Protein AF-A0A925E1D0-F1 (afdb_monomer_lite)

Radius of gyration: 25.59 Å; chains: 1; bounding box: 75×61×64 Å

Secondary structure (DSSP, 8-state):
-TT---HHHHHHHHHHTSTTGGGTGGGHHHHHHTSS-HHHHHHHH-SSGGG--HHHHHHHHHHHHHHHHHHHSTTT----TTSSSTT-HHHHHHHHHIIIIIHHHHHTTT---HHHHTGGGTT--HHHHHHHHHHTTTT--HHHHHHHHHHHHHHT-SS--HHHHHHHTTTTTHHHHHHHHHHTT-HHHHHTTS-HHHHHHHHHHHTTTTTSSSSSHHHHHHHHHHTT---HHHHHHHHHHHHHHHHHHHHTT-HHHHHHHHHHHHHHHHHSGGG---HHHHHTPPPSSEE-GGGG--TTS-EEEEEEE-SSHHHHHHHHHHHTTS-TTTEEEEE-SSEEEEEESSSSEEEEEE----GGGTHHHHHHHHHHHHHHHTT--EEEEEEES-GGGHHHHHHHS-TT-SEEEE-STTGGGGHHHHHHH-TT-EEEEESS---HHHHHHHHHHHHHHHHHT--EEHHHHHHHHHHHHTT-S-HHHHHHHTTEE-GGG-HHHHHHHHHHHHHHHHHT-

Foldseek 3Di:
DVPDPDLLVVQLVVLVPAAVSLLCLQCSLCCSVVVDHPVRLCCQCPNDPVNHNLLVSLVVLLVSLLVQVVCCDPPNVDHGHQCDDPSGSLVVNLVSLVVQAQVQLVVCVVPPPCCNSRVSCVSDALSSLLSSLLSCVVPHALVRNVVSVVVSQVNCPPLRALLVSCVSSPVVCVLSSLLLCLLSLNNQVSLVSHDPVSSLVSLLVLLPPCLVDPDNVSLLSNQSSLLSDPDPVSLVSNLVSLVVQLVVCVVVVPPSSVLSSVLSNLLSCVVPVVNVDPSCVVLVHPDLFWAALQLQADPVRAREEEEQAAQDPQSVVLVVVLVVLQDPVQWDWDDDPFWIWIAGPDGRYIYIYGHNHHVVVPSSVVSLVVVLVVCVVVVHQHLHYEYRDEPVCVVVSLVRHALQHAEYEYLYASQLSCLVSNCVSHVNHWYKYFSGGRDSVLVSLLVSVVVVCSRVSGMGGQVVSLVVSLVVQCPDPDPVSVVRNVRIDGSSSSRSSSSVRSSVVVVVVVVVD

Sequence (513 aa):
IHRNTNSMVKVVAQLSQTPNALLYFPFLDDLLSGKNTVENIKKYVGDTESKYDSIGYFKLLVKTEIDYFKRMAPPLRDTPIAMFGPNSLREVLKGKSLEHFIKPINELHDVNNLSVRMKAIQPLGVQELYYMLIMGEADIFTSSYKHSFNRMMQLLGNKPRGDSLLQTVHFDFFKKFLKMAANFNKLDTFLKTMPAANSEILMKAFVANLDKTGNLEDAVDVADSYSSINDKNLLNTILNYVRENEQKSINENNSRGTLVYGLLKTIFLSADSTNKIDLTATVGIPSIYEIANKELQDEKGRIVQQVFFYGDEDGKTFFPPFLNSFPAKDWTIISKKEWVEIKANKGNVWVFANKPLDYNQNLDDSAQVHLANYLELNEMHPSVVVHRGHSYWLPGTIKRMPSDAKVVVLGSCGGYQNLNQILEVSPDAHIISTKEIGKGDINKPILNYLNQSILSGNTLSWRDMWKSLGNIFERDPNPEVRESWEDYIPPYRNLGAIFIKAYHKQTETTEGI

Structure (mmCIF, N/CA/C/O backbone):
data_AF-A0A925E1D0-F1
#
_entry.id   AF-A0A925E1D0-F1
#
loop_
_atom_site.group_PDB
_atom_site.id
_atom_site.type_symbol
_atom_site.label_atom_id
_atom_site.label_alt_id
_atom_site.label_comp_id
_atom_site.label_asym_id
_atom_site.label_entity_id
_atom_site.label_seq_id
_atom_site.pdbx_PDB_ins_code
_atom_site.Cartn_x
_atom_site.Cartn_y
_atom_site.Cartn_z
_atom_site.occupancy
_atom_site.B_iso_or_equiv
_atom_site.auth_seq_id
_atom_site.auth_comp_id
_atom_site.auth_asym_id
_atom_site.auth_atom_id
_atom_site.pdbx_PDB_model_num
ATOM 1 N N . ILE A 1 1 ? -47.308 -9.601 14.406 1.00 60.44 1 ILE A N 1
ATOM 2 C CA . ILE A 1 1 ? -46.025 -9.122 14.981 1.00 60.44 1 ILE A CA 1
ATOM 3 C C . ILE A 1 1 ? -46.253 -8.307 16.260 1.00 60.44 1 ILE A C 1
ATOM 5 O O . ILE A 1 1 ? -45.698 -8.678 17.280 1.00 60.44 1 ILE A O 1
ATOM 9 N N . HIS A 1 2 ? -47.150 -7.312 16.279 1.00 61.34 2 HIS A N 1
ATOM 10 C CA . HIS A 1 2 ? -47.412 -6.447 17.454 1.00 61.34 2 HIS A CA 1
ATOM 11 C C . HIS A 1 2 ? -47.962 -7.133 18.720 1.00 61.34 2 HIS A C 1
ATOM 13 O O . HIS A 1 2 ? -47.932 -6.541 19.790 1.00 61.34 2 HIS A O 1
ATOM 19 N N . ARG A 1 3 ? -48.448 -8.379 18.622 1.00 77.38 3 ARG A N 1
ATOM 20 C CA . ARG A 1 3 ? -48.873 -9.204 19.775 1.00 77.38 3 ARG A CA 1
ATOM 21 C C . ARG A 1 3 ? -47.773 -10.142 20.297 1.00 77.38 3 ARG A C 1
ATOM 23 O O . ARG A 1 3 ? -48.022 -10.910 21.217 1.00 77.38 3 ARG A O 1
ATOM 30 N N . ASN A 1 4 ? -46.585 -10.125 19.689 1.00 77.88 4 ASN A N 1
ATOM 31 C CA . ASN A 1 4 ? -45.474 -10.983 20.092 1.00 77.88 4 ASN A CA 1
ATOM 32 C C . ASN A 1 4 ? -44.816 -10.427 21.368 1.00 77.88 4 ASN A C 1
ATOM 34 O O . ASN A 1 4 ? -44.597 -9.222 21.485 1.00 77.88 4 ASN A O 1
ATOM 38 N N . THR A 1 5 ? -44.524 -11.295 22.335 1.00 83.00 5 THR A N 1
ATOM 39 C CA . THR A 1 5 ? -43.914 -10.925 23.620 1.00 83.00 5 THR A CA 1
ATOM 40 C C . THR A 1 5 ? -42.386 -10.910 23.588 1.00 83.00 5 THR A C 1
ATOM 42 O O . THR A 1 5 ? -41.791 -10.304 24.477 1.00 83.00 5 THR A O 1
ATOM 45 N N . ASN A 1 6 ? -41.758 -11.505 22.566 1.00 86.62 6 ASN A N 1
ATOM 46 C CA . ASN A 1 6 ? -40.308 -11.541 22.388 1.00 86.62 6 ASN A CA 1
ATOM 47 C C . ASN A 1 6 ? -39.735 -10.117 22.233 1.00 86.62 6 ASN A C 1
ATOM 49 O O . ASN A 1 6 ? -40.187 -9.342 21.386 1.00 86.62 6 ASN A O 1
ATOM 53 N N . SER A 1 7 ? -38.738 -9.782 23.054 1.00 82.38 7 SER A N 1
ATOM 54 C CA . SER A 1 7 ? -38.116 -8.452 23.109 1.00 82.38 7 SER A CA 1
ATOM 55 C C . SER A 1 7 ? -37.477 -8.044 21.782 1.00 82.38 7 SER A C 1
ATOM 57 O O . SER A 1 7 ? -37.684 -6.918 21.332 1.00 82.38 7 SER A O 1
ATOM 59 N N . MET A 1 8 ? -36.793 -8.969 21.107 1.00 84.88 8 MET A N 1
ATOM 60 C CA . MET A 1 8 ? -36.179 -8.728 19.802 1.00 84.88 8 MET A CA 1
ATOM 61 C C . MET A 1 8 ? -37.213 -8.379 18.740 1.00 84.88 8 MET A C 1
ATOM 63 O O . MET A 1 8 ? -37.060 -7.393 18.023 1.00 84.88 8 MET A O 1
ATOM 67 N N . VAL A 1 9 ? -38.316 -9.127 18.694 1.00 85.50 9 VAL A N 1
ATOM 68 C CA . VAL A 1 9 ? -39.407 -8.863 17.747 1.00 85.50 9 VAL A CA 1
ATOM 69 C C . VAL A 1 9 ? -40.036 -7.490 17.996 1.00 85.50 9 VAL A C 1
ATOM 71 O O . VAL A 1 9 ? -40.351 -6.787 17.038 1.00 85.50 9 VAL A O 1
ATOM 74 N N . LYS A 1 10 ? -40.193 -7.079 19.261 1.00 85.94 10 LYS A N 1
ATOM 75 C CA . LYS A 1 10 ? -40.737 -5.757 19.608 1.00 85.94 10 LYS A CA 1
ATOM 76 C C . LYS A 1 10 ? -39.816 -4.618 19.180 1.00 85.94 10 LYS A C 1
ATOM 78 O O . LYS A 1 10 ? -40.293 -3.682 18.544 1.00 85.94 10 LYS A O 1
ATOM 83 N N . VAL A 1 11 ? -38.520 -4.710 19.487 1.00 86.38 11 VAL A N 1
ATOM 84 C CA . VAL A 1 11 ? -37.541 -3.670 19.129 1.00 86.38 11 VAL A CA 1
ATOM 85 C C . VAL A 1 11 ? -37.410 -3.548 17.613 1.00 86.38 11 VAL A C 1
ATOM 87 O O . VAL A 1 11 ? -37.506 -2.446 17.083 1.00 86.38 11 VAL A O 1
ATOM 90 N N . VAL A 1 12 ? -37.291 -4.663 16.886 1.00 86.00 12 VAL A N 1
ATOM 91 C CA . VAL A 1 12 ? -37.215 -4.637 15.415 1.00 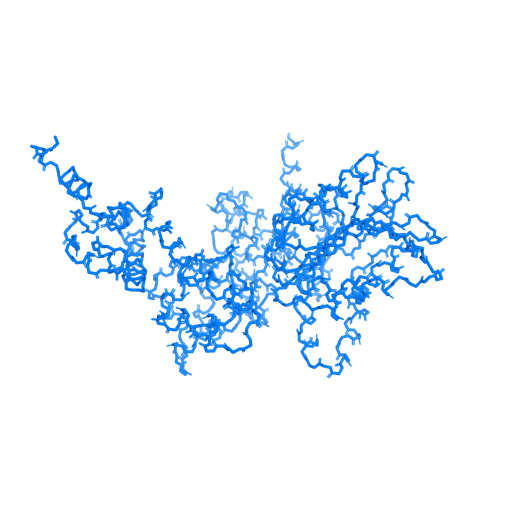86.00 12 VAL A CA 1
ATOM 92 C C . VAL A 1 12 ? -38.498 -4.068 14.800 1.00 86.00 12 VAL A C 1
ATOM 94 O O . VAL A 1 12 ? -38.428 -3.253 13.881 1.00 86.00 12 VAL A O 1
ATOM 97 N N . ALA A 1 13 ? -39.674 -4.427 15.328 1.00 86.25 13 ALA A N 1
ATOM 98 C CA . ALA A 1 13 ? -40.939 -3.857 14.867 1.00 86.25 13 ALA A CA 1
ATOM 99 C C . ALA A 1 13 ? -41.012 -2.340 15.110 1.00 86.25 13 ALA A C 1
ATOM 101 O O . ALA A 1 13 ? -41.449 -1.610 14.223 1.00 86.25 13 ALA A O 1
ATOM 102 N N . GLN A 1 14 ? -40.546 -1.854 16.264 1.00 85.31 14 GLN A N 1
ATOM 103 C CA . GLN A 1 14 ? -40.472 -0.421 16.562 1.00 85.31 14 GLN A CA 1
ATOM 104 C C . GLN A 1 14 ? -39.507 0.307 15.613 1.00 85.31 14 GLN A C 1
ATOM 106 O O . GLN A 1 14 ? -39.868 1.332 15.033 1.00 85.31 14 GLN A O 1
ATOM 111 N N . LEU A 1 15 ? -38.308 -0.243 15.396 1.00 87.44 15 LEU A N 1
ATOM 112 C CA . LEU A 1 15 ? -37.326 0.330 14.474 1.00 87.44 15 LEU A CA 1
ATOM 113 C C . LEU A 1 15 ? -37.854 0.386 13.039 1.00 87.44 15 LEU A C 1
ATOM 115 O O . LEU A 1 15 ? -37.668 1.400 12.380 1.00 87.44 15 LEU A O 1
ATOM 119 N N . SER A 1 16 ? -38.583 -0.637 12.577 1.00 85.75 16 SER A N 1
ATOM 120 C CA . SER A 1 16 ? -39.153 -0.663 11.219 1.00 85.75 16 SER A CA 1
ATOM 121 C C . SER A 1 16 ? -40.139 0.476 10.924 1.00 85.75 16 SER A C 1
ATOM 123 O O . SER A 1 16 ? -40.384 0.792 9.764 1.00 85.75 16 SER A O 1
ATOM 125 N N . GLN A 1 17 ? -40.699 1.097 11.966 1.00 85.88 17 GLN A N 1
ATOM 126 C CA . GLN A 1 17 ? -41.611 2.239 11.861 1.00 85.88 17 GLN A CA 1
ATOM 127 C C . GLN A 1 17 ? -40.905 3.584 12.091 1.00 85.88 17 GLN A C 1
ATOM 129 O O . GLN A 1 17 ? -41.533 4.636 11.988 1.00 85.88 17 GLN A O 1
ATOM 134 N N . THR A 1 18 ? -39.612 3.564 12.424 1.00 85.75 18 THR A N 1
ATOM 135 C CA . THR A 1 18 ? -38.824 4.763 12.716 1.00 85.75 18 THR A CA 1
ATOM 136 C C . THR A 1 18 ? -38.175 5.278 11.425 1.00 85.75 18 THR A C 1
ATOM 138 O O . THR A 1 18 ? -37.553 4.490 10.707 1.00 85.75 18 THR A O 1
ATOM 141 N N . PRO A 1 19 ? -38.278 6.583 11.103 1.00 84.75 19 PRO A N 1
ATOM 142 C CA . PRO A 1 19 ? -37.508 7.177 10.012 1.00 84.75 19 PRO A CA 1
ATOM 143 C C . PRO A 1 19 ? -36.017 6.859 10.158 1.00 84.75 19 PRO A C 1
ATOM 145 O O . PRO A 1 19 ? -35.501 6.820 11.273 1.00 84.75 19 PRO A O 1
ATOM 148 N N . ASN A 1 20 ? -35.317 6.624 9.046 1.00 86.44 20 ASN A N 1
ATOM 149 C CA . ASN A 1 20 ? -33.893 6.269 9.053 1.00 86.44 20 ASN A CA 1
ATOM 150 C C . ASN A 1 20 ? -33.559 5.011 9.883 1.00 86.44 20 ASN A C 1
ATOM 152 O O . ASN A 1 20 ? -32.473 4.921 10.452 1.00 86.44 20 ASN A O 1
ATOM 156 N N . ALA A 1 21 ? -34.469 4.029 9.942 1.00 86.75 21 ALA A N 1
ATOM 157 C CA . ALA A 1 21 ? -34.344 2.802 10.739 1.00 86.75 21 ALA A CA 1
ATOM 158 C C . ALA A 1 21 ? -32.957 2.129 10.678 1.00 86.75 21 ALA A C 1
ATOM 160 O O . ALA A 1 21 ? -32.451 1.659 11.698 1.00 86.75 21 ALA A O 1
ATOM 161 N N . LEU A 1 22 ? -32.313 2.117 9.504 1.00 90.25 22 LEU A N 1
ATOM 162 C CA . LEU A 1 22 ? -30.985 1.522 9.314 1.00 90.25 22 LEU A CA 1
ATOM 163 C C . LEU A 1 22 ? -29.892 2.199 10.155 1.00 90.25 22 LEU A C 1
ATOM 165 O O . LEU A 1 22 ? -28.970 1.523 10.595 1.00 90.25 22 LEU A O 1
ATOM 169 N N . LEU A 1 23 ? -30.020 3.492 10.468 1.00 93.00 23 LEU A N 1
ATOM 170 C CA . LEU A 1 23 ? -29.077 4.206 11.336 1.00 93.00 23 LEU A CA 1
ATOM 171 C C . LEU A 1 23 ? -29.218 3.824 12.821 1.00 93.00 23 LEU A C 1
ATOM 173 O O . LEU A 1 23 ? -28.367 4.181 13.633 1.00 93.00 23 LEU A O 1
ATOM 177 N N . TYR A 1 24 ? -30.246 3.069 13.202 1.00 94.81 24 TYR A N 1
ATOM 178 C CA . TYR A 1 24 ? -30.388 2.537 14.560 1.00 94.81 24 TYR A CA 1
ATOM 179 C C . TYR A 1 24 ? -29.864 1.105 14.689 1.00 94.81 24 TYR A C 1
ATOM 181 O O . TYR A 1 24 ? -29.529 0.675 15.791 1.00 94.81 24 TYR A O 1
ATOM 189 N N . PHE A 1 25 ? -29.776 0.372 13.575 1.00 94.38 25 PHE A N 1
ATOM 190 C CA . PHE A 1 25 ? -29.372 -1.033 13.551 1.00 94.38 25 PHE A CA 1
ATOM 191 C C . PHE A 1 25 ? -27.978 -1.308 14.155 1.00 94.38 25 PHE A C 1
ATOM 193 O O . PHE A 1 25 ? -27.875 -2.274 14.911 1.00 94.38 25 PHE A O 1
ATOM 200 N N . PRO A 1 26 ? -26.948 -0.453 13.964 1.00 96.94 26 PRO A N 1
ATOM 201 C CA . PRO A 1 26 ? -25.655 -0.575 14.652 1.00 96.94 26 PRO A CA 1
ATOM 202 C C . PRO A 1 26 ? -25.718 -0.696 16.178 1.00 96.94 26 PRO A C 1
ATOM 204 O O . PRO A 1 26 ? -24.794 -1.217 16.794 1.00 96.94 26 PRO A O 1
ATOM 207 N N . PHE A 1 27 ? -26.795 -0.202 16.793 1.00 96.88 27 PHE A N 1
ATOM 208 C CA . PHE A 1 27 ? -26.974 -0.147 18.244 1.00 96.88 27 PHE A CA 1
ATOM 209 C C . PHE A 1 27 ? -27.997 -1.173 18.741 1.00 96.88 27 PHE A C 1
ATOM 211 O O . PHE A 1 27 ? -28.507 -1.040 19.854 1.00 96.88 27 PHE A O 1
ATOM 218 N N . LEU A 1 28 ? -28.353 -2.168 17.919 1.00 95.06 28 LEU A N 1
ATOM 219 C CA . LEU A 1 28 ? -29.429 -3.107 18.228 1.00 95.06 28 LEU A CA 1
ATOM 220 C C . LEU A 1 28 ? -29.198 -3.842 19.555 1.00 95.06 28 LEU A C 1
ATOM 222 O O . LEU A 1 28 ? -30.138 -3.979 20.328 1.00 95.06 28 LEU A O 1
ATOM 226 N N . ASP A 1 29 ? -27.972 -4.262 19.865 1.00 95.12 29 ASP A N 1
ATOM 227 C CA . ASP A 1 29 ? -27.668 -4.927 21.139 1.00 95.12 29 ASP A CA 1
ATOM 228 C C . ASP A 1 29 ? -27.874 -3.993 22.354 1.00 95.12 29 ASP A C 1
ATOM 230 O O . ASP A 1 29 ? -28.481 -4.381 23.357 1.00 95.12 29 ASP A O 1
ATOM 234 N N . ASP A 1 30 ? -27.498 -2.716 22.227 1.00 95.94 30 ASP A N 1
ATOM 235 C CA . ASP A 1 30 ? -27.730 -1.695 23.262 1.00 95.94 30 ASP A CA 1
ATOM 236 C C . ASP A 1 30 ? -29.224 -1.377 23.431 1.00 95.94 30 ASP A C 1
ATOM 238 O O . ASP A 1 30 ? -29.685 -1.134 24.548 1.00 95.94 30 ASP A O 1
ATOM 242 N N . LEU A 1 31 ? -29.996 -1.415 22.342 1.00 94.81 31 LEU A N 1
ATOM 243 C CA . LEU A 1 31 ? -31.451 -1.246 22.367 1.00 94.81 31 LEU A CA 1
ATOM 244 C C . LEU A 1 31 ? -32.159 -2.453 22.998 1.00 94.81 31 LEU A C 1
ATOM 246 O O . LEU A 1 31 ? -33.108 -2.281 23.760 1.00 94.81 31 LEU A O 1
ATOM 250 N N . LEU A 1 32 ? -31.700 -3.674 22.708 1.00 93.44 32 LEU A N 1
ATOM 251 C CA . LEU A 1 32 ? -32.275 -4.911 23.247 1.00 93.44 32 LEU A CA 1
ATOM 252 C C . LEU A 1 32 ? -31.983 -5.093 24.736 1.00 93.44 32 LEU A C 1
ATOM 254 O O . LEU A 1 32 ? -32.843 -5.576 25.473 1.00 93.44 32 LEU A O 1
ATOM 258 N N . SER A 1 33 ? -30.790 -4.696 25.176 1.00 92.19 33 SER A N 1
ATOM 259 C CA . SER A 1 33 ? -30.385 -4.729 26.586 1.00 92.19 33 SER A CA 1
ATOM 260 C C . SER A 1 33 ? -30.936 -3.555 27.404 1.00 92.19 33 SER A C 1
ATOM 262 O O . SER A 1 33 ? -30.860 -3.577 28.631 1.00 92.19 33 SER A O 1
ATOM 264 N N . GLY A 1 34 ? -31.485 -2.527 26.746 1.00 92.00 34 GLY A N 1
ATOM 265 C CA . GLY A 1 34 ? -31.944 -1.294 27.388 1.00 92.00 34 GLY A CA 1
ATOM 266 C C . GLY A 1 34 ? -30.811 -0.360 27.832 1.00 92.00 34 GLY A C 1
ATOM 267 O O . GLY A 1 34 ? -31.072 0.624 28.523 1.00 92.00 34 GLY A O 1
ATOM 268 N N . LYS A 1 35 ? -29.559 -0.636 27.438 1.00 94.31 35 LYS A N 1
ATOM 269 C CA . LYS A 1 35 ? -28.397 0.233 27.688 1.00 94.31 35 LYS A CA 1
ATOM 270 C C . LYS A 1 35 ? -28.521 1.578 26.964 1.00 94.31 35 LYS A C 1
ATOM 272 O O . LYS A 1 35 ? -28.010 2.588 27.448 1.00 94.31 35 LYS A O 1
ATOM 277 N N . ASN A 1 36 ? -29.207 1.602 25.822 1.00 94.38 36 ASN A N 1
ATOM 278 C CA . ASN A 1 36 ? -29.532 2.817 25.082 1.00 94.38 36 ASN A CA 1
ATOM 279 C C . ASN A 1 36 ? -30.989 2.782 24.591 1.00 94.38 36 ASN A C 1
ATOM 281 O O . ASN A 1 36 ? -31.643 1.743 24.638 1.00 94.38 36 ASN A O 1
ATOM 285 N N . THR A 1 37 ? -31.513 3.917 24.121 1.00 93.12 37 THR A N 1
ATOM 286 C CA . THR A 1 37 ? -32.901 4.027 23.640 1.00 93.12 37 THR A CA 1
ATOM 287 C C . THR A 1 37 ? -32.981 4.691 22.270 1.00 93.12 37 THR A C 1
ATOM 289 O O . THR A 1 37 ? -32.086 5.442 21.868 1.00 93.12 37 THR A O 1
ATOM 292 N N . VAL A 1 38 ? -34.086 4.450 21.557 1.00 91.38 38 VAL A N 1
ATOM 293 C CA . VAL A 1 38 ? -34.359 5.069 20.250 1.00 91.38 38 VAL A CA 1
ATOM 294 C C . VAL A 1 38 ? -34.351 6.594 20.373 1.00 91.38 38 VAL A C 1
ATOM 296 O O . VAL A 1 38 ? -33.752 7.274 19.547 1.00 91.38 38 VAL A O 1
ATOM 299 N N . GLU A 1 39 ? -34.929 7.149 21.438 1.00 91.06 39 GLU A N 1
ATOM 300 C CA . GLU A 1 39 ? -34.993 8.593 21.688 1.00 91.06 39 GLU A CA 1
ATOM 301 C C . GLU A 1 39 ? -33.605 9.212 21.884 1.00 91.06 39 GLU A C 1
ATOM 303 O O . GLU A 1 39 ? -33.365 10.344 21.462 1.00 91.06 39 GLU A O 1
ATOM 308 N N . ASN A 1 40 ? -32.674 8.482 22.503 1.00 93.50 40 ASN A N 1
ATOM 309 C CA . ASN A 1 40 ? -31.305 8.953 22.684 1.00 93.50 40 ASN A CA 1
ATOM 310 C C . ASN A 1 40 ? -30.523 8.960 21.371 1.00 93.50 40 ASN A C 1
ATOM 312 O O . ASN A 1 40 ? -29.844 9.943 21.085 1.00 93.50 40 ASN A O 1
ATOM 316 N N . ILE A 1 41 ? -30.655 7.915 20.551 1.00 94.69 41 ILE A N 1
ATOM 317 C CA . ILE A 1 41 ? -29.984 7.832 19.244 1.00 94.69 41 ILE A CA 1
ATOM 318 C C . ILE A 1 41 ? -30.591 8.842 18.256 1.00 94.69 41 ILE A C 1
ATOM 320 O O . ILE A 1 41 ? -29.877 9.475 17.476 1.00 94.69 41 ILE A O 1
ATOM 324 N N . LYS A 1 42 ? -31.907 9.069 18.342 1.00 92.56 42 LYS A N 1
ATOM 325 C CA . LYS A 1 42 ? -32.657 10.016 17.505 1.00 92.56 42 LYS A CA 1
ATOM 326 C C . LYS A 1 42 ? -32.116 11.447 17.561 1.00 92.56 42 LYS A C 1
ATOM 328 O O . LYS A 1 42 ? -32.250 12.171 16.579 1.00 92.56 42 LYS A O 1
ATOM 333 N N . LYS A 1 43 ? -31.463 11.840 18.660 1.00 92.75 43 LYS A N 1
ATOM 334 C CA . LYS A 1 43 ? -30.795 13.147 18.801 1.00 92.75 43 LYS A CA 1
ATOM 335 C C . LYS A 1 43 ? -29.715 13.383 17.742 1.00 92.75 43 LYS A C 1
ATOM 337 O O . LYS A 1 43 ? -29.468 14.533 17.404 1.00 92.75 43 LYS A O 1
ATOM 342 N N . TYR A 1 44 ? -29.105 12.313 17.235 1.00 94.25 44 TYR A N 1
ATOM 343 C CA . TYR A 1 44 ? -28.065 12.373 16.209 1.00 94.25 44 TYR A CA 1
ATOM 344 C C . TYR A 1 44 ? -28.608 12.043 14.821 1.00 94.25 44 TYR A C 1
ATOM 346 O O . TYR A 1 44 ? -28.212 12.659 13.842 1.00 94.25 44 TYR A O 1
ATOM 354 N N . VAL A 1 45 ? -29.522 11.074 14.732 1.00 90.44 45 VAL A N 1
ATOM 355 C CA . VAL A 1 45 ? -30.072 10.610 13.449 1.00 90.44 45 VAL A CA 1
ATOM 356 C C . VAL A 1 45 ? -31.031 11.632 12.829 1.00 90.44 45 VAL A C 1
ATOM 358 O O . VAL A 1 45 ? -31.036 11.811 11.613 1.00 90.44 45 VAL A O 1
ATOM 361 N N . GLY A 1 46 ? -31.818 12.322 13.659 1.00 84.62 46 GLY A N 1
ATOM 362 C CA . GLY A 1 46 ? -32.842 13.255 13.203 1.00 84.62 46 GLY A CA 1
ATOM 363 C C . GLY A 1 46 ? -34.038 12.578 12.517 1.00 84.62 46 GLY A C 1
ATOM 364 O O . GLY A 1 46 ? -34.007 11.410 12.140 1.00 84.62 46 GLY A O 1
ATOM 365 N N . ASP A 1 47 ? -35.122 13.342 12.359 1.00 77.00 47 ASP A N 1
ATOM 366 C CA . ASP A 1 47 ? -36.321 12.923 11.605 1.00 77.00 47 ASP A CA 1
ATOM 367 C C . ASP A 1 47 ? -36.257 13.310 10.115 1.00 77.00 47 ASP A C 1
ATOM 369 O O . ASP A 1 47 ? -37.101 12.900 9.323 1.00 77.00 47 ASP A O 1
ATOM 373 N N . THR A 1 48 ? -35.278 14.138 9.741 1.00 70.31 48 THR A N 1
ATOM 374 C CA . THR A 1 48 ? -35.039 14.675 8.393 1.00 70.31 48 THR A CA 1
ATOM 375 C C . THR A 1 48 ? -33.533 14.793 8.162 1.00 70.31 48 THR A C 1
ATOM 377 O O . THR A 1 48 ? -32.791 14.963 9.129 1.00 70.31 48 THR A O 1
ATOM 380 N N . GLU A 1 49 ? -33.069 14.786 6.907 1.00 66.50 49 GLU A N 1
ATOM 381 C CA . GLU A 1 49 ? -31.633 14.933 6.587 1.00 66.50 49 GLU A CA 1
ATOM 382 C C . GLU A 1 49 ? -31.013 16.206 7.189 1.00 66.50 49 GLU A C 1
ATOM 384 O O . GLU A 1 49 ? -29.902 16.182 7.704 1.00 66.50 49 GLU A O 1
ATOM 389 N N . SER A 1 50 ? -31.763 17.310 7.231 1.00 69.88 50 SER A N 1
ATOM 390 C CA . SER A 1 50 ? -31.323 18.582 7.827 1.00 69.88 50 SER A CA 1
ATOM 391 C C . SER A 1 50 ? -31.104 18.549 9.345 1.00 69.88 50 SER A C 1
ATOM 393 O O . SER A 1 50 ? -30.559 19.500 9.902 1.00 69.88 50 SER A O 1
ATOM 395 N N . LYS A 1 51 ? -31.548 17.488 10.026 1.00 82.06 51 LYS A N 1
ATOM 396 C CA . LYS A 1 51 ? -31.394 17.293 11.475 1.00 82.06 51 LYS A CA 1
ATOM 397 C C . LYS A 1 51 ? -30.373 16.206 11.820 1.00 82.06 51 LYS A C 1
ATOM 399 O O . LYS A 1 51 ? -30.225 15.892 12.998 1.00 82.06 51 LYS A O 1
ATOM 404 N N . TYR A 1 52 ? -29.706 15.629 10.823 1.00 90.81 52 TYR A N 1
ATOM 405 C CA . TYR A 1 52 ? -28.691 14.606 11.024 1.00 90.81 52 TYR A CA 1
ATOM 406 C C . TYR A 1 52 ? -27.366 15.237 11.482 1.00 90.81 52 TYR A C 1
ATOM 408 O O . TYR A 1 52 ? -26.731 15.995 10.748 1.00 90.81 52 TYR A O 1
ATOM 416 N N . ASP A 1 53 ? -26.942 14.914 12.703 1.00 94.69 53 ASP A N 1
ATOM 417 C CA . ASP A 1 53 ? -25.628 15.262 13.245 1.00 94.69 53 ASP A CA 1
ATOM 418 C C . ASP A 1 53 ? -24.629 14.150 12.910 1.00 94.69 53 ASP A C 1
ATOM 420 O O . ASP A 1 53 ? -24.439 13.196 13.671 1.00 94.69 53 ASP A O 1
ATOM 424 N N . SER A 1 54 ? -23.977 14.278 11.754 1.00 94.12 54 SER A N 1
ATOM 425 C CA . SER A 1 54 ? -23.001 13.298 11.269 1.00 94.12 54 SER A CA 1
ATOM 426 C C . SER A 1 54 ? -21.810 13.106 12.211 1.00 94.12 54 SER A C 1
ATOM 428 O O . SER A 1 54 ? -21.313 11.987 12.356 1.00 94.12 54 SER A O 1
ATOM 430 N N . ILE A 1 55 ? -21.368 14.167 12.893 1.00 96.94 55 ILE A N 1
ATOM 431 C CA . ILE A 1 55 ? -20.228 14.120 13.814 1.00 96.94 55 ILE A CA 1
ATOM 432 C C . ILE A 1 55 ? -20.637 13.412 15.105 1.00 96.94 55 ILE A C 1
ATOM 434 O O . ILE A 1 55 ? -19.933 12.510 15.562 1.00 96.94 55 ILE A O 1
ATOM 438 N N . GLY A 1 56 ? -21.764 13.806 15.701 1.00 97.81 56 GLY A N 1
ATOM 439 C CA . GLY A 1 56 ? -22.281 13.179 16.914 1.00 97.81 56 GLY A CA 1
ATOM 440 C C . GLY A 1 56 ? -22.632 11.707 16.701 1.00 97.81 56 GLY A C 1
ATOM 441 O O . GLY A 1 56 ? -22.289 10.868 17.535 1.00 97.81 56 GLY A O 1
ATOM 442 N N . TYR A 1 57 ? -23.223 11.374 15.552 1.00 98.00 57 TYR A N 1
ATOM 443 C CA . TYR A 1 57 ? -23.519 9.995 15.176 1.00 98.00 57 TYR A CA 1
ATOM 444 C C . TYR A 1 57 ? -22.245 9.154 15.018 1.00 98.00 57 TYR A C 1
ATOM 446 O O . TYR A 1 57 ? -22.159 8.057 15.570 1.00 98.00 57 TYR A O 1
ATOM 454 N N . PHE A 1 58 ? -21.214 9.682 14.348 1.00 98.56 58 PHE A N 1
ATOM 455 C CA . PHE A 1 58 ? -19.928 8.993 14.223 1.00 98.56 58 PHE A CA 1
ATOM 456 C C . PHE A 1 58 ? -19.264 8.730 15.580 1.00 98.56 58 PHE A C 1
ATOM 458 O O . PHE A 1 58 ? -18.815 7.616 15.846 1.00 98.56 58 PHE A O 1
ATOM 465 N N . LYS A 1 59 ? -19.271 9.721 16.478 1.00 98.56 59 LYS A N 1
ATOM 466 C CA . LYS A 1 59 ? -18.776 9.562 17.856 1.00 98.56 59 LYS A CA 1
ATOM 467 C C . LYS A 1 59 ? -19.531 8.472 18.616 1.00 98.56 59 LYS A C 1
ATOM 469 O O . LYS A 1 59 ? -18.926 7.699 19.359 1.00 98.56 59 LYS A O 1
ATOM 474 N N . LEU A 1 60 ? -20.847 8.378 18.419 1.00 98.56 60 LEU A N 1
ATOM 475 C CA . LEU A 1 60 ? -21.660 7.329 19.028 1.00 98.56 60 LEU A CA 1
ATOM 476 C C . LEU A 1 60 ? -21.300 5.934 18.491 1.00 98.56 60 LEU A C 1
ATOM 478 O O . LEU A 1 60 ? -21.195 4.999 19.287 1.00 98.56 60 LEU A O 1
ATOM 482 N N . LEU A 1 61 ? -21.064 5.790 17.182 1.00 98.69 61 LEU A N 1
ATOM 483 C CA . LEU A 1 61 ? -20.591 4.532 16.587 1.00 98.69 61 LEU A CA 1
ATOM 484 C C . LEU A 1 61 ? -19.243 4.112 17.181 1.00 98.69 61 LEU A C 1
ATOM 486 O O . LEU A 1 61 ? -19.114 2.987 17.648 1.00 98.69 61 LEU A O 1
ATOM 490 N N . VAL A 1 62 ? -18.269 5.026 17.243 1.00 98.69 62 VAL A N 1
ATOM 491 C CA . VAL A 1 62 ? -16.934 4.755 17.811 1.00 98.69 62 VAL A CA 1
ATOM 492 C C . VAL A 1 62 ? -17.028 4.307 19.267 1.00 98.69 62 VAL A C 1
ATOM 494 O O . VAL A 1 62 ? -16.433 3.302 19.650 1.00 98.69 62 VAL A O 1
ATOM 497 N N . LYS A 1 63 ? -17.817 5.013 20.083 1.00 98.44 63 LYS A N 1
ATOM 498 C CA . LYS A 1 63 ? -18.042 4.625 21.479 1.00 98.44 63 LYS A CA 1
ATOM 499 C C . LYS A 1 63 ? -18.651 3.224 21.589 1.00 98.44 63 LYS A C 1
ATOM 501 O O . LYS A 1 63 ? -18.243 2.445 22.447 1.00 98.44 63 LYS A O 1
ATOM 506 N N . THR A 1 64 ? -19.618 2.916 20.728 1.00 98.31 64 THR A N 1
ATOM 507 C CA . THR A 1 64 ? -20.289 1.610 20.713 1.00 98.31 64 THR A CA 1
ATOM 508 C C . THR A 1 64 ? -19.322 0.504 20.300 1.00 98.31 64 THR A C 1
ATOM 510 O O . THR A 1 64 ? -19.312 -0.541 20.938 1.00 98.31 64 THR A O 1
ATOM 513 N N . GLU A 1 65 ? -18.455 0.747 19.313 1.00 97.94 65 GLU A N 1
ATOM 514 C CA . GLU A 1 65 ? -17.437 -0.216 18.868 1.00 97.94 65 GLU A CA 1
ATOM 515 C C . GLU A 1 65 ? -16.468 -0.566 19.998 1.00 97.94 65 GLU A C 1
ATOM 517 O O . GLU A 1 65 ? -16.247 -1.741 20.275 1.00 97.94 65 GLU A O 1
ATOM 522 N N . ILE A 1 66 ? -15.967 0.440 20.723 1.00 98.19 66 ILE A N 1
ATOM 523 C CA . ILE A 1 66 ? -15.076 0.232 21.874 1.00 98.19 66 ILE A CA 1
ATOM 524 C C . ILE A 1 66 ? -15.765 -0.616 22.953 1.00 98.19 66 ILE A C 1
ATOM 526 O O . ILE A 1 66 ? -15.177 -1.570 23.471 1.00 98.19 66 ILE A O 1
ATOM 530 N N . ASP A 1 67 ? -17.018 -0.289 23.284 1.00 96.56 67 ASP A N 1
ATOM 531 C CA . ASP A 1 67 ? -17.805 -1.032 24.271 1.00 96.56 67 ASP A CA 1
ATOM 532 C C . ASP A 1 67 ? -18.074 -2.480 23.821 1.00 96.56 67 ASP A C 1
ATOM 534 O O . ASP A 1 67 ? -18.055 -3.404 24.641 1.00 96.56 67 ASP A O 1
ATOM 538 N N . TYR A 1 68 ? -18.339 -2.687 22.529 1.00 96.38 68 TYR A N 1
ATOM 539 C CA . TYR A 1 68 ? -18.663 -3.990 21.945 1.00 96.38 68 TYR A CA 1
ATOM 540 C C . TYR A 1 68 ? -17.433 -4.878 21.871 1.00 96.38 68 TYR A C 1
ATOM 542 O O . TYR A 1 68 ? -17.460 -6.009 22.360 1.00 96.38 68 TYR A O 1
ATOM 550 N N . PHE A 1 69 ? -16.322 -4.341 21.376 1.00 95.75 69 PHE A N 1
ATOM 551 C CA . PHE A 1 69 ? -15.062 -5.061 21.321 1.00 95.75 69 PHE A CA 1
ATOM 552 C C . PHE A 1 69 ? -14.589 -5.498 22.714 1.00 95.75 69 PHE A C 1
ATOM 554 O O . PHE A 1 69 ? -14.151 -6.635 22.901 1.00 95.75 69 PHE A O 1
ATOM 561 N N . LYS A 1 70 ? -14.768 -4.650 23.737 1.00 95.12 70 LYS A N 1
ATOM 562 C CA . LYS A 1 70 ? -14.453 -5.001 25.131 1.00 95.12 70 LYS A CA 1
ATOM 563 C C . LYS A 1 70 ? -15.157 -6.281 25.601 1.00 95.12 70 LYS A C 1
ATOM 565 O O . LYS A 1 70 ? -14.575 -7.038 26.376 1.00 95.12 70 LYS A O 1
ATOM 570 N N . ARG A 1 71 ? -16.397 -6.531 25.161 1.00 94.00 71 ARG A N 1
ATOM 571 C CA . ARG A 1 71 ? -17.180 -7.730 25.530 1.00 94.00 71 ARG A CA 1
ATOM 572 C C . ARG A 1 71 ? -16.710 -8.997 24.825 1.00 94.00 71 ARG A C 1
ATOM 574 O O . ARG A 1 71 ? -16.837 -10.084 25.387 1.00 94.00 71 ARG A O 1
ATOM 581 N N . MET A 1 72 ? -16.131 -8.864 23.637 1.00 92.44 72 MET A N 1
ATOM 582 C CA . MET A 1 72 ? -15.593 -10.002 22.891 1.00 92.44 72 MET A CA 1
ATOM 583 C C . MET A 1 72 ? -14.315 -10.563 23.521 1.00 92.44 72 MET A C 1
ATOM 585 O O . MET A 1 72 ? -13.986 -11.738 23.341 1.00 92.44 72 MET A O 1
ATOM 589 N N . ALA A 1 73 ? -13.595 -9.746 24.288 1.00 86.44 73 ALA A N 1
ATOM 590 C CA . ALA A 1 73 ? -12.422 -10.183 25.026 1.00 86.44 73 ALA A CA 1
ATOM 591 C C . ALA A 1 73 ? -12.799 -11.005 26.283 1.00 86.44 73 ALA A C 1
ATOM 593 O O . ALA A 1 73 ? -13.908 -10.892 26.821 1.00 86.44 73 ALA A O 1
ATOM 594 N N . PRO A 1 74 ? -11.878 -11.842 26.804 1.00 84.31 74 PRO A N 1
ATOM 595 C CA . PRO A 1 74 ? -12.035 -12.432 28.129 1.00 84.31 74 PRO A CA 1
ATOM 596 C C . PRO A 1 74 ? -12.304 -11.357 29.202 1.00 84.31 74 PRO A C 1
ATOM 598 O O . PRO A 1 74 ? -11.709 -10.281 29.143 1.00 84.31 74 PRO A O 1
ATOM 601 N N . PRO A 1 75 ? -13.152 -11.637 30.209 1.00 89.12 75 PRO A N 1
ATOM 602 C CA . PRO A 1 75 ? -13.759 -12.935 30.513 1.00 89.12 75 PRO A CA 1
ATOM 603 C C . PRO A 1 75 ? -15.083 -13.213 29.785 1.00 89.12 75 PRO A C 1
ATOM 605 O O . PRO A 1 75 ? -15.525 -14.357 29.799 1.00 89.12 75 PRO A O 1
ATOM 608 N N . LEU A 1 76 ? -15.712 -12.204 29.173 1.00 89.38 76 LEU A N 1
ATOM 609 C CA . LEU A 1 76 ? -17.083 -12.309 28.667 1.00 89.38 76 LEU A CA 1
ATOM 610 C C . LEU A 1 76 ? -17.178 -13.186 27.415 1.00 89.38 76 LEU A C 1
ATOM 612 O O . LEU A 1 76 ? -18.043 -14.056 27.367 1.00 89.38 76 LEU A O 1
ATOM 616 N N . ARG A 1 77 ? -16.270 -12.996 26.443 1.00 90.69 77 ARG A N 1
ATOM 617 C CA . ARG A 1 77 ? -16.277 -13.725 25.156 1.00 90.69 77 ARG A CA 1
ATOM 618 C C . ARG A 1 77 ? -17.650 -13.700 24.473 1.00 90.69 77 ARG A C 1
ATOM 620 O O . ARG A 1 77 ? -18.077 -14.680 23.868 1.00 90.69 77 ARG A O 1
ATOM 627 N N . ASP A 1 78 ? -18.329 -12.570 24.601 1.00 92.25 78 ASP A N 1
ATOM 628 C CA . ASP A 1 78 ? -19.685 -12.356 24.121 1.00 92.25 78 ASP A CA 1
ATOM 629 C C . ASP A 1 78 ? -19.647 -11.490 22.861 1.00 92.25 78 ASP A C 1
ATOM 631 O O . ASP A 1 78 ? -18.963 -10.466 22.833 1.00 92.25 78 ASP A O 1
ATOM 635 N N . THR A 1 79 ? -20.355 -11.919 21.817 1.00 93.25 79 THR A N 1
ATOM 636 C CA . THR A 1 79 ? -20.397 -11.219 20.527 1.00 93.25 79 THR A CA 1
ATOM 637 C C . THR A 1 79 ? -21.689 -10.413 20.433 1.00 93.25 79 THR A C 1
ATOM 639 O O . THR A 1 79 ? -22.758 -11.017 20.323 1.00 93.25 79 THR A O 1
ATOM 642 N N . PRO A 1 80 ? -21.620 -9.070 20.441 1.00 94.94 80 PRO A N 1
ATOM 643 C CA . PRO A 1 80 ? -22.811 -8.231 20.388 1.00 94.94 80 PRO A CA 1
ATOM 644 C C . PRO A 1 80 ? -23.601 -8.394 19.087 1.00 94.94 80 PRO A C 1
ATOM 646 O O . PRO A 1 80 ? -23.042 -8.563 17.997 1.00 94.94 80 PRO A O 1
ATOM 649 N N . ILE A 1 81 ? -24.925 -8.289 19.194 1.00 93.31 81 ILE A N 1
ATOM 650 C CA . ILE A 1 81 ? -25.829 -8.326 18.041 1.00 93.31 81 ILE A CA 1
ATOM 651 C C . ILE A 1 81 ? -25.553 -7.130 17.119 1.00 93.31 81 ILE A C 1
ATOM 653 O O . ILE A 1 81 ? -25.353 -6.007 17.576 1.00 93.31 81 ILE A O 1
ATOM 657 N N . ALA A 1 82 ? -25.598 -7.373 15.804 1.00 92.56 82 ALA A N 1
ATOM 658 C CA . ALA A 1 82 ? -25.397 -6.361 14.763 1.00 92.56 82 ALA A CA 1
ATOM 659 C C . ALA A 1 82 ? -24.020 -5.669 14.794 1.00 92.56 82 ALA A C 1
ATOM 661 O O . ALA A 1 82 ? -23.861 -4.592 14.222 1.00 92.56 82 ALA A O 1
ATOM 662 N N . MET A 1 83 ? -23.003 -6.297 15.397 1.00 94.38 83 MET A N 1
ATOM 663 C CA . MET A 1 83 ? -21.617 -5.825 15.295 1.00 94.38 83 MET A CA 1
ATOM 664 C C . MET A 1 83 ? -21.013 -6.071 13.901 1.00 94.38 83 MET A C 1
ATOM 666 O O . MET A 1 83 ? -20.268 -5.234 13.391 1.00 94.38 83 MET A O 1
ATOM 670 N N . PHE A 1 84 ? -21.377 -7.196 13.273 1.00 94.06 84 PHE A N 1
ATOM 671 C CA . PHE A 1 84 ? -20.891 -7.639 11.961 1.00 94.06 84 PHE A CA 1
ATOM 672 C C . PHE A 1 84 ? -22.037 -7.868 10.963 1.00 94.06 84 PHE A C 1
ATOM 674 O O . PHE A 1 84 ? -23.176 -8.114 11.362 1.00 94.06 84 PHE A O 1
ATOM 681 N N . GLY A 1 85 ? -21.714 -7.846 9.665 1.00 91.38 85 GLY A N 1
ATOM 682 C CA . GLY A 1 85 ? -22.649 -8.096 8.559 1.00 91.38 85 GLY A CA 1
ATOM 683 C C . GLY A 1 85 ? -23.274 -6.829 7.951 1.00 91.38 85 GLY A C 1
ATOM 684 O O . GLY A 1 85 ? -22.870 -5.724 8.308 1.00 91.38 85 GLY A O 1
ATOM 685 N N . PRO A 1 86 ? -24.254 -6.979 7.041 1.00 90.31 86 PRO A N 1
ATOM 686 C CA . PRO A 1 86 ? -24.908 -5.864 6.359 1.00 90.31 86 PRO A CA 1
ATOM 687 C C . PRO A 1 86 ? -25.541 -4.835 7.310 1.00 90.31 86 PRO A C 1
ATOM 689 O O . PRO A 1 86 ? -26.314 -5.204 8.195 1.00 90.31 86 PRO A O 1
ATOM 692 N N . ASN A 1 87 ? -25.262 -3.548 7.096 1.00 90.75 87 ASN A N 1
ATOM 693 C CA . ASN A 1 87 ? -25.684 -2.400 7.913 1.00 90.75 87 ASN A CA 1
ATOM 694 C C . ASN A 1 87 ? -25.221 -2.442 9.381 1.00 90.75 87 ASN A C 1
ATOM 696 O O . ASN A 1 87 ? -25.700 -1.658 10.200 1.00 90.75 87 ASN A O 1
ATOM 700 N N . SER A 1 88 ? -24.309 -3.350 9.725 1.00 95.75 88 SER A N 1
ATOM 701 C CA . SER A 1 88 ? -23.806 -3.525 11.089 1.00 95.75 88 SER A CA 1
ATOM 702 C C . SER A 1 88 ? -22.979 -2.342 11.584 1.00 95.75 88 SER A C 1
ATOM 704 O O . SER A 1 88 ? -22.601 -1.455 10.817 1.00 95.75 88 SER A O 1
ATOM 706 N N . LEU A 1 89 ? -22.640 -2.362 12.873 1.00 97.81 89 LEU A N 1
ATOM 707 C CA . LEU A 1 89 ? -21.792 -1.360 13.506 1.00 97.81 89 LEU A CA 1
ATOM 708 C C . LEU A 1 89 ? -20.505 -1.089 12.727 1.00 97.81 89 LEU A C 1
ATOM 710 O O . LEU A 1 89 ? -20.248 0.065 12.386 1.00 97.81 89 LEU A O 1
ATOM 714 N N . ARG A 1 90 ? -19.728 -2.126 12.392 1.00 97.00 90 ARG A N 1
ATOM 715 C CA . ARG A 1 90 ? -18.454 -1.940 11.683 1.00 97.00 90 ARG A CA 1
ATOM 716 C C . ARG A 1 90 ? -18.639 -1.453 10.248 1.00 97.00 90 ARG A C 1
ATOM 718 O O . ARG A 1 90 ? -17.854 -0.627 9.786 1.00 97.00 90 ARG A O 1
ATOM 725 N N . GLU A 1 91 ? -19.673 -1.911 9.545 1.00 97.19 91 GLU A N 1
ATOM 726 C CA . GLU A 1 91 ? -19.942 -1.452 8.177 1.00 97.19 91 GLU A CA 1
ATOM 727 C C . GLU A 1 91 ? -20.388 0.011 8.150 1.00 97.19 91 GLU A C 1
ATOM 729 O O . GLU A 1 91 ? -19.865 0.801 7.365 1.00 97.19 91 GLU A O 1
ATOM 734 N N . VAL A 1 92 ? -21.301 0.400 9.044 1.00 97.88 92 VAL A N 1
ATOM 735 C CA . VAL A 1 92 ? -21.762 1.787 9.146 1.00 97.88 92 VAL A CA 1
ATOM 736 C C . VAL A 1 92 ? -20.628 2.687 9.635 1.00 97.88 92 VAL A C 1
ATOM 738 O O . VAL A 1 92 ? -20.427 3.760 9.071 1.00 97.88 92 VAL A O 1
ATOM 741 N N . LEU A 1 93 ? -19.823 2.250 10.610 1.00 98.44 93 LEU A N 1
ATOM 742 C CA . LEU A 1 93 ? -18.638 2.984 11.062 1.00 98.44 93 LEU A CA 1
ATOM 743 C C . LEU A 1 93 ? -17.647 3.215 9.915 1.00 98.44 93 LEU A C 1
ATOM 745 O O . LEU A 1 93 ? -17.142 4.331 9.759 1.00 98.44 93 LEU A O 1
ATOM 749 N N . LYS A 1 94 ? -17.417 2.203 9.070 1.00 98.00 94 LYS A N 1
ATOM 750 C CA . LYS A 1 94 ? -16.616 2.350 7.853 1.00 98.00 94 LYS A CA 1
ATOM 751 C C . LYS A 1 94 ? -17.237 3.342 6.879 1.00 98.00 94 LYS A C 1
ATOM 753 O O . LYS A 1 94 ? -16.582 4.318 6.520 1.00 98.00 94 LYS A O 1
ATOM 758 N N . GLY A 1 95 ? -18.498 3.142 6.501 1.00 97.50 95 GLY A N 1
ATOM 759 C CA . GLY A 1 95 ? -19.201 4.025 5.572 1.00 97.50 95 GLY A CA 1
ATOM 760 C C . GLY A 1 95 ? -19.164 5.487 6.023 1.00 97.50 95 GLY A C 1
ATOM 761 O O . GLY A 1 95 ? -18.834 6.366 5.234 1.00 97.50 95 GLY A O 1
ATOM 762 N N . LYS A 1 96 ? -19.389 5.749 7.316 1.00 97.81 96 LYS A N 1
ATOM 763 C CA . LYS A 1 96 ? -19.380 7.104 7.884 1.00 97.81 96 LYS A CA 1
ATOM 764 C C . LYS A 1 96 ? -17.981 7.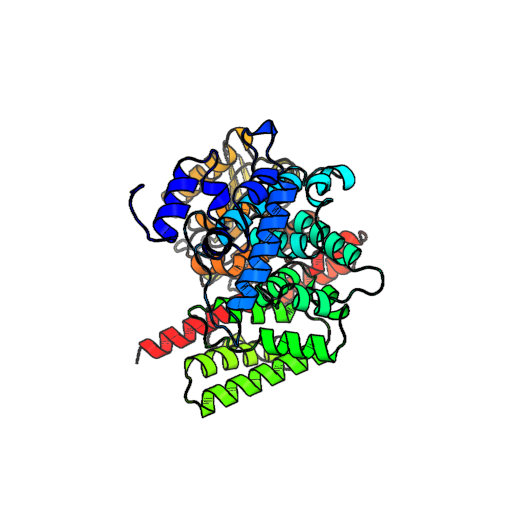698 8.030 1.00 97.81 96 LYS A C 1
ATOM 766 O O . LYS A 1 96 ? -17.835 8.906 7.851 1.00 97.81 96 LYS A O 1
ATOM 771 N N . SER A 1 97 ? -16.958 6.870 8.261 1.00 98.25 97 SER A N 1
ATOM 772 C CA . SER A 1 97 ? -15.549 7.293 8.191 1.00 98.25 97 SER A CA 1
ATOM 773 C C . SER A 1 97 ? -15.201 7.815 6.793 1.00 98.25 97 SER A C 1
ATOM 775 O O . SER A 1 97 ? -14.605 8.884 6.647 1.00 98.25 97 SER A O 1
ATOM 777 N N . LEU A 1 98 ? -15.611 7.066 5.766 1.00 97.56 98 LEU A N 1
ATOM 778 C CA . LEU A 1 98 ? -15.364 7.388 4.363 1.00 97.56 98 LEU A CA 1
ATOM 779 C C . LEU A 1 98 ? -16.137 8.629 3.919 1.00 97.56 98 LEU A C 1
ATOM 781 O O . LEU A 1 98 ? -15.540 9.589 3.440 1.00 97.56 98 LEU A O 1
ATOM 785 N N . GLU A 1 99 ? -17.453 8.620 4.119 1.00 96.81 99 GLU A N 1
ATOM 786 C CA . GLU A 1 99 ? -18.379 9.643 3.634 1.00 96.81 99 GLU A CA 1
ATOM 787 C C . GLU A 1 99 ? -18.115 11.022 4.250 1.00 96.81 99 GLU A C 1
ATOM 789 O O . GLU A 1 99 ? -18.063 12.020 3.534 1.00 96.81 99 GLU A O 1
ATOM 794 N N . HIS A 1 100 ? -17.958 11.096 5.574 1.00 96.81 100 HIS A N 1
ATOM 795 C CA . HIS A 1 100 ? -17.966 12.377 6.285 1.00 96.81 100 HIS A CA 1
ATOM 796 C C . HIS A 1 100 ? -16.578 12.940 6.579 1.00 96.81 100 HIS A C 1
ATOM 798 O O . HIS A 1 100 ? -16.465 14.128 6.883 1.00 96.81 100 HIS A O 1
ATOM 804 N N . PHE A 1 101 ? -15.528 12.119 6.495 1.00 98.25 101 PHE A N 1
ATOM 805 C CA . PHE A 1 101 ? -14.189 12.531 6.909 1.00 98.25 101 PHE A CA 1
ATOM 806 C C . PHE A 1 101 ? -13.145 12.294 5.828 1.00 98.25 101 PHE A C 1
ATOM 808 O O . PHE A 1 101 ? -12.520 13.255 5.388 1.00 98.25 101 PHE A O 1
ATOM 815 N N . ILE A 1 102 ? -12.975 11.056 5.359 1.00 97.31 102 ILE A N 1
ATOM 816 C CA . ILE A 1 102 ? -11.876 10.707 4.447 1.00 97.31 102 ILE A CA 1
ATOM 817 C C . ILE A 1 102 ? -12.091 11.274 3.048 1.00 97.31 102 ILE A C 1
ATOM 819 O O . ILE A 1 102 ? -11.194 11.929 2.521 1.00 97.31 102 ILE A O 1
ATOM 823 N N . LYS A 1 103 ? -13.271 11.071 2.452 1.00 95.44 103 LYS A N 1
ATOM 824 C CA . LYS A 1 103 ? -13.573 11.607 1.122 1.00 95.44 103 LYS A CA 1
ATOM 825 C C . LYS A 1 103 ? -13.413 13.138 1.087 1.00 95.44 103 LYS A C 1
ATOM 827 O O . LYS A 1 103 ? -12.643 13.597 0.250 1.00 95.44 103 LYS A O 1
ATOM 832 N N . PRO A 1 104 ? -13.964 13.920 2.040 1.00 97.19 104 PRO A N 1
ATOM 833 C CA . PRO A 1 104 ? -13.744 15.367 2.077 1.00 97.19 104 PRO A CA 1
ATOM 834 C C . PRO A 1 104 ? -12.273 15.808 2.151 1.00 97.19 104 PRO A C 1
ATOM 836 O O . PRO A 1 104 ? -11.880 16.739 1.454 1.00 97.19 104 PRO A O 1
ATOM 839 N N . ILE A 1 105 ? -11.435 15.168 2.979 1.00 96.75 105 ILE A N 1
ATOM 840 C CA . ILE A 1 105 ? -10.012 15.560 3.081 1.00 96.75 105 ILE A CA 1
ATOM 841 C C . ILE A 1 105 ? -9.178 15.079 1.883 1.00 96.75 105 ILE A C 1
ATOM 843 O O . ILE A 1 105 ? -8.155 15.692 1.565 1.00 96.75 105 ILE A O 1
ATOM 847 N N . ASN A 1 106 ? -9.599 13.990 1.231 1.00 91.81 106 ASN A N 1
ATOM 848 C CA . ASN A 1 106 ? -8.995 13.482 0.003 1.00 91.81 106 ASN A CA 1
ATOM 849 C C . ASN A 1 106 ? -9.354 14.353 -1.202 1.00 91.81 106 ASN A C 1
ATOM 851 O O . ASN A 1 106 ? -8.479 14.660 -1.997 1.00 91.81 106 ASN A O 1
ATOM 855 N N . GLU A 1 107 ? -10.605 14.785 -1.343 1.00 90.75 107 GLU A N 1
ATOM 856 C CA . GLU A 1 107 ? -11.032 15.663 -2.443 1.00 90.75 107 GLU A CA 1
ATOM 857 C C . GLU A 1 107 ? -10.285 16.999 -2.431 1.00 90.75 107 GLU A C 1
ATOM 859 O O . GLU A 1 107 ? -10.023 17.563 -3.482 1.00 90.75 107 GLU A O 1
ATOM 864 N N . LEU A 1 108 ? -9.864 17.459 -1.251 1.00 91.88 108 LEU A N 1
ATOM 865 C CA . LEU A 1 108 ? -9.088 18.685 -1.067 1.00 91.88 108 LEU A CA 1
ATOM 866 C C . LEU A 1 108 ? -7.565 18.435 -1.057 1.00 91.88 108 LEU A C 1
ATOM 868 O O . LEU A 1 108 ? -6.821 19.199 -0.437 1.00 91.88 108 LEU A O 1
ATOM 872 N N . HIS A 1 109 ? -7.075 17.342 -1.657 1.00 85.62 109 HIS A N 1
ATOM 873 C CA . HIS A 1 109 ? -5.667 16.940 -1.544 1.00 85.62 109 HIS A CA 1
ATOM 874 C C . HIS A 1 109 ? -4.657 17.902 -2.185 1.00 85.62 109 HIS A C 1
ATOM 876 O O . HIS A 1 109 ? -3.500 17.932 -1.759 1.00 85.62 109 HIS A O 1
ATOM 882 N N . ASP A 1 110 ? -5.110 18.687 -3.153 1.00 80.00 110 ASP A N 1
ATOM 883 C CA . ASP A 1 110 ? -4.406 19.748 -3.874 1.00 80.00 110 ASP A CA 1
ATOM 884 C C . ASP A 1 110 ? -4.484 21.117 -3.165 1.00 80.00 110 ASP A C 1
ATOM 886 O O . ASP A 1 110 ? -3.748 22.051 -3.492 1.00 80.00 110 ASP A O 1
ATOM 890 N N . VAL A 1 111 ? -5.338 21.252 -2.145 1.00 87.25 111 VAL A N 1
ATOM 891 C CA . VAL A 1 111 ? -5.499 22.495 -1.385 1.00 87.25 111 VAL A CA 1
ATOM 892 C C . VAL A 1 111 ? -4.372 22.659 -0.363 1.00 87.25 111 VAL A C 1
ATOM 894 O O . VAL A 1 111 ? -4.320 21.982 0.667 1.00 87.25 111 VAL A O 1
ATOM 897 N N . ASN A 1 112 ? -3.508 23.651 -0.594 1.00 87.06 112 ASN A N 1
ATOM 898 C CA . ASN A 1 112 ? -2.373 23.972 0.285 1.00 87.06 112 ASN A CA 1
ATOM 899 C C . ASN A 1 112 ? -2.783 24.444 1.696 1.00 87.06 112 ASN A C 1
ATOM 901 O O . ASN A 1 112 ? -2.040 24.260 2.661 1.00 87.06 112 ASN A O 1
ATOM 905 N N . ASN A 1 113 ? -3.957 25.067 1.852 1.00 92.31 113 ASN A N 1
ATOM 906 C CA . ASN A 1 113 ? -4.420 25.545 3.157 1.00 92.31 113 ASN A CA 1
ATOM 907 C C . ASN A 1 113 ? -4.968 24.388 4.011 1.00 92.31 113 ASN A C 1
ATOM 909 O O . ASN A 1 113 ? -6.135 24.008 3.891 1.00 92.31 113 ASN A O 1
ATOM 913 N N . LEU A 1 114 ? -4.147 23.889 4.941 1.00 92.00 114 LEU A N 1
ATOM 914 C CA . LEU A 1 114 ? -4.500 22.772 5.826 1.00 92.00 114 LEU A CA 1
ATOM 915 C C . LEU A 1 114 ? -5.730 23.026 6.710 1.00 92.00 114 LEU A C 1
ATOM 917 O O . LEU A 1 114 ? -6.429 22.073 7.045 1.00 92.00 114 LEU A O 1
ATOM 921 N N . SER A 1 115 ? -6.031 24.278 7.068 1.00 93.94 115 SER A N 1
ATOM 922 C CA . SER A 1 115 ? -7.222 24.590 7.879 1.00 93.94 115 SER A CA 1
ATOM 923 C C . SER A 1 115 ? -8.517 24.379 7.098 1.00 93.94 115 SER A C 1
ATOM 925 O O . SER A 1 115 ? -9.540 24.030 7.683 1.00 93.94 115 SER A O 1
ATOM 927 N N . VAL A 1 116 ? -8.470 24.575 5.778 1.00 95.75 116 VAL A N 1
ATOM 928 C CA . VAL A 1 116 ? -9.584 24.282 4.870 1.00 95.75 116 VAL A CA 1
ATOM 929 C C . VAL A 1 116 ? -9.607 22.791 4.564 1.00 95.75 116 VAL A C 1
ATOM 931 O O . VAL A 1 116 ? -10.611 22.129 4.819 1.00 95.75 116 VAL A O 1
ATOM 934 N N . ARG A 1 117 ? -8.475 22.254 4.100 1.00 94.69 117 ARG A N 1
ATOM 935 C CA . ARG A 1 117 ? -8.333 20.858 3.683 1.00 94.69 117 ARG A CA 1
ATOM 936 C C . ARG A 1 117 ? -8.709 19.866 4.781 1.00 94.69 117 ARG A C 1
ATOM 938 O O . ARG A 1 117 ? -9.454 18.930 4.533 1.00 94.69 117 ARG A O 1
ATOM 945 N N . MET A 1 118 ? -8.225 20.078 6.004 1.00 97.38 118 MET A N 1
ATOM 946 C CA . MET A 1 118 ? -8.423 19.147 7.120 1.00 97.38 118 MET A CA 1
ATOM 947 C C . MET A 1 118 ? -9.622 19.521 8.000 1.00 97.38 118 MET A C 1
ATOM 949 O O . MET A 1 118 ? -9.758 18.993 9.104 1.00 97.38 118 MET A O 1
ATOM 953 N N . LYS A 1 119 ? -10.495 20.436 7.555 1.00 97.75 119 LYS A N 1
ATOM 954 C CA . LYS A 1 119 ? -11.622 20.938 8.356 1.00 97.75 119 LYS A CA 1
ATOM 955 C C . LYS A 1 119 ? -12.547 19.818 8.835 1.00 97.75 119 LYS A C 1
ATOM 957 O O . LYS A 1 119 ? -12.976 19.850 9.986 1.00 97.75 119 LYS A O 1
ATOM 962 N N . ALA A 1 120 ? -12.813 18.827 7.981 1.00 97.69 120 ALA A N 1
ATOM 963 C CA . ALA A 1 120 ? -13.732 17.727 8.275 1.00 97.69 120 ALA A CA 1
ATOM 964 C C . ALA A 1 120 ? -13.319 16.914 9.515 1.00 97.69 120 ALA A C 1
ATOM 966 O O . ALA A 1 120 ? -14.177 16.500 10.288 1.00 97.69 120 ALA A O 1
ATOM 967 N N . ILE A 1 121 ? -12.014 16.748 9.758 1.00 98.06 121 ILE A N 1
ATOM 968 C CA . ILE A 1 121 ? -11.501 15.948 10.881 1.00 98.06 121 ILE A CA 1
ATOM 969 C C . ILE A 1 121 ? -11.266 16.757 12.164 1.00 98.06 121 ILE A C 1
ATOM 971 O O . ILE A 1 121 ? -11.010 16.175 13.214 1.00 98.06 121 ILE A O 1
ATOM 975 N N . GLN A 1 122 ? -11.328 18.093 12.113 1.00 97.31 122 GLN A N 1
ATOM 976 C CA . GLN A 1 122 ? -11.070 18.944 13.286 1.00 97.31 122 GLN A CA 1
ATOM 977 C C . GLN A 1 122 ? -11.949 18.629 14.511 1.00 97.31 122 GLN A C 1
ATOM 979 O O . GLN A 1 122 ? -11.421 18.698 15.625 1.00 97.31 122 GLN A O 1
ATOM 984 N N . PRO A 1 123 ? -13.241 18.268 14.353 1.00 97.81 123 PRO A N 1
ATOM 985 C CA . PRO A 1 123 ? -14.120 17.936 15.477 1.00 97.81 123 PRO A CA 1
ATOM 986 C C . PRO A 1 123 ? -13.851 16.572 16.133 1.00 97.81 123 PRO A C 1
ATOM 988 O O . PRO A 1 123 ? -14.483 16.262 17.152 1.00 97.81 123 PRO A O 1
ATOM 991 N N . LEU A 1 124 ? -12.991 15.736 15.540 1.00 98.56 124 LEU A N 1
ATOM 992 C CA . LEU A 1 124 ? -12.717 14.376 16.003 1.00 98.56 124 LEU A CA 1
ATOM 993 C C . LEU A 1 124 ? -11.712 14.364 17.161 1.00 98.56 124 LEU A C 1
ATOM 995 O O . LEU A 1 124 ? -10.754 15.140 17.182 1.00 98.56 124 LEU A O 1
ATOM 999 N N . GLY A 1 125 ? -11.944 13.478 18.131 1.00 98.25 125 GLY A N 1
ATOM 1000 C CA . GLY A 1 125 ? -10.999 13.172 19.196 1.00 98.25 125 GLY A CA 1
ATOM 1001 C C . GLY A 1 125 ? -10.020 12.072 18.785 1.00 98.25 125 GLY A C 1
ATOM 1002 O O . GLY A 1 125 ? -9.976 11.632 17.637 1.00 98.25 125 GLY A O 1
ATOM 1003 N N . VAL A 1 126 ? -9.203 11.625 19.741 1.00 98.00 126 VAL A N 1
ATOM 1004 C CA . VAL A 1 126 ? -8.132 10.649 19.475 1.00 98.00 126 VAL A CA 1
ATOM 1005 C C . VAL A 1 126 ? -8.701 9.281 19.078 1.00 98.00 126 VAL A C 1
ATOM 1007 O O . VAL A 1 126 ? -8.214 8.674 18.130 1.00 98.00 126 VAL A O 1
ATOM 1010 N N . GLN A 1 127 ? -9.748 8.811 19.764 1.00 98.56 127 GLN A N 1
ATOM 1011 C CA . GLN A 1 127 ? -10.394 7.528 19.465 1.00 98.56 127 GLN A CA 1
ATOM 1012 C C . GLN A 1 127 ? -11.108 7.570 18.111 1.00 98.56 127 GLN A C 1
ATOM 1014 O O . GLN A 1 127 ? -11.000 6.635 17.324 1.00 98.56 127 GLN A O 1
ATOM 1019 N N . GLU A 1 128 ? -11.788 8.673 17.798 1.00 98.75 128 GLU A N 1
ATOM 1020 C CA . GLU A 1 128 ? -12.446 8.829 16.504 1.00 98.75 128 GLU A CA 1
ATOM 1021 C C . GLU A 1 128 ? -11.447 8.864 15.348 1.00 98.75 128 GLU A C 1
ATOM 1023 O O . GLU A 1 128 ? -11.683 8.228 14.324 1.00 98.75 128 GLU A O 1
ATOM 1028 N N . LEU A 1 129 ? -10.315 9.558 15.510 1.00 98.75 129 LEU A N 1
ATOM 1029 C CA . LEU A 1 129 ? -9.246 9.552 14.510 1.00 98.75 129 LEU A CA 1
ATOM 1030 C C . LEU A 1 129 ? -8.635 8.158 14.350 1.00 98.75 129 LEU A C 1
ATOM 1032 O O . LEU A 1 129 ? -8.390 7.746 13.220 1.00 98.75 129 LEU A O 1
ATOM 1036 N N . TYR A 1 130 ? -8.438 7.419 15.446 1.00 98.69 130 TYR A N 1
ATOM 1037 C CA . TYR A 1 130 ? -7.946 6.040 15.415 1.00 98.69 130 TYR A CA 1
ATOM 1038 C C . TYR A 1 130 ? -8.823 5.146 14.525 1.00 98.69 130 TYR A C 1
ATOM 1040 O O . TYR A 1 130 ? -8.330 4.567 13.555 1.00 98.69 130 TYR A O 1
ATOM 1048 N N . TYR A 1 131 ? -10.133 5.095 14.791 1.00 98.69 131 TYR A N 1
ATOM 1049 C CA . TYR A 1 131 ? -11.055 4.285 13.990 1.00 98.69 131 TYR A CA 1
ATOM 1050 C C . TYR A 1 131 ? -11.236 4.827 12.573 1.00 98.69 131 TYR A C 1
ATOM 1052 O O . TYR A 1 131 ? -11.268 4.034 11.638 1.00 98.69 131 TYR A O 1
ATOM 1060 N N . MET A 1 132 ? -11.291 6.148 12.380 1.00 98.56 132 MET A N 1
ATOM 1061 C CA . MET A 1 132 ? -11.371 6.740 11.042 1.00 98.56 132 MET A CA 1
ATOM 1062 C C . MET A 1 132 ? -10.187 6.297 10.173 1.00 98.56 132 MET A C 1
ATOM 1064 O O . MET A 1 132 ? -10.396 5.866 9.043 1.00 98.56 132 MET A O 1
ATOM 1068 N N . LEU A 1 133 ? -8.956 6.351 10.697 1.00 98.19 133 LEU A N 1
ATOM 1069 C CA . LEU A 1 133 ? -7.766 5.892 9.975 1.00 98.19 133 LEU A CA 1
ATOM 1070 C C . LEU A 1 133 ? -7.887 4.411 9.592 1.00 98.19 133 LEU A C 1
ATOM 1072 O O . LEU A 1 133 ? -7.706 4.065 8.431 1.00 98.19 133 LEU A O 1
ATOM 1076 N N . ILE A 1 134 ? -8.251 3.553 10.545 1.00 96.88 134 ILE A N 1
ATOM 1077 C CA . ILE A 1 134 ? -8.337 2.096 10.357 1.00 96.88 134 ILE A CA 1
ATOM 1078 C C . ILE A 1 134 ? -9.416 1.703 9.353 1.00 96.88 134 ILE A C 1
ATOM 1080 O O . ILE A 1 134 ? -9.199 0.845 8.495 1.00 96.88 134 ILE A O 1
ATOM 1084 N N . MET A 1 135 ? -10.585 2.328 9.454 1.00 96.69 135 MET A N 1
ATOM 1085 C CA . MET A 1 135 ? -11.697 2.081 8.543 1.00 96.69 135 MET A CA 1
ATOM 1086 C C . MET A 1 135 ? -11.416 2.604 7.133 1.00 96.69 135 MET A C 1
ATOM 1088 O O . MET A 1 135 ? -11.964 2.087 6.161 1.00 96.69 135 MET A O 1
ATOM 1092 N N . GLY A 1 136 ? -10.544 3.607 7.038 1.00 93.50 136 GLY A N 1
ATOM 1093 C CA . GLY A 1 136 ? -10.124 4.253 5.808 1.00 93.50 136 GLY A CA 1
ATOM 1094 C C . GLY A 1 136 ? -8.957 3.623 5.075 1.00 93.50 136 GLY A C 1
ATOM 1095 O O . GLY A 1 136 ? -8.560 4.191 4.068 1.00 93.50 136 GLY A O 1
ATOM 1096 N N . GLU A 1 137 ? -8.382 2.518 5.558 1.00 89.62 137 GLU A N 1
ATOM 1097 C CA . GLU A 1 137 ? -7.134 1.947 5.022 1.00 89.62 137 GLU A CA 1
ATOM 1098 C C . GLU A 1 137 ? -7.092 1.869 3.491 1.00 89.62 137 GLU A C 1
ATOM 1100 O O . GLU A 1 137 ? -6.091 2.254 2.898 1.00 89.62 137 GLU A O 1
ATOM 1105 N N . ALA A 1 138 ? -8.177 1.412 2.865 1.00 84.06 138 ALA A N 1
ATOM 1106 C CA . ALA A 1 138 ? -8.240 1.214 1.419 1.00 84.06 138 ALA A CA 1
ATOM 1107 C C . ALA A 1 138 ? -8.396 2.519 0.613 1.00 84.06 138 ALA A C 1
ATOM 1109 O O . ALA A 1 138 ? -8.110 2.535 -0.579 1.00 84.06 138 ALA A O 1
ATOM 1110 N N . ASP A 1 139 ? -8.855 3.601 1.246 1.00 86.31 139 ASP A N 1
ATOM 1111 C CA . ASP A 1 139 ? -9.329 4.808 0.560 1.00 86.31 139 ASP A CA 1
ATOM 1112 C C . ASP A 1 139 ? -8.548 6.072 0.956 1.00 86.31 139 ASP A C 1
ATOM 1114 O O . ASP A 1 139 ? -8.625 7.099 0.283 1.00 86.31 139 ASP A O 1
ATOM 1118 N N . ILE A 1 140 ? -7.809 6.053 2.068 1.00 89.81 140 ILE A N 1
ATOM 1119 C CA . ILE A 1 140 ? -7.133 7.240 2.590 1.00 89.81 140 ILE A CA 1
ATOM 1120 C C . ILE A 1 140 ? -5.857 7.554 1.804 1.00 89.81 140 ILE A C 1
ATOM 1122 O O . ILE A 1 140 ? -4.954 6.732 1.677 1.00 89.81 140 ILE A O 1
ATOM 1126 N N . PHE A 1 141 ? -5.739 8.787 1.303 1.00 87.19 141 PHE A N 1
ATOM 1127 C CA . PHE A 1 141 ? -4.531 9.197 0.584 1.00 87.19 141 PHE A CA 1
ATOM 1128 C C . PHE A 1 141 ? -3.369 9.403 1.557 1.00 87.19 141 PHE A C 1
ATOM 1130 O O . PHE A 1 141 ? -3.577 9.834 2.694 1.00 87.19 141 PHE A O 1
ATOM 1137 N N . THR A 1 142 ? -2.128 9.211 1.098 1.00 84.06 142 THR A N 1
ATOM 1138 C CA . THR A 1 142 ? -0.919 9.368 1.929 1.00 84.06 142 THR A CA 1
ATOM 1139 C C . THR A 1 142 ? -0.894 10.669 2.721 1.00 84.06 142 THR A C 1
ATOM 1141 O O . THR A 1 142 ? -0.692 10.668 3.936 1.00 84.06 142 THR A O 1
ATOM 1144 N N . SER A 1 143 ? -1.109 11.803 2.056 1.00 86.25 143 SER A N 1
ATOM 1145 C CA . SER A 1 143 ? -1.124 13.111 2.714 1.00 86.25 143 SER A CA 1
ATOM 1146 C C . SER A 1 143 ? -2.254 13.231 3.741 1.00 86.25 143 SER A C 1
ATOM 1148 O O . SER A 1 143 ? -2.042 13.760 4.831 1.00 86.25 143 SER A O 1
ATOM 1150 N N . SER A 1 144 ? -3.432 12.686 3.434 1.00 93.00 144 SER A N 1
ATOM 1151 C CA . SER A 1 144 ? -4.587 12.689 4.334 1.00 93.00 144 SER A CA 1
ATOM 1152 C C . SER A 1 144 ? -4.309 11.854 5.583 1.00 93.00 144 SER A C 1
ATOM 1154 O O . SER A 1 144 ? -4.556 12.323 6.694 1.00 93.00 144 SER A O 1
ATOM 1156 N N . TYR A 1 145 ? -3.713 10.665 5.425 1.00 94.12 145 TYR A N 1
ATOM 1157 C CA . TYR A 1 145 ? -3.271 9.829 6.541 1.00 94.12 145 TYR A CA 1
ATOM 1158 C C . TYR A 1 145 ? -2.274 10.577 7.423 1.00 94.12 145 TYR A C 1
ATOM 1160 O O . TYR A 1 145 ? -2.488 10.692 8.626 1.00 94.12 145 TYR A O 1
ATOM 1168 N N . LYS A 1 146 ? -1.212 11.140 6.834 1.00 92.44 146 LYS A N 1
ATOM 1169 C CA . LYS A 1 146 ? -0.164 11.852 7.580 1.00 92.44 146 LYS A CA 1
ATOM 1170 C C . LYS A 1 146 ? -0.730 13.004 8.409 1.00 92.44 146 LYS A C 1
ATOM 1172 O O . LYS A 1 146 ? -0.392 13.129 9.585 1.00 92.44 146 LYS A O 1
ATOM 1177 N N . HIS A 1 147 ? -1.597 13.835 7.830 1.00 95.50 147 HIS A N 1
ATOM 1178 C CA . HIS A 1 147 ? -2.193 14.956 8.558 1.00 95.50 147 HIS A CA 1
ATOM 1179 C C . HIS A 1 147 ? -3.149 14.492 9.663 1.00 95.50 147 HIS A C 1
ATOM 1181 O O . HIS A 1 147 ? -3.093 15.026 10.771 1.00 95.50 147 HIS A O 1
ATOM 1187 N N . SER A 1 148 ? -3.967 13.471 9.404 1.00 97.69 148 SER A N 1
ATOM 1188 C CA . SER A 1 148 ? -4.853 12.863 10.403 1.00 97.69 148 SER A CA 1
ATOM 1189 C C . SER A 1 148 ? -4.078 12.210 11.553 1.00 97.69 148 SER A C 1
ATOM 1191 O O . SER A 1 148 ? -4.390 12.445 12.720 1.00 97.69 148 SER A O 1
ATOM 1193 N N . PHE A 1 149 ? -3.019 11.457 11.243 1.00 97.62 149 PHE A N 1
ATOM 1194 C CA . PHE A 1 149 ? -2.117 10.857 12.224 1.00 97.62 149 PHE A CA 1
ATOM 1195 C C . PHE A 1 149 ? -1.441 11.939 13.072 1.00 97.62 149 PHE A C 1
ATOM 1197 O O . PHE A 1 149 ? -1.497 11.889 14.297 1.00 97.62 149 PHE A O 1
ATOM 1204 N N . ASN A 1 150 ? -0.876 12.975 12.445 1.00 96.12 150 ASN A N 1
ATOM 1205 C CA . ASN A 1 150 ? -0.248 14.083 13.166 1.00 96.12 150 ASN A CA 1
ATOM 1206 C C . ASN A 1 150 ? -1.243 14.802 14.084 1.00 96.12 150 ASN A C 1
ATOM 1208 O O . ASN A 1 150 ? -0.902 15.123 15.220 1.00 96.12 150 ASN A O 1
ATOM 1212 N N . ARG A 1 151 ? -2.485 15.012 13.633 1.00 97.12 151 ARG A N 1
ATOM 1213 C CA . ARG A 1 151 ? -3.554 15.586 14.459 1.00 97.12 151 ARG A CA 1
ATOM 1214 C C . ARG A 1 151 ? -3.868 14.705 15.668 1.00 97.12 151 ARG A C 1
ATOM 1216 O O . ARG A 1 151 ? -3.982 15.221 16.777 1.00 97.12 151 ARG A O 1
ATOM 1223 N N . MET A 1 152 ? -3.970 13.393 15.473 1.00 97.81 152 MET A N 1
ATOM 1224 C CA . MET A 1 152 ? -4.176 12.433 16.557 1.00 97.81 152 MET A CA 1
ATOM 1225 C C . MET A 1 152 ? -3.025 12.489 17.572 1.00 97.81 152 MET A C 1
ATOM 1227 O O . MET A 1 152 ? -3.274 12.576 18.772 1.00 97.81 152 MET A O 1
ATOM 1231 N N . MET A 1 153 ? -1.774 12.543 17.101 1.00 97.06 153 MET A N 1
ATOM 1232 C CA . MET A 1 153 ? -0.599 12.683 17.968 1.00 97.06 153 MET A CA 1
ATOM 1233 C C . MET A 1 153 ? -0.577 14.017 18.723 1.00 97.06 153 MET A C 1
ATOM 1235 O O . MET A 1 153 ? -0.238 14.043 19.901 1.00 97.06 153 MET A O 1
ATOM 1239 N N . GLN A 1 154 ? -0.987 15.120 18.090 1.00 95.62 154 GLN A N 1
ATOM 1240 C CA . GLN A 1 154 ? -1.119 16.422 18.754 1.00 95.62 154 GLN A CA 1
ATOM 1241 C C . GLN A 1 154 ? -2.176 16.398 19.865 1.00 95.62 154 GLN A C 1
ATOM 1243 O O . GLN A 1 154 ? -1.974 16.990 20.923 1.00 95.62 154 GLN A O 1
ATOM 1248 N N . LEU A 1 155 ? -3.296 15.704 19.644 1.00 96.88 155 LEU A N 1
ATOM 1249 C CA . LEU A 1 155 ? -4.363 15.563 20.637 1.00 96.88 155 LEU A CA 1
ATOM 1250 C C . LEU A 1 155 ? -3.958 14.699 21.844 1.00 96.88 155 LEU A C 1
ATOM 1252 O O . LEU A 1 155 ? -4.547 14.852 22.910 1.00 96.88 155 LEU A O 1
ATOM 1256 N N . LEU A 1 156 ? -2.928 13.853 21.717 1.00 95.19 156 LEU A N 1
ATOM 1257 C CA . LEU A 1 156 ? -2.309 13.156 22.854 1.00 95.19 156 LEU A CA 1
ATOM 1258 C C . LEU A 1 156 ? -1.474 14.089 23.755 1.00 95.19 156 LEU A C 1
ATOM 1260 O O . LEU A 1 156 ? -1.059 13.685 24.842 1.00 95.19 156 LEU A O 1
ATOM 1264 N N . GLY A 1 157 ? -1.252 15.337 23.334 1.00 91.94 157 GLY A N 1
ATOM 1265 C CA . GLY A 1 157 ? -0.575 16.372 24.108 1.00 91.94 157 GLY A CA 1
ATOM 1266 C C . GLY A 1 157 ? 0.952 16.260 24.115 1.00 91.94 157 GLY A C 1
ATOM 1267 O O . GLY A 1 157 ? 1.558 15.465 23.405 1.00 91.94 157 GLY A O 1
ATOM 1268 N N . ASN A 1 158 ? 1.591 17.085 24.950 1.00 88.31 158 ASN A N 1
ATOM 1269 C CA . ASN A 1 158 ? 3.051 17.284 24.951 1.00 88.31 158 ASN A CA 1
ATOM 1270 C C . ASN A 1 158 ? 3.859 16.080 25.465 1.00 88.31 158 ASN A C 1
ATOM 1272 O O . ASN A 1 158 ? 5.072 16.020 25.276 1.00 88.31 158 ASN A O 1
ATOM 1276 N N . LYS A 1 159 ? 3.206 15.145 26.159 1.00 90.12 159 LYS A N 1
ATOM 1277 C CA . LYS A 1 159 ? 3.787 13.879 26.619 1.00 90.12 159 LYS A CA 1
ATOM 1278 C C . LYS A 1 159 ? 2.892 12.755 26.107 1.00 90.12 159 LYS A C 1
ATOM 1280 O O . LYS A 1 159 ? 2.136 12.193 26.903 1.00 90.12 159 LYS A O 1
ATOM 1285 N N . PRO A 1 160 ? 2.902 12.502 24.787 1.00 90.25 160 PRO A N 1
ATOM 1286 C CA . PRO A 1 160 ? 1.975 11.559 24.190 1.00 90.25 160 PRO A CA 1
ATOM 1287 C C . PRO A 1 160 ? 2.168 10.182 24.828 1.00 90.25 160 PRO A C 1
ATOM 1289 O O . PRO A 1 160 ? 3.284 9.817 25.193 1.00 90.25 160 PRO A O 1
ATOM 1292 N N . ARG A 1 161 ? 1.061 9.457 25.001 1.00 93.06 161 ARG A N 1
ATOM 1293 C CA . ARG A 1 161 ? 1.014 8.100 25.558 1.00 93.06 161 ARG A CA 1
ATOM 1294 C C . ARG A 1 161 ? 0.289 7.184 24.583 1.00 93.06 161 ARG A C 1
ATOM 1296 O O . ARG A 1 161 ? -0.901 6.911 24.741 1.00 93.06 161 ARG A O 1
ATOM 1303 N N . GLY A 1 162 ? 1.000 6.748 23.542 1.00 95.19 162 GLY A N 1
ATOM 1304 C CA . GLY A 1 162 ? 0.436 5.863 22.516 1.00 95.19 162 GLY A CA 1
ATOM 1305 C C . GLY A 1 162 ? -0.057 4.529 23.089 1.00 95.19 162 GLY A C 1
ATOM 1306 O O . GLY A 1 162 ? -1.072 3.998 22.652 1.00 95.19 162 GLY A O 1
ATOM 1307 N N . ASP A 1 163 ? 0.594 4.033 24.141 1.00 95.69 163 ASP A N 1
ATOM 1308 C CA . ASP A 1 163 ? 0.151 2.857 24.894 1.00 95.69 163 ASP A CA 1
ATOM 1309 C C . ASP A 1 163 ? -1.202 3.073 25.583 1.00 95.69 163 ASP A C 1
ATOM 1311 O O . ASP A 1 163 ? -2.064 2.197 25.553 1.00 95.69 163 ASP A O 1
ATOM 1315 N N . SER A 1 164 ? -1.416 4.255 26.164 1.00 96.44 164 SER A N 1
ATOM 1316 C CA . SER A 1 164 ? -2.691 4.611 26.792 1.00 96.44 164 SER A CA 1
ATOM 1317 C C . SER A 1 164 ? -3.807 4.739 25.758 1.00 96.44 164 SER A C 1
ATOM 1319 O O . SER A 1 164 ? -4.914 4.275 26.016 1.00 96.44 164 SER A O 1
ATOM 1321 N N . LEU A 1 165 ? -3.523 5.283 24.567 1.00 97.31 165 LEU A N 1
ATOM 1322 C CA . LEU A 1 165 ? -4.484 5.280 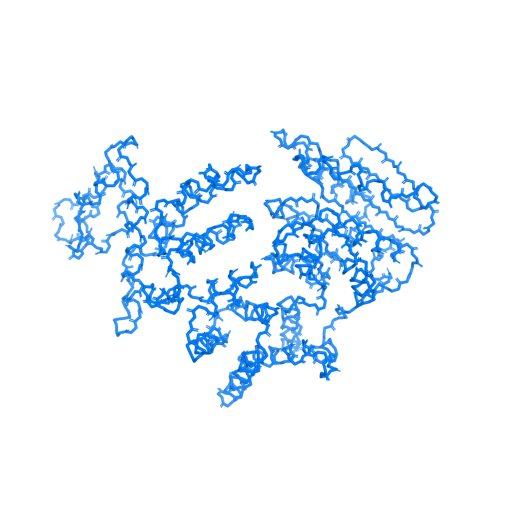23.459 1.00 97.31 165 LEU A CA 1
ATOM 1323 C C . LEU A 1 165 ? -4.951 3.856 23.145 1.00 97.31 165 LEU A C 1
ATOM 1325 O O . LEU A 1 165 ? -6.156 3.604 23.172 1.00 97.31 165 LEU A O 1
ATOM 1329 N N . LEU A 1 166 ? -4.019 2.923 22.926 1.00 97.94 166 LEU A N 1
ATOM 1330 C CA . LEU A 1 166 ? -4.362 1.530 22.624 1.00 97.94 166 LEU A CA 1
ATOM 1331 C C . LEU A 1 166 ? -5.168 0.875 23.752 1.00 97.94 166 LEU A C 1
ATOM 1333 O O . LEU A 1 166 ? -6.126 0.158 23.476 1.00 97.94 166 LEU A O 1
ATOM 1337 N N . GLN A 1 167 ? -4.865 1.177 25.017 1.00 96.75 167 GLN A N 1
ATOM 1338 C CA . GLN A 1 167 ? -5.677 0.714 26.146 1.00 96.75 167 GLN A CA 1
ATOM 1339 C C . GLN A 1 167 ? -7.114 1.251 26.101 1.00 96.75 167 GLN A C 1
ATOM 1341 O O . GLN A 1 167 ? -8.045 0.502 26.395 1.00 96.75 167 GLN A O 1
ATOM 1346 N N . THR A 1 168 ? -7.314 2.519 25.718 1.00 97.25 168 THR A N 1
ATOM 1347 C CA . THR A 1 168 ? -8.658 3.128 25.664 1.00 97.25 168 THR A CA 1
ATOM 1348 C C . THR A 1 168 ? -9.555 2.537 24.580 1.00 97.25 168 THR A C 1
ATOM 1350 O O . THR A 1 168 ? -10.772 2.600 24.707 1.00 97.25 168 THR A O 1
ATOM 1353 N N . VAL A 1 169 ? -8.965 1.965 23.529 1.00 97.50 169 VAL A N 1
ATOM 1354 C CA . VAL A 1 169 ? -9.676 1.230 22.470 1.00 97.50 169 VAL A CA 1
ATOM 1355 C C . VAL A 1 169 ? -9.571 -0.284 22.665 1.00 97.50 169 VAL A C 1
ATOM 1357 O O . VAL A 1 169 ? -9.865 -1.050 21.757 1.00 97.50 169 VAL A O 1
ATOM 1360 N N . HIS A 1 170 ? -9.132 -0.729 23.847 1.00 96.81 170 HIS A N 1
ATOM 1361 C CA . HIS A 1 170 ? -8.981 -2.138 24.213 1.00 96.81 170 HIS A CA 1
ATOM 1362 C C . HIS A 1 170 ? -8.097 -2.959 23.262 1.00 96.81 170 HIS A C 1
ATOM 1364 O O . HIS A 1 170 ? -8.237 -4.175 23.193 1.00 96.81 170 HIS A O 1
ATOM 1370 N N . PHE A 1 171 ? -7.144 -2.309 22.587 1.00 96.31 171 PHE A N 1
ATOM 1371 C CA . PHE A 1 171 ? -6.311 -2.884 21.529 1.00 96.31 171 PHE A CA 1
ATOM 1372 C C . PHE A 1 171 ? -7.114 -3.424 20.333 1.00 96.31 171 PHE A C 1
ATOM 1374 O O . PHE A 1 171 ? -6.575 -4.219 19.561 1.00 96.31 171 PHE A O 1
ATOM 1381 N N . ASP A 1 172 ? -8.365 -2.995 20.132 1.00 96.31 172 ASP A N 1
ATOM 1382 C CA . ASP A 1 172 ? -9.081 -3.312 18.895 1.00 96.31 172 ASP A CA 1
ATOM 1383 C C . ASP A 1 172 ? -8.270 -2.824 17.696 1.00 96.31 172 ASP A C 1
ATOM 1385 O O . ASP A 1 172 ? -7.701 -1.739 17.739 1.00 96.31 172 ASP A O 1
ATOM 1389 N N . PHE A 1 173 ? -8.174 -3.644 16.651 1.00 95.31 173 PHE A N 1
ATOM 1390 C CA . PHE A 1 173 ? -7.415 -3.352 15.432 1.00 95.31 173 PHE A CA 1
ATOM 1391 C C . PHE A 1 173 ? -5.941 -2.931 15.619 1.00 95.31 173 PHE A C 1
ATOM 1393 O O . PHE A 1 173 ? -5.342 -2.394 14.684 1.00 95.31 173 PHE A O 1
ATOM 1400 N N . PHE A 1 174 ? -5.296 -3.201 16.764 1.00 95.62 174 PHE A N 1
ATOM 1401 C CA . PHE A 1 174 ? -3.934 -2.701 17.006 1.00 95.62 174 PHE A CA 1
ATOM 1402 C C . PHE A 1 174 ? -2.925 -3.155 15.937 1.00 95.62 174 PHE A C 1
ATOM 1404 O O . PHE A 1 174 ? -2.117 -2.341 15.501 1.00 95.62 174 PHE A O 1
ATOM 1411 N N . LYS A 1 175 ? -2.995 -4.411 15.462 1.00 93.50 175 LYS A N 1
ATOM 1412 C CA . LYS A 1 175 ? -2.108 -4.912 14.396 1.00 93.50 175 LYS A CA 1
ATOM 1413 C C . LYS A 1 175 ? -2.263 -4.097 13.113 1.00 93.50 175 LYS A C 1
ATOM 1415 O O . LYS A 1 175 ? -1.276 -3.608 12.571 1.00 93.50 175 LYS A O 1
ATOM 1420 N N . LYS A 1 176 ? -3.511 -3.869 12.697 1.00 93.06 176 LYS A N 1
ATOM 1421 C CA . LYS A 1 176 ? -3.855 -3.059 11.527 1.00 93.06 176 LYS A CA 1
ATOM 1422 C C . LYS A 1 176 ? -3.376 -1.616 11.676 1.00 93.06 176 LYS A C 1
ATOM 1424 O O . LYS A 1 176 ? -2.804 -1.058 10.749 1.00 93.06 176 LYS A O 1
ATOM 1429 N N . PHE A 1 177 ? -3.531 -1.024 12.857 1.00 96.81 177 PHE A N 1
ATOM 1430 C CA . PHE A 1 177 ? -3.003 0.309 13.129 1.00 96.81 177 PHE A CA 1
ATOM 1431 C C . PHE A 1 177 ? -1.471 0.376 13.007 1.00 96.81 177 PHE A C 1
ATOM 1433 O O . PHE A 1 177 ? -0.951 1.308 12.395 1.00 96.81 177 PHE A O 1
ATOM 1440 N N . LEU A 1 178 ? -0.740 -0.609 13.547 1.00 95.19 178 LEU A N 1
ATOM 1441 C CA . LEU A 1 178 ? 0.723 -0.662 13.438 1.00 95.19 178 LEU A CA 1
ATOM 1442 C C . LEU A 1 178 ? 1.184 -0.870 11.995 1.00 95.19 178 LEU A C 1
ATOM 1444 O O . LEU A 1 178 ? 2.086 -0.157 11.560 1.00 95.19 178 LEU A O 1
ATOM 1448 N N . LYS A 1 179 ? 0.525 -1.764 11.248 1.00 91.44 179 LYS A N 1
ATOM 1449 C CA . LYS A 1 179 ? 0.718 -1.937 9.801 1.00 91.44 179 LYS A CA 1
ATOM 1450 C C . LYS A 1 179 ? 0.551 -0.608 9.070 1.00 91.44 179 LYS A C 1
ATOM 1452 O O . LYS A 1 179 ? 1.453 -0.176 8.360 1.00 91.44 179 LYS A O 1
ATOM 1457 N N . MET A 1 180 ? -0.571 0.084 9.273 1.00 92.25 180 MET A N 1
ATOM 1458 C CA . MET A 1 180 ? -0.811 1.381 8.636 1.00 92.25 180 MET A CA 1
ATOM 1459 C C . MET A 1 180 ? 0.267 2.399 9.019 1.00 92.25 180 MET A C 1
ATOM 1461 O O . MET A 1 180 ? 0.843 3.054 8.153 1.00 92.25 180 MET A O 1
ATOM 1465 N N . ALA A 1 181 ? 0.620 2.493 10.302 1.00 93.25 181 ALA A N 1
ATOM 1466 C CA . ALA A 1 181 ? 1.703 3.361 10.739 1.00 93.25 181 ALA A CA 1
ATOM 1467 C C . ALA A 1 181 ? 3.037 2.994 10.070 1.00 93.25 181 ALA A C 1
ATOM 1469 O O . ALA A 1 181 ? 3.790 3.895 9.714 1.00 93.25 181 ALA A O 1
ATOM 1470 N N . ALA A 1 182 ? 3.336 1.716 9.846 1.00 88.88 182 ALA A N 1
ATOM 1471 C CA . ALA A 1 182 ? 4.552 1.289 9.163 1.00 88.88 182 ALA A CA 1
ATOM 1472 C C . ALA A 1 182 ? 4.545 1.641 7.672 1.00 88.88 182 ALA A C 1
ATOM 1474 O O . ALA A 1 182 ? 5.545 2.161 7.173 1.00 88.88 182 ALA A O 1
ATOM 1475 N N . ASN A 1 183 ? 3.412 1.424 7.001 1.00 83.81 183 ASN A N 1
ATOM 1476 C CA . ASN A 1 183 ? 3.202 1.717 5.582 1.00 83.81 183 ASN A CA 1
ATOM 1477 C C . ASN A 1 183 ? 3.344 3.206 5.255 1.00 83.81 183 ASN A C 1
ATOM 1479 O O . ASN A 1 183 ? 3.721 3.559 4.143 1.00 83.81 183 ASN A O 1
ATOM 1483 N N . PHE A 1 184 ? 3.067 4.077 6.226 1.00 85.62 184 PHE A N 1
ATOM 1484 C CA . PHE A 1 184 ? 3.216 5.526 6.108 1.00 85.62 184 PHE A CA 1
ATOM 1485 C C . PHE A 1 184 ? 4.405 6.075 6.919 1.00 85.62 184 PHE A C 1
ATOM 1487 O O . PHE A 1 184 ? 4.358 7.228 7.339 1.00 85.62 184 PHE A O 1
ATOM 1494 N N . ASN A 1 185 ? 5.431 5.263 7.217 1.00 85.38 185 ASN A N 1
ATOM 1495 C CA . ASN A 1 185 ? 6.648 5.666 7.950 1.00 85.38 185 ASN A CA 1
ATOM 1496 C C . ASN A 1 185 ? 6.386 6.455 9.260 1.00 85.38 185 ASN A C 1
ATOM 1498 O O . ASN A 1 185 ? 7.111 7.383 9.622 1.00 85.38 185 ASN A O 1
ATOM 1502 N N . LYS A 1 186 ? 5.328 6.096 9.997 1.00 91.12 186 LYS A N 1
ATOM 1503 C CA . LYS A 1 186 ? 4.959 6.632 11.322 1.00 91.12 186 LYS A CA 1
ATOM 1504 C C . LYS A 1 186 ? 5.053 5.621 12.463 1.00 91.12 186 LYS A C 1
ATOM 1506 O O . LYS A 1 186 ? 4.862 6.018 13.611 1.00 91.12 186 LYS A O 1
ATOM 1511 N N . LEU A 1 187 ? 5.374 4.353 12.195 1.00 92.81 187 LEU A N 1
ATOM 1512 C CA . LEU A 1 187 ? 5.460 3.321 13.236 1.00 92.81 187 LEU A CA 1
ATOM 1513 C C . LEU A 1 187 ? 6.468 3.699 14.330 1.00 92.81 187 LEU A C 1
ATOM 1515 O O . LEU A 1 187 ? 6.094 3.789 15.494 1.00 92.81 187 LEU A O 1
ATOM 1519 N N . ASP A 1 188 ? 7.712 4.009 13.963 1.00 89.81 188 ASP A N 1
ATOM 1520 C CA . ASP A 1 188 ? 8.749 4.422 14.920 1.00 89.81 188 ASP A CA 1
ATOM 1521 C C . ASP A 1 188 ? 8.351 5.690 15.702 1.00 89.81 188 ASP A C 1
ATOM 1523 O O . ASP A 1 188 ? 8.540 5.773 16.916 1.00 89.81 188 ASP A O 1
ATOM 1527 N N . THR A 1 189 ? 7.696 6.648 15.032 1.00 92.00 189 THR A N 1
ATOM 1528 C CA . THR A 1 189 ? 7.152 7.854 15.684 1.00 92.00 189 THR A CA 1
ATOM 1529 C C . THR A 1 189 ? 6.121 7.493 16.751 1.00 92.00 189 THR A C 1
ATOM 1531 O O . THR A 1 189 ? 6.160 8.036 17.852 1.00 92.00 189 THR A O 1
ATOM 1534 N N . PHE A 1 190 ? 5.213 6.564 16.449 1.00 95.44 190 PHE A N 1
ATOM 1535 C CA . PHE A 1 190 ? 4.204 6.103 17.394 1.00 95.44 190 PHE A CA 1
ATOM 1536 C C . PHE A 1 190 ? 4.824 5.332 18.567 1.00 95.44 190 PHE A C 1
ATOM 1538 O O . PHE A 1 190 ? 4.513 5.622 19.723 1.00 95.44 190 PHE A O 1
ATOM 1545 N N . LEU A 1 191 ? 5.732 4.391 18.291 1.00 93.69 191 LEU A N 1
ATOM 1546 C CA . LEU A 1 191 ? 6.385 3.563 19.311 1.00 93.69 191 LEU A CA 1
ATOM 1547 C C . LEU A 1 191 ? 7.205 4.399 20.303 1.00 93.69 191 LEU A C 1
ATOM 1549 O O . LEU A 1 191 ? 7.202 4.111 21.497 1.00 93.69 191 LEU A O 1
ATOM 1553 N N . LYS A 1 192 ? 7.821 5.496 19.853 1.00 92.75 192 LYS A N 1
ATOM 1554 C CA . LYS A 1 192 ? 8.544 6.440 20.725 1.00 92.75 192 LYS A CA 1
ATOM 1555 C C . LYS A 1 192 ? 7.650 7.215 21.695 1.00 92.75 192 LYS A C 1
ATOM 1557 O O . LYS A 1 192 ? 8.157 7.852 22.616 1.00 92.75 192 LYS A O 1
ATOM 1562 N N . THR A 1 193 ? 6.329 7.163 21.528 1.00 94.94 193 THR A N 1
ATOM 1563 C CA . THR A 1 193 ? 5.374 7.820 22.437 1.00 94.94 193 THR A CA 1
ATOM 1564 C C . THR A 1 193 ? 4.968 6.958 23.629 1.00 94.94 193 THR A C 1
ATOM 1566 O O . THR A 1 193 ? 4.049 7.303 24.365 1.00 94.94 193 THR A O 1
ATOM 1569 N N . MET A 1 194 ? 5.611 5.813 23.842 1.00 94.25 194 MET A N 1
ATOM 1570 C CA . MET A 1 194 ? 5.343 4.950 24.989 1.00 94.25 194 MET A CA 1
ATOM 1571 C C . MET A 1 194 ? 6.647 4.448 25.620 1.00 94.25 194 MET A C 1
ATOM 1573 O O . MET A 1 194 ? 7.704 4.528 24.995 1.00 94.25 194 MET A O 1
ATOM 1577 N N . PRO A 1 195 ? 6.617 3.950 26.872 1.00 92.81 195 PRO A N 1
ATOM 1578 C CA . PRO A 1 195 ? 7.794 3.349 27.494 1.00 92.81 195 PRO A CA 1
ATOM 1579 C C . PRO A 1 195 ? 8.356 2.191 26.659 1.00 92.81 195 PRO A C 1
ATOM 1581 O O . PRO A 1 195 ? 7.583 1.404 26.112 1.00 92.81 195 PRO A O 1
ATOM 1584 N N . ALA A 1 196 ? 9.685 2.032 26.638 1.00 89.81 196 ALA A N 1
ATOM 1585 C CA . ALA A 1 196 ? 10.365 0.994 25.854 1.00 89.81 196 ALA A CA 1
ATOM 1586 C C . ALA A 1 196 ? 9.792 -0.412 26.116 1.00 89.81 196 ALA A C 1
ATOM 1588 O O . ALA A 1 196 ? 9.392 -1.097 25.178 1.00 89.81 196 ALA A O 1
ATOM 1589 N N . ALA A 1 197 ? 9.606 -0.786 27.387 1.00 90.94 197 ALA A N 1
ATOM 1590 C CA . ALA A 1 197 ? 9.007 -2.069 27.762 1.00 90.94 197 ALA A CA 1
ATOM 1591 C C . ALA A 1 197 ? 7.600 -2.285 27.165 1.00 90.94 197 ALA A C 1
ATOM 1593 O O . ALA A 1 197 ? 7.264 -3.393 26.752 1.00 90.94 197 ALA A O 1
ATOM 1594 N N . ASN A 1 198 ? 6.785 -1.228 27.064 1.00 93.50 198 ASN A N 1
ATOM 1595 C CA . ASN A 1 198 ? 5.445 -1.314 26.479 1.00 93.50 198 ASN A CA 1
ATOM 1596 C C . ASN A 1 198 ? 5.519 -1.460 24.956 1.00 93.50 198 ASN A C 1
ATOM 1598 O O . ASN A 1 198 ? 4.786 -2.272 24.396 1.00 93.50 198 ASN A O 1
ATOM 1602 N N . SER A 1 199 ? 6.429 -0.732 24.298 1.00 91.94 199 SER A N 1
ATOM 1603 C CA . SER A 1 199 ? 6.661 -0.881 22.856 1.00 91.94 199 SER A CA 1
ATOM 1604 C C . SER A 1 199 ? 7.158 -2.287 22.499 1.00 91.94 199 SER A C 1
ATOM 1606 O O . SER A 1 199 ? 6.679 -2.881 21.537 1.00 91.94 199 SER A O 1
ATOM 1608 N N . GLU A 1 200 ? 8.026 -2.884 23.323 1.00 90.44 200 GLU A N 1
ATOM 1609 C CA . GLU A 1 200 ? 8.486 -4.260 23.134 1.00 90.44 200 GLU A CA 1
ATOM 1610 C C . GLU A 1 200 ? 7.351 -5.275 23.300 1.00 90.44 200 GLU A C 1
ATOM 1612 O O . GLU A 1 200 ? 7.232 -6.195 22.494 1.00 90.44 200 GLU A O 1
ATOM 1617 N N . ILE A 1 201 ? 6.500 -5.129 24.323 1.00 92.50 201 ILE A N 1
ATOM 1618 C CA . ILE A 1 201 ? 5.325 -6.000 24.516 1.00 92.50 201 ILE A CA 1
ATOM 1619 C C . ILE A 1 201 ? 4.350 -5.863 23.342 1.00 92.50 201 ILE A C 1
ATOM 1621 O O . ILE A 1 201 ? 3.814 -6.861 22.861 1.00 92.50 201 ILE A O 1
ATOM 1625 N N . LEU A 1 202 ? 4.136 -4.642 22.856 1.00 94.12 202 LEU A N 1
ATOM 1626 C CA . LEU A 1 202 ? 3.269 -4.384 21.716 1.00 94.12 202 LEU A CA 1
ATOM 1627 C C . LEU A 1 202 ? 3.799 -5.063 20.445 1.00 94.12 202 LEU A C 1
ATOM 1629 O O . LEU A 1 202 ? 3.042 -5.741 19.752 1.00 94.12 202 LEU A O 1
ATOM 1633 N N . MET A 1 203 ? 5.102 -4.955 20.176 1.00 92.44 203 MET A N 1
ATOM 1634 C CA . MET A 1 203 ? 5.720 -5.612 19.022 1.00 92.44 203 MET A CA 1
ATOM 1635 C C . MET A 1 203 ? 5.765 -7.139 19.165 1.00 92.44 203 MET A C 1
ATOM 1637 O O . MET A 1 203 ? 5.575 -7.838 18.173 1.00 92.44 203 MET A O 1
ATOM 1641 N N . LYS A 1 204 ? 5.907 -7.680 20.386 1.00 92.00 204 LYS A N 1
ATOM 1642 C CA . LYS A 1 204 ? 5.700 -9.117 20.664 1.00 92.00 204 LYS A CA 1
ATOM 1643 C C . LYS A 1 204 ? 4.301 -9.568 20.264 1.00 92.00 204 LYS A C 1
ATOM 1645 O O . LYS A 1 204 ? 4.151 -10.586 19.597 1.00 92.00 204 LYS A O 1
ATOM 1650 N N . ALA A 1 205 ? 3.279 -8.815 20.668 1.00 92.94 205 ALA A N 1
ATOM 1651 C CA . ALA A 1 205 ? 1.892 -9.124 20.336 1.00 92.94 205 ALA A CA 1
ATOM 1652 C C . ALA A 1 205 ? 1.623 -9.006 18.827 1.00 92.94 205 ALA A C 1
ATOM 1654 O O . ALA A 1 205 ? 0.843 -9.786 18.281 1.00 92.94 205 ALA A O 1
ATOM 1655 N N . PHE A 1 206 ? 2.289 -8.068 18.150 1.00 92.88 206 PHE A N 1
ATOM 1656 C CA . PHE A 1 206 ? 2.199 -7.895 16.703 1.00 92.88 206 PHE A CA 1
ATOM 1657 C C . PHE A 1 206 ? 2.705 -9.132 15.944 1.00 92.88 206 PHE A C 1
ATOM 1659 O O . PHE A 1 206 ? 2.013 -9.608 15.047 1.00 92.88 206 PHE A O 1
ATOM 1666 N N . VAL A 1 207 ? 3.828 -9.725 16.374 1.00 92.88 207 VAL A N 1
ATOM 1667 C CA . VAL A 1 207 ? 4.408 -10.939 15.757 1.00 92.88 207 VAL A CA 1
ATOM 1668 C C . VAL A 1 207 ? 3.860 -12.263 16.303 1.00 92.88 207 VAL A C 1
ATOM 1670 O O . VAL A 1 207 ? 4.302 -13.342 15.904 1.00 92.88 207 VAL A O 1
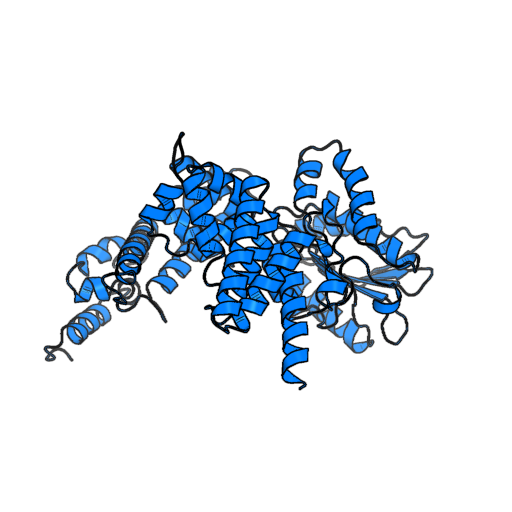ATOM 1673 N N . ALA A 1 208 ? 2.906 -12.223 17.230 1.00 91.88 208 ALA A N 1
ATOM 1674 C CA . ALA A 1 208 ? 2.327 -13.423 17.818 1.00 91.88 208 ALA A CA 1
ATOM 1675 C C . ALA A 1 208 ? 1.166 -13.979 16.979 1.00 91.88 208 ALA A C 1
ATOM 1677 O O . ALA A 1 208 ? 0.365 -13.229 16.411 1.00 91.88 208 ALA A O 1
ATOM 1678 N N . ASN A 1 209 ? 1.020 -15.308 17.017 1.00 91.56 209 ASN A N 1
ATOM 1679 C CA . ASN A 1 209 ? -0.089 -16.059 16.421 1.00 91.56 209 ASN A CA 1
ATOM 1680 C C . ASN A 1 209 ? -0.250 -15.853 14.900 1.00 91.56 209 ASN A C 1
ATOM 1682 O O . ASN A 1 209 ? -1.372 -15.910 14.398 1.00 91.56 209 ASN A O 1
ATOM 1686 N N . LEU A 1 210 ? 0.845 -15.609 14.173 1.00 92.62 210 LEU A N 1
ATOM 1687 C CA . LEU A 1 210 ? 0.828 -15.423 12.710 1.00 92.62 210 LEU A CA 1
ATOM 1688 C C . LEU A 1 210 ? 0.454 -16.716 11.970 1.00 92.62 210 LEU A C 1
ATOM 1690 O O . LEU A 1 210 ? 0.024 -16.706 10.825 1.00 92.62 210 LEU A O 1
ATOM 1694 N N . ASP A 1 211 ? 0.611 -17.847 12.645 1.00 91.31 211 ASP A N 1
ATOM 1695 C CA . ASP A 1 211 ? 0.240 -19.184 12.201 1.00 91.31 211 ASP A CA 1
ATOM 1696 C C . ASP A 1 211 ? -1.254 -19.494 12.389 1.00 91.31 211 ASP A C 1
ATOM 1698 O O . ASP A 1 211 ? -1.764 -20.433 11.782 1.00 91.31 211 ASP A O 1
ATOM 1702 N N . LYS A 1 212 ? -1.961 -18.713 13.215 1.00 88.06 212 LYS A N 1
ATOM 1703 C CA . LYS A 1 212 ? -3.363 -18.967 13.585 1.00 88.06 212 LYS A CA 1
ATOM 1704 C C . LYS A 1 212 ? -4.370 -18.220 12.720 1.00 88.06 212 LYS A C 1
ATOM 1706 O O . LYS A 1 212 ? -5.570 -18.458 12.846 1.00 88.06 212 LYS A O 1
ATOM 1711 N N . THR A 1 213 ? -3.909 -17.303 11.875 1.00 77.62 213 THR A N 1
ATOM 1712 C CA . THR A 1 213 ? -4.754 -16.616 10.897 1.00 77.62 213 THR A CA 1
ATOM 1713 C C . THR A 1 213 ? -5.019 -17.526 9.703 1.00 77.62 213 THR A C 1
ATOM 1715 O O . THR A 1 213 ? -4.180 -18.344 9.332 1.00 77.62 213 THR A O 1
ATOM 1718 N N . GLY A 1 214 ? -6.194 -17.399 9.077 1.00 72.81 214 GLY A N 1
ATOM 1719 C CA . GLY A 1 214 ? -6.526 -18.182 7.880 1.00 72.81 214 GLY A CA 1
ATOM 1720 C C . GLY A 1 214 ? -5.659 -17.813 6.670 1.00 72.81 214 GLY A C 1
ATOM 1721 O O . GLY A 1 214 ? -5.272 -18.684 5.893 1.00 72.81 214 GLY A O 1
ATOM 1722 N N . ASN A 1 215 ? -5.273 -16.540 6.556 1.00 81.25 215 ASN A N 1
ATOM 1723 C CA . ASN A 1 215 ? -4.453 -15.993 5.474 1.00 81.25 215 ASN A CA 1
ATOM 1724 C C . ASN A 1 215 ? -3.026 -15.637 5.953 1.00 81.25 215 ASN A C 1
ATOM 1726 O O . ASN A 1 215 ? -2.689 -15.820 7.127 1.00 81.25 215 ASN A O 1
ATOM 1730 N N . LEU A 1 216 ? -2.190 -15.159 5.027 1.00 85.19 216 LEU A N 1
ATOM 1731 C CA . LEU A 1 216 ? -0.806 -14.732 5.281 1.00 85.19 216 LEU A CA 1
ATOM 1732 C C . LEU A 1 216 ? -0.678 -13.243 5.616 1.00 85.19 216 LEU A C 1
ATOM 1734 O O . LEU A 1 216 ? 0.434 -12.776 5.842 1.00 85.19 216 LEU A O 1
ATOM 1738 N N . GLU A 1 217 ? -1.788 -12.504 5.639 1.00 83.31 217 GLU A N 1
ATOM 1739 C CA . GLU A 1 217 ? -1.800 -11.041 5.729 1.00 83.31 217 GLU A CA 1
ATOM 1740 C C . GLU A 1 217 ? -1.025 -10.543 6.953 1.00 83.31 217 GLU A C 1
ATOM 1742 O O . GLU A 1 217 ? -0.091 -9.766 6.804 1.00 83.31 217 GLU A O 1
ATOM 1747 N N . ASP A 1 218 ? -1.302 -11.098 8.136 1.00 88.25 218 ASP A N 1
ATOM 1748 C CA . ASP A 1 218 ? -0.596 -10.754 9.376 1.00 88.25 218 ASP A CA 1
ATOM 1749 C C . ASP A 1 218 ? 0.927 -10.989 9.282 1.00 88.25 218 ASP A C 1
ATOM 1751 O O . ASP A 1 218 ? 1.718 -10.205 9.808 1.00 88.25 218 ASP A O 1
ATOM 1755 N N . ALA A 1 219 ? 1.363 -12.075 8.633 1.00 90.31 219 ALA A N 1
ATOM 1756 C CA . ALA A 1 219 ? 2.785 -12.390 8.490 1.00 90.31 219 ALA A CA 1
ATOM 1757 C C . ALA A 1 219 ? 3.478 -11.448 7.497 1.00 90.31 219 ALA A C 1
ATOM 1759 O O . ALA A 1 219 ? 4.600 -11.002 7.742 1.00 90.31 219 ALA A O 1
ATOM 1760 N N . VAL A 1 220 ? 2.789 -11.113 6.408 1.00 87.69 220 VAL A N 1
ATOM 1761 C CA . VAL A 1 220 ? 3.243 -10.141 5.411 1.00 87.69 220 VAL A CA 1
ATOM 1762 C C . VAL A 1 220 ? 3.349 -8.750 6.031 1.00 87.69 220 VAL A C 1
ATOM 1764 O O . VAL A 1 220 ? 4.394 -8.114 5.917 1.00 87.69 220 VAL A O 1
ATOM 1767 N N . ASP A 1 221 ? 2.334 -8.328 6.785 1.00 87.44 221 ASP A N 1
ATOM 1768 C CA . ASP A 1 221 ? 2.311 -7.051 7.498 1.00 87.44 221 ASP A CA 1
ATOM 1769 C C . ASP A 1 221 ? 3.480 -6.936 8.485 1.00 87.44 221 ASP A C 1
ATOM 1771 O O . ASP A 1 221 ? 4.100 -5.876 8.610 1.00 87.44 221 ASP A O 1
ATOM 1775 N N . VAL A 1 222 ? 3.819 -8.032 9.174 1.00 91.31 222 VAL A N 1
ATOM 1776 C CA . VAL A 1 222 ? 4.993 -8.112 10.053 1.00 91.31 222 VAL A CA 1
ATOM 1777 C C . VAL A 1 222 ? 6.295 -7.998 9.263 1.00 91.31 222 VAL A C 1
ATOM 1779 O O . VAL A 1 222 ? 7.178 -7.236 9.670 1.00 91.31 222 VAL A O 1
ATOM 1782 N N . ALA A 1 223 ? 6.421 -8.720 8.145 1.00 89.94 223 ALA A N 1
ATOM 1783 C CA . ALA A 1 223 ? 7.602 -8.667 7.289 1.00 89.94 223 ALA A CA 1
ATOM 1784 C C . ALA A 1 223 ? 7.854 -7.242 6.774 1.00 89.94 223 ALA A C 1
ATOM 1786 O O . ALA A 1 223 ? 8.962 -6.717 6.886 1.00 89.94 223 ALA A O 1
ATOM 1787 N N . ASP A 1 224 ? 6.804 -6.596 6.281 1.00 85.31 224 ASP A N 1
ATOM 1788 C CA . ASP A 1 224 ? 6.838 -5.241 5.750 1.00 85.31 224 ASP A CA 1
ATOM 1789 C C . ASP A 1 224 ? 7.147 -4.201 6.825 1.00 85.31 224 ASP A C 1
ATOM 1791 O O . ASP A 1 224 ? 8.031 -3.351 6.649 1.00 85.31 224 ASP A O 1
ATOM 1795 N N . SER A 1 225 ? 6.482 -4.307 7.977 1.00 87.44 225 SER A N 1
ATOM 1796 C CA . SER A 1 225 ? 6.659 -3.368 9.084 1.00 87.44 225 SER A CA 1
ATOM 1797 C C . SER A 1 225 ? 8.066 -3.404 9.673 1.00 87.44 225 SER A C 1
ATOM 1799 O O . SER A 1 225 ? 8.547 -2.375 10.150 1.00 87.44 225 SER A O 1
ATOM 1801 N N . TYR A 1 226 ? 8.749 -4.554 9.611 1.00 87.88 226 TYR A N 1
ATOM 1802 C CA . TYR A 1 226 ? 10.130 -4.700 10.078 1.00 87.88 226 TYR A CA 1
ATOM 1803 C C . TYR A 1 226 ? 11.072 -3.695 9.403 1.00 87.88 226 TYR A C 1
ATOM 1805 O O . TYR A 1 226 ? 11.921 -3.098 10.060 1.00 87.88 226 TYR A O 1
ATOM 1813 N N . SER A 1 227 ? 10.868 -3.429 8.108 1.00 80.25 227 SER A N 1
ATOM 1814 C CA . SER A 1 227 ? 11.681 -2.478 7.338 1.00 80.25 227 SER A CA 1
ATOM 1815 C C . SER A 1 227 ? 11.483 -1.007 7.737 1.00 80.25 227 SER A C 1
ATOM 1817 O O . SER A 1 227 ? 12.269 -0.155 7.331 1.00 80.25 227 SER A O 1
ATOM 1819 N N . SER A 1 228 ? 10.426 -0.686 8.492 1.00 80.62 228 SER A N 1
ATOM 1820 C CA . SER A 1 228 ? 10.104 0.679 8.942 1.00 80.62 228 SER A CA 1
ATOM 1821 C C . SER A 1 228 ? 10.614 0.983 10.361 1.00 80.62 228 SER A C 1
ATOM 1823 O O . SER A 1 228 ? 10.343 2.063 10.890 1.00 80.62 228 SER A O 1
ATOM 1825 N N . ILE A 1 229 ? 11.326 0.048 11.001 1.00 84.62 229 ILE A N 1
ATOM 1826 C CA . ILE A 1 229 ? 11.855 0.198 12.363 1.00 84.62 229 ILE A CA 1
ATOM 1827 C C . ILE A 1 229 ? 13.351 0.511 12.295 1.00 84.62 229 ILE A C 1
ATOM 1829 O O . ILE A 1 229 ? 14.131 -0.256 11.742 1.00 84.62 229 ILE A O 1
ATOM 1833 N N . ASN A 1 230 ? 13.759 1.621 12.913 1.00 83.00 230 ASN A N 1
ATOM 1834 C CA . ASN A 1 230 ? 15.163 2.050 12.949 1.00 83.00 230 ASN A CA 1
ATOM 1835 C C . ASN A 1 230 ? 15.889 1.643 14.243 1.00 83.00 230 ASN A C 1
ATOM 1837 O O . ASN A 1 230 ? 17.121 1.629 14.293 1.00 83.00 230 ASN A O 1
ATOM 1841 N N . ASP A 1 231 ? 15.144 1.335 15.307 1.00 84.62 231 ASP A N 1
ATOM 1842 C CA . ASP A 1 231 ? 15.715 0.917 16.586 1.00 84.62 231 ASP A CA 1
ATOM 1843 C C . ASP A 1 231 ? 16.264 -0.516 16.491 1.00 84.62 231 ASP A C 1
ATOM 1845 O O . ASP A 1 231 ? 15.519 -1.496 16.442 1.00 84.62 231 ASP A O 1
ATOM 1849 N N . LYS A 1 232 ? 17.596 -0.636 16.500 1.00 87.44 232 LYS A N 1
ATOM 1850 C CA . LYS A 1 232 ? 18.307 -1.920 16.426 1.00 87.44 232 LYS A CA 1
ATOM 1851 C C . LYS A 1 232 ? 17.985 -2.862 17.585 1.00 87.44 232 LYS A C 1
ATOM 1853 O O . LYS A 1 232 ? 17.961 -4.073 17.380 1.00 87.44 232 LYS A O 1
ATOM 1858 N N . ASN A 1 233 ? 17.744 -2.339 18.788 1.00 87.50 233 ASN A N 1
ATOM 1859 C CA . ASN A 1 233 ? 17.373 -3.178 19.925 1.00 87.50 233 ASN A CA 1
ATOM 1860 C C . ASN A 1 233 ? 15.987 -3.768 19.690 1.00 87.50 233 ASN A C 1
ATOM 1862 O O . ASN A 1 233 ? 15.806 -4.972 19.846 1.00 87.50 233 ASN A O 1
ATOM 1866 N N . LEU A 1 234 ? 15.038 -2.952 19.227 1.00 86.56 234 LEU A N 1
ATOM 1867 C CA . LEU A 1 234 ? 13.698 -3.427 18.902 1.00 86.56 234 LEU A CA 1
ATOM 1868 C C . LEU A 1 234 ? 13.704 -4.449 17.752 1.00 86.56 234 LEU A C 1
ATOM 1870 O O . LEU A 1 234 ? 13.042 -5.480 17.859 1.00 86.56 234 LEU A O 1
ATOM 1874 N N . LEU A 1 235 ? 14.485 -4.212 16.691 1.00 89.25 235 LEU A N 1
ATOM 1875 C CA . LEU A 1 235 ? 14.666 -5.161 15.582 1.00 89.25 235 LEU A CA 1
ATOM 1876 C C . LEU A 1 235 ? 15.202 -6.520 16.065 1.00 89.25 235 LEU A C 1
ATOM 1878 O O . LEU A 1 235 ? 14.684 -7.566 15.666 1.00 89.25 235 LEU A O 1
ATOM 1882 N N . ASN A 1 236 ? 16.207 -6.513 16.948 1.00 90.06 236 ASN A N 1
ATOM 1883 C CA . ASN A 1 236 ? 16.770 -7.729 17.546 1.00 90.06 236 ASN A CA 1
ATOM 1884 C C . ASN A 1 236 ? 15.759 -8.447 18.441 1.00 90.06 236 ASN A C 1
ATOM 1886 O O . ASN A 1 236 ? 15.631 -9.670 18.391 1.00 90.06 236 ASN A O 1
ATOM 1890 N N . THR A 1 237 ? 15.018 -7.682 19.238 1.00 89.12 237 THR A N 1
ATOM 1891 C CA . THR A 1 237 ? 13.941 -8.183 20.088 1.00 89.12 237 THR A CA 1
ATOM 1892 C C . THR A 1 237 ? 12.886 -8.899 19.243 1.00 89.12 237 THR A C 1
ATOM 1894 O O . THR A 1 237 ? 12.565 -10.051 19.522 1.00 89.12 237 THR A O 1
ATOM 1897 N N . ILE A 1 238 ? 12.416 -8.285 18.152 1.00 91.50 238 ILE A N 1
ATOM 1898 C CA . ILE A 1 238 ? 11.455 -8.893 17.217 1.00 91.50 238 ILE A CA 1
ATOM 1899 C C . ILE A 1 238 ? 12.011 -10.180 16.591 1.00 91.50 238 ILE A C 1
ATOM 1901 O O . ILE A 1 238 ? 11.319 -11.198 16.577 1.00 91.50 238 ILE A O 1
ATOM 1905 N N . LEU A 1 239 ? 13.262 -10.169 16.119 1.00 94.06 239 LEU A N 1
ATOM 1906 C CA . LEU A 1 239 ? 13.908 -11.356 15.551 1.00 94.06 239 LEU A CA 1
ATOM 1907 C C . LEU A 1 239 ? 13.982 -12.513 16.561 1.00 94.06 239 LEU A C 1
ATOM 1909 O O . LEU A 1 239 ? 13.730 -13.664 16.202 1.00 94.06 239 LEU A O 1
ATOM 1913 N N . ASN A 1 240 ? 14.294 -12.226 17.825 1.00 94.50 240 ASN A N 1
ATOM 1914 C CA . ASN A 1 240 ? 14.303 -13.242 18.876 1.00 94.50 240 ASN A CA 1
ATOM 1915 C C . ASN A 1 240 ? 12.904 -13.824 19.112 1.00 94.50 240 ASN A C 1
ATOM 1917 O O . ASN A 1 240 ? 12.774 -15.041 19.211 1.00 94.50 240 ASN A O 1
ATOM 1921 N N . TYR A 1 241 ? 11.850 -13.005 19.081 1.00 93.81 241 TYR A N 1
ATOM 1922 C CA . TYR A 1 241 ? 10.480 -13.517 19.176 1.00 93.81 241 TYR A CA 1
ATOM 1923 C C . TYR A 1 241 ? 10.070 -14.389 18.002 1.00 93.81 241 TYR A C 1
ATOM 1925 O O . TYR A 1 241 ? 9.379 -15.388 18.196 1.00 93.81 241 TYR A O 1
ATOM 1933 N N . VAL A 1 242 ? 10.506 -14.055 16.790 1.00 96.62 242 VAL A N 1
ATOM 1934 C CA . VAL A 1 242 ? 10.284 -14.922 15.631 1.00 96.62 242 VAL A CA 1
ATOM 1935 C C . VAL A 1 242 ? 10.960 -16.283 15.838 1.00 96.62 242 VAL A C 1
ATOM 1937 O O . VAL A 1 242 ? 10.319 -17.307 15.621 1.00 96.62 242 VAL A O 1
ATOM 1940 N N . ARG A 1 243 ? 12.202 -16.317 16.346 1.00 96.88 243 ARG A N 1
ATOM 1941 C CA . ARG A 1 243 ? 12.908 -17.572 16.681 1.00 96.88 243 ARG A CA 1
ATOM 1942 C C . ARG A 1 243 ? 12.190 -18.381 17.763 1.00 96.88 243 ARG A C 1
ATOM 1944 O O . ARG A 1 243 ? 12.068 -19.595 17.641 1.00 96.88 243 ARG A O 1
ATOM 1951 N N . GLU A 1 244 ? 11.705 -17.722 18.812 1.00 96.19 244 GLU A N 1
ATOM 1952 C CA . GLU A 1 244 ? 10.953 -18.380 19.887 1.00 96.19 244 GLU A CA 1
ATOM 1953 C C . GLU A 1 244 ? 9.654 -19.014 19.367 1.00 96.19 244 GLU A C 1
ATOM 1955 O O . GLU A 1 244 ? 9.350 -20.159 19.703 1.00 96.19 244 GLU A O 1
ATOM 1960 N N . ASN A 1 245 ? 8.901 -18.303 18.519 1.00 96.00 245 ASN A N 1
ATOM 1961 C CA . ASN A 1 245 ? 7.660 -18.824 17.941 1.00 96.00 245 ASN A CA 1
ATOM 1962 C C . ASN A 1 245 ? 7.908 -19.940 16.916 1.00 96.00 245 ASN A C 1
ATOM 1964 O O . ASN A 1 245 ? 7.135 -20.898 16.867 1.00 96.00 245 ASN A O 1
ATOM 1968 N N . GLU A 1 246 ? 8.992 -19.868 16.142 1.00 97.19 246 GLU A N 1
ATOM 1969 C CA . GLU A 1 246 ? 9.426 -20.968 15.276 1.00 97.19 246 GLU A CA 1
ATOM 1970 C C . GLU A 1 246 ? 9.727 -22.223 16.103 1.00 97.19 246 GLU A C 1
ATOM 1972 O O . GLU A 1 246 ? 9.164 -23.284 15.836 1.00 97.19 246 GLU A O 1
ATOM 1977 N N . GLN A 1 247 ? 10.553 -22.102 17.149 1.00 97.50 247 GLN A N 1
ATOM 1978 C CA . GLN A 1 247 ? 10.911 -23.233 18.006 1.00 97.50 247 GLN A CA 1
ATOM 1979 C C . GLN A 1 247 ? 9.687 -23.819 18.711 1.00 97.50 247 GLN A C 1
ATOM 1981 O O . GLN A 1 247 ? 9.546 -25.037 18.810 1.00 97.50 247 GLN A O 1
ATOM 1986 N N . LYS A 1 248 ? 8.780 -22.959 19.179 1.00 96.50 248 LYS A N 1
ATOM 1987 C CA . LYS A 1 248 ? 7.502 -23.388 19.739 1.00 96.50 248 LYS A CA 1
ATOM 1988 C C . LYS A 1 248 ? 6.682 -24.172 18.713 1.00 96.50 248 LYS A C 1
ATOM 1990 O O . LYS A 1 248 ? 6.203 -25.251 19.040 1.00 96.50 248 LYS A O 1
ATOM 1995 N N . SER A 1 249 ? 6.574 -23.672 17.483 1.00 96.81 249 SER A N 1
ATOM 1996 C CA . SER A 1 249 ? 5.836 -24.341 16.406 1.00 96.81 249 SER A CA 1
ATOM 1997 C C . SER A 1 249 ? 6.434 -25.709 16.072 1.00 96.81 249 SER A C 1
ATOM 1999 O O . SER A 1 249 ? 5.689 -26.670 15.912 1.00 96.81 249 SER A O 1
ATOM 2001 N N . ILE A 1 250 ? 7.767 -25.825 16.062 1.00 96.56 250 ILE A N 1
ATOM 2002 C CA . ILE A 1 250 ? 8.472 -27.106 15.901 1.00 96.56 250 ILE A CA 1
ATOM 2003 C C . ILE A 1 250 ? 8.102 -28.070 17.035 1.00 96.56 250 ILE A C 1
ATOM 2005 O O . ILE A 1 250 ? 7.708 -29.204 16.776 1.00 96.56 250 ILE A O 1
ATOM 2009 N N . ASN A 1 251 ? 8.176 -27.617 18.289 1.00 97.25 251 ASN A N 1
ATOM 2010 C CA . ASN A 1 251 ? 7.862 -28.448 19.456 1.00 97.25 251 ASN A CA 1
ATOM 2011 C C . ASN A 1 251 ? 6.387 -28.896 19.482 1.00 97.25 251 ASN A C 1
ATOM 2013 O O . ASN A 1 251 ? 6.075 -29.972 19.987 1.00 97.25 251 ASN A O 1
ATOM 2017 N N . GLU A 1 252 ? 5.485 -28.072 18.948 1.00 96.56 252 GLU A N 1
ATOM 2018 C CA . GLU A 1 252 ? 4.046 -28.340 18.852 1.00 96.56 252 GLU A CA 1
ATOM 2019 C C . GLU A 1 252 ? 3.658 -29.113 17.574 1.00 96.56 252 GLU A C 1
ATOM 2021 O O . GLU A 1 252 ? 2.480 -29.406 17.381 1.00 96.56 252 GLU A O 1
ATOM 2026 N N . ASN A 1 253 ? 4.620 -29.471 16.711 1.00 95.75 253 ASN A N 1
ATOM 2027 C CA . ASN A 1 253 ? 4.389 -30.059 15.381 1.00 95.75 253 ASN A CA 1
ATOM 2028 C C . ASN A 1 253 ? 3.443 -29.221 14.491 1.00 95.75 253 ASN A C 1
ATOM 2030 O O . ASN A 1 253 ? 2.685 -29.749 13.678 1.00 95.75 253 ASN A O 1
ATOM 2034 N N . ASN A 1 254 ? 3.486 -27.897 14.637 1.00 95.12 254 ASN A N 1
ATOM 2035 C CA . ASN A 1 254 ? 2.724 -26.946 13.838 1.00 95.12 254 ASN A CA 1
ATOM 2036 C C . ASN A 1 254 ? 3.505 -26.573 12.570 1.00 95.12 254 ASN A C 1
ATOM 2038 O O . ASN A 1 254 ? 4.269 -25.606 12.557 1.00 95.12 254 ASN A O 1
ATOM 2042 N N . SER A 1 255 ? 3.293 -27.330 11.492 1.00 93.31 255 SER A N 1
ATOM 2043 C CA . SER A 1 255 ? 3.987 -27.140 10.210 1.00 93.31 255 SER A CA 1
ATOM 2044 C C . SER A 1 255 ? 3.808 -25.734 9.630 1.00 93.31 255 SER A C 1
ATOM 2046 O O . SER A 1 255 ? 4.781 -25.126 9.181 1.00 93.31 255 SER A O 1
ATOM 2048 N N . ARG A 1 256 ? 2.589 -25.178 9.698 1.00 93.00 256 ARG A N 1
ATOM 2049 C CA . ARG A 1 256 ? 2.299 -23.810 9.240 1.00 93.00 256 ARG A CA 1
ATOM 2050 C C . ARG A 1 256 ? 3.113 -22.788 10.026 1.00 93.00 256 ARG A C 1
ATOM 2052 O O . ARG A 1 256 ? 3.725 -21.913 9.420 1.00 93.00 256 ARG A O 1
ATOM 2059 N N . GLY A 1 257 ? 3.144 -22.906 11.352 1.00 94.81 257 GLY A N 1
ATOM 2060 C CA . GLY A 1 257 ? 3.929 -22.016 12.205 1.00 94.81 257 GLY A CA 1
ATOM 2061 C C . GLY A 1 257 ? 5.428 -22.122 11.950 1.00 94.81 257 GLY A C 1
ATOM 2062 O O . GLY A 1 257 ? 6.091 -21.097 11.802 1.00 94.81 257 GLY A O 1
ATOM 2063 N N . THR A 1 258 ? 5.961 -23.338 11.803 1.00 95.81 258 THR A N 1
ATOM 2064 C CA . THR A 1 258 ? 7.374 -23.549 11.457 1.00 95.81 258 THR A CA 1
ATOM 2065 C C . THR A 1 258 ? 7.733 -22.864 10.140 1.00 95.81 258 THR A C 1
ATOM 2067 O O . THR A 1 258 ? 8.739 -22.160 10.081 1.00 95.81 258 THR A O 1
ATOM 2070 N N . LEU A 1 259 ? 6.889 -22.999 9.114 1.00 94.31 259 LEU A N 1
ATOM 2071 C CA . LEU A 1 259 ? 7.091 -22.352 7.820 1.00 94.31 259 LEU A CA 1
ATOM 2072 C C . LEU A 1 259 ? 7.040 -20.819 7.925 1.00 94.31 259 LEU A C 1
ATOM 2074 O O . LEU A 1 259 ? 7.981 -20.138 7.520 1.00 94.31 259 LEU A O 1
ATOM 2078 N N . VAL A 1 260 ? 5.971 -20.266 8.509 1.00 94.88 260 VAL A N 1
ATOM 2079 C CA . VAL A 1 260 ? 5.769 -18.810 8.626 1.00 94.88 260 VAL A CA 1
ATOM 2080 C C . VAL A 1 260 ? 6.906 -18.156 9.415 1.00 94.88 260 VAL A C 1
ATOM 2082 O O . VAL A 1 260 ? 7.537 -17.211 8.938 1.00 94.88 260 VAL A O 1
ATOM 2085 N N . TYR A 1 261 ? 7.207 -18.663 10.610 1.00 96.56 261 TYR A N 1
ATOM 2086 C CA . TYR A 1 261 ? 8.242 -18.074 11.456 1.00 96.56 261 TYR A CA 1
ATOM 2087 C C . TYR A 1 261 ? 9.660 -18.347 10.924 1.00 96.56 261 TYR A C 1
ATOM 2089 O O . TYR A 1 261 ? 10.521 -17.471 11.017 1.00 96.56 261 TYR A O 1
ATOM 2097 N N . GLY A 1 262 ? 9.904 -19.501 10.292 1.00 95.38 262 GLY A N 1
ATOM 2098 C CA . GLY A 1 262 ? 11.183 -19.816 9.648 1.00 95.38 262 GLY A CA 1
ATOM 2099 C C . GLY A 1 262 ? 11.504 -18.898 8.462 1.00 95.38 262 GLY A C 1
ATOM 2100 O O . GLY A 1 262 ? 12.639 -18.419 8.331 1.00 95.38 262 GLY A O 1
ATOM 2101 N N . LEU A 1 263 ? 10.497 -18.572 7.644 1.00 94.56 263 LEU A N 1
ATOM 2102 C CA . LEU A 1 263 ? 10.625 -17.598 6.558 1.00 94.56 263 LEU A CA 1
ATOM 2103 C C . LEU A 1 263 ? 10.889 -16.190 7.094 1.00 94.56 263 LEU A C 1
ATOM 2105 O O . LEU A 1 263 ? 11.859 -15.559 6.673 1.00 94.56 263 LEU A O 1
ATOM 2109 N N . LEU A 1 264 ? 10.104 -15.720 8.071 1.00 94.94 264 LEU A N 1
ATOM 2110 C CA . LEU A 1 264 ? 10.322 -14.410 8.701 1.00 94.94 264 LEU A CA 1
ATOM 2111 C C . LEU A 1 264 ? 11.730 -14.289 9.291 1.00 94.94 264 LEU A C 1
ATOM 2113 O O . LEU A 1 264 ? 12.408 -13.289 9.066 1.00 94.94 264 LEU A O 1
ATOM 2117 N N . LYS A 1 265 ? 12.209 -15.327 9.987 1.00 95.19 265 LYS A N 1
ATOM 2118 C CA . LYS A 1 265 ? 13.570 -15.371 10.537 1.00 95.19 265 LYS A CA 1
ATOM 2119 C C . LYS A 1 265 ? 14.609 -15.182 9.436 1.00 95.19 265 LYS A C 1
ATOM 2121 O O . LYS A 1 265 ? 15.517 -14.366 9.585 1.00 95.19 265 LYS A O 1
ATOM 2126 N N . THR A 1 266 ? 14.486 -15.938 8.348 1.00 93.06 266 THR A N 1
ATOM 2127 C CA . THR A 1 266 ? 15.431 -15.891 7.223 1.00 93.06 266 THR A CA 1
ATOM 2128 C C . THR A 1 266 ? 15.440 -14.511 6.569 1.00 93.06 266 THR A C 1
ATOM 2130 O O . THR A 1 266 ? 16.506 -13.937 6.347 1.00 93.06 266 THR A O 1
ATOM 2133 N N . ILE A 1 267 ? 14.256 -13.940 6.339 1.00 91.62 267 ILE A N 1
ATOM 2134 C CA . ILE A 1 267 ? 14.091 -12.602 5.768 1.00 91.62 267 ILE A CA 1
ATOM 2135 C C . ILE A 1 267 ? 14.731 -11.546 6.673 1.00 91.62 267 ILE A C 1
ATOM 2137 O O . ILE A 1 267 ? 15.549 -10.759 6.199 1.00 91.62 267 ILE A O 1
ATOM 2141 N N . PHE A 1 268 ? 14.443 -11.556 7.974 1.00 92.00 268 PHE A N 1
ATOM 2142 C CA . PHE A 1 268 ? 14.988 -10.579 8.924 1.00 92.00 268 PHE A CA 1
ATOM 2143 C C . PHE A 1 268 ? 16.507 -10.665 9.044 1.00 92.00 268 PHE A C 1
ATOM 2145 O O . PHE A 1 268 ? 17.183 -9.638 9.039 1.00 92.00 268 PHE A O 1
ATOM 2152 N N . LEU A 1 269 ? 17.061 -11.878 9.072 1.00 91.50 269 LEU A N 1
ATOM 2153 C CA . LEU A 1 269 ? 18.509 -12.063 9.055 1.00 91.50 269 LEU A CA 1
ATOM 2154 C C . LEU A 1 269 ? 19.135 -11.545 7.756 1.00 91.50 269 LEU A C 1
ATOM 2156 O O . LEU A 1 269 ? 20.211 -10.957 7.801 1.00 91.50 269 LEU A O 1
ATOM 2160 N N . SER A 1 270 ? 18.476 -11.730 6.611 1.00 87.75 270 SER A N 1
ATOM 2161 C CA . SER A 1 270 ? 18.978 -11.240 5.322 1.00 87.75 270 SER A CA 1
ATOM 2162 C C . SER A 1 270 ? 18.857 -9.723 5.139 1.00 87.75 270 SER A C 1
ATOM 2164 O O . SER A 1 270 ? 19.637 -9.134 4.389 1.00 87.75 270 SER A O 1
ATOM 2166 N N . ALA A 1 271 ? 17.907 -9.082 5.829 1.00 83.75 271 ALA A N 1
ATOM 2167 C CA . ALA A 1 271 ? 17.730 -7.633 5.804 1.00 83.75 271 ALA A CA 1
ATOM 2168 C C . ALA A 1 271 ? 18.913 -6.902 6.467 1.00 83.75 271 ALA A C 1
ATOM 2170 O O . ALA A 1 271 ? 19.257 -5.788 6.065 1.00 83.75 271 ALA A O 1
ATOM 2171 N N . ASP A 1 272 ? 19.577 -7.543 7.434 1.00 82.75 272 ASP A N 1
ATOM 2172 C CA . ASP A 1 272 ? 20.867 -7.093 7.947 1.00 82.75 272 ASP A CA 1
ATOM 2173 C C . ASP A 1 272 ? 21.996 -7.525 6.996 1.00 82.75 272 ASP A C 1
ATOM 2175 O O . ASP A 1 272 ? 22.430 -8.680 6.954 1.00 82.75 272 ASP A O 1
ATOM 2179 N N . SER A 1 273 ? 22.505 -6.555 6.235 1.00 75.94 273 SER A N 1
ATOM 2180 C CA . SER A 1 273 ? 23.548 -6.768 5.229 1.00 75.94 273 SER A CA 1
ATOM 2181 C C . SER A 1 273 ? 24.862 -7.310 5.800 1.00 75.94 273 SER A C 1
ATOM 2183 O O . SER A 1 273 ? 25.660 -7.878 5.048 1.00 75.94 273 SER A O 1
ATOM 2185 N N . THR A 1 274 ? 25.095 -7.194 7.112 1.00 81.81 274 THR A N 1
ATOM 2186 C CA . THR A 1 274 ? 26.288 -7.751 7.764 1.00 81.81 274 THR A CA 1
ATOM 2187 C C . THR A 1 274 ? 26.280 -9.280 7.798 1.00 81.81 274 THR A C 1
ATOM 2189 O O . THR A 1 274 ? 27.352 -9.887 7.782 1.00 81.81 274 THR A O 1
ATOM 2192 N N . ASN A 1 275 ? 25.097 -9.903 7.734 1.00 84.69 275 ASN A N 1
ATOM 2193 C CA . ASN A 1 275 ? 24.943 -11.359 7.735 1.00 84.69 275 ASN A CA 1
ATOM 2194 C C . ASN A 1 275 ? 25.283 -12.009 6.387 1.00 84.69 275 ASN A C 1
ATOM 2196 O O . ASN A 1 275 ? 25.518 -13.213 6.342 1.00 84.69 275 ASN A O 1
ATOM 2200 N N . LYS A 1 276 ? 25.330 -11.234 5.291 1.00 84.00 276 LYS A N 1
ATOM 2201 C CA . LYS A 1 276 ? 25.685 -11.710 3.937 1.00 84.00 276 LYS A CA 1
ATOM 2202 C C . LYS A 1 276 ? 24.872 -12.932 3.471 1.00 84.00 276 LYS A C 1
ATOM 2204 O O . LYS A 1 276 ? 25.396 -13.793 2.768 1.00 84.00 276 LYS A O 1
ATOM 2209 N N . ILE A 1 277 ? 23.600 -13.004 3.859 1.00 83.94 277 ILE A N 1
ATOM 2210 C CA . ILE A 1 277 ? 22.698 -14.091 3.467 1.00 83.94 277 ILE A CA 1
ATOM 2211 C C . ILE A 1 277 ? 22.169 -13.824 2.060 1.00 83.94 277 ILE A C 1
ATOM 2213 O O . ILE A 1 277 ? 21.583 -12.772 1.799 1.00 83.94 277 ILE A O 1
ATOM 2217 N N . ASP A 1 278 ? 22.344 -14.797 1.167 1.00 83.06 278 ASP A N 1
ATOM 2218 C CA . ASP A 1 278 ? 21.595 -14.846 -0.084 1.00 83.06 278 ASP A CA 1
ATOM 2219 C C . ASP A 1 278 ? 20.198 -15.389 0.208 1.00 83.06 278 ASP A C 1
ATOM 2221 O O . ASP A 1 278 ? 19.986 -16.595 0.375 1.00 83.06 278 ASP A O 1
ATOM 2225 N N . LEU A 1 279 ? 19.244 -14.467 0.314 1.00 84.69 279 LEU A N 1
ATOM 2226 C CA . LEU A 1 279 ? 17.867 -14.801 0.638 1.00 84.69 279 LEU A CA 1
ATOM 2227 C C . LEU A 1 279 ? 17.267 -15.735 -0.413 1.00 84.69 279 LEU A C 1
ATOM 2229 O O . LEU A 1 279 ? 16.615 -16.707 -0.051 1.00 84.69 279 LEU A O 1
ATOM 2233 N N . THR A 1 280 ? 17.532 -15.473 -1.694 1.00 83.44 280 THR A N 1
ATOM 2234 C CA . THR A 1 280 ? 16.925 -16.202 -2.815 1.00 83.44 280 THR A CA 1
ATOM 2235 C C . THR A 1 280 ? 17.378 -17.646 -2.868 1.00 83.44 280 THR A C 1
ATOM 2237 O O . THR A 1 280 ? 16.539 -18.542 -2.938 1.00 83.44 280 THR A O 1
ATOM 2240 N N . ALA A 1 281 ? 18.681 -17.881 -2.700 1.00 84.19 281 ALA A N 1
ATOM 2241 C CA . ALA A 1 281 ? 19.232 -19.225 -2.603 1.00 84.19 281 ALA A CA 1
ATOM 2242 C C . ALA A 1 281 ? 18.722 -19.967 -1.357 1.00 84.19 281 ALA A C 1
ATOM 2244 O O . ALA A 1 281 ? 18.444 -21.161 -1.423 1.00 84.19 281 ALA A O 1
ATOM 2245 N N . THR A 1 282 ? 18.565 -19.262 -0.231 1.00 84.88 282 THR A N 1
ATOM 2246 C CA . THR A 1 282 ? 18.131 -19.875 1.035 1.00 84.88 282 THR A CA 1
ATOM 2247 C C . THR A 1 282 ? 16.670 -20.321 0.994 1.00 84.88 282 THR A C 1
ATOM 2249 O O . THR A 1 282 ? 16.340 -21.368 1.546 1.00 84.88 282 THR A O 1
ATOM 2252 N N . VAL A 1 283 ? 15.788 -19.543 0.355 1.00 84.12 283 VAL A N 1
ATOM 2253 C CA . VAL A 1 283 ? 14.341 -19.834 0.317 1.00 84.12 283 VAL A CA 1
ATOM 2254 C C . VAL A 1 283 ? 13.865 -20.455 -1.001 1.00 84.12 283 VAL A C 1
ATOM 2256 O O . VAL A 1 283 ? 12.704 -20.843 -1.092 1.00 84.12 283 VAL A O 1
ATOM 2259 N N . GLY A 1 284 ? 14.745 -20.583 -2.000 1.00 83.50 284 GLY A N 1
ATOM 2260 C CA . GLY A 1 284 ? 14.482 -21.287 -3.259 1.00 83.50 284 GLY A CA 1
ATOM 2261 C C . GLY A 1 284 ? 13.650 -20.510 -4.286 1.00 83.50 284 GLY A C 1
ATOM 2262 O O . GLY A 1 284 ? 12.984 -21.132 -5.115 1.00 83.50 284 GLY A O 1
ATOM 2263 N N . ILE A 1 285 ? 13.664 -19.174 -4.238 1.00 84.88 285 ILE A N 1
ATOM 2264 C CA . ILE A 1 285 ? 12.930 -18.304 -5.180 1.00 84.88 285 ILE A CA 1
ATOM 2265 C C . ILE A 1 285 ? 13.848 -17.749 -6.283 1.00 84.88 285 ILE A C 1
ATOM 2267 O O . ILE A 1 285 ? 15.065 -17.703 -6.082 1.00 84.88 285 ILE A O 1
ATOM 2271 N N . PRO A 1 286 ? 13.292 -17.288 -7.427 1.00 83.81 286 PRO A N 1
ATOM 2272 C CA . PRO A 1 286 ? 14.052 -16.543 -8.430 1.00 83.81 286 PRO A CA 1
ATOM 2273 C C . PRO A 1 286 ? 14.787 -15.336 -7.837 1.00 83.81 286 PRO A C 1
ATOM 2275 O O . PRO A 1 286 ? 14.425 -14.830 -6.769 1.00 83.81 286 PRO A O 1
ATOM 2278 N N . SER A 1 287 ? 15.819 -14.862 -8.542 1.00 87.62 287 SER A N 1
ATOM 2279 C CA . SER A 1 287 ? 16.597 -13.707 -8.089 1.00 87.62 287 SER A CA 1
ATOM 2280 C C . SER A 1 287 ? 15.680 -12.515 -7.818 1.00 87.62 287 SER A C 1
ATOM 2282 O O . SER A 1 287 ? 14.821 -12.183 -8.620 1.00 87.62 287 SER A O 1
ATOM 2284 N N . ILE A 1 288 ? 15.886 -11.842 -6.688 1.00 88.44 288 ILE A N 1
ATOM 2285 C CA . ILE A 1 288 ? 15.250 -10.560 -6.345 1.00 88.44 288 ILE A CA 1
ATOM 2286 C C . ILE A 1 288 ? 16.242 -9.402 -6.488 1.00 88.44 288 ILE A C 1
ATOM 2288 O O . ILE A 1 288 ? 15.883 -8.242 -6.281 1.00 88.44 288 ILE A O 1
ATOM 2292 N N . TYR A 1 289 ? 17.506 -9.714 -6.790 1.00 91.25 289 TYR A N 1
ATOM 2293 C CA . TYR A 1 289 ? 18.621 -8.769 -6.837 1.00 91.25 289 TYR A CA 1
ATOM 2294 C C . TYR A 1 289 ? 18.926 -8.293 -8.252 1.00 91.25 289 TYR A C 1
ATOM 2296 O O . TYR A 1 289 ? 19.436 -7.184 -8.416 1.00 91.25 289 TYR A O 1
ATOM 2304 N N . GLU A 1 290 ? 18.552 -9.082 -9.253 1.00 94.00 290 GLU A N 1
ATOM 2305 C CA . GLU A 1 290 ? 18.780 -8.779 -10.656 1.00 94.00 290 GLU A CA 1
ATOM 2306 C C . GLU A 1 290 ? 17.757 -9.469 -11.558 1.00 94.00 290 GLU A C 1
ATOM 2308 O O . GLU A 1 290 ? 17.069 -10.387 -11.119 1.00 94.00 290 GLU A O 1
ATOM 2313 N N . ILE A 1 291 ? 17.664 -9.009 -12.804 1.00 95.00 291 ILE A N 1
ATOM 2314 C CA . ILE A 1 291 ? 16.881 -9.643 -13.867 1.00 95.00 291 ILE A CA 1
ATOM 2315 C C . ILE A 1 291 ? 17.676 -9.608 -15.173 1.00 95.00 291 ILE A C 1
ATOM 2317 O O . ILE A 1 291 ? 18.193 -8.556 -15.573 1.00 95.00 291 ILE A O 1
ATOM 2321 N N . ALA A 1 292 ? 17.818 -10.755 -15.838 1.00 95.06 292 ALA A N 1
ATOM 2322 C CA . ALA A 1 292 ? 18.527 -10.812 -17.106 1.00 95.06 292 ALA A CA 1
ATOM 2323 C C . ALA A 1 292 ? 17.693 -10.153 -18.210 1.00 95.06 292 ALA A C 1
ATOM 2325 O O . ALA A 1 292 ? 16.473 -10.295 -18.270 1.00 95.06 292 ALA A O 1
ATOM 2326 N N . ASN A 1 293 ? 18.356 -9.484 -19.156 1.00 95.00 293 ASN A N 1
ATOM 2327 C CA . ASN A 1 293 ? 17.671 -8.834 -20.277 1.00 95.00 293 ASN A CA 1
ATOM 2328 C C . ASN A 1 293 ? 16.779 -9.807 -21.068 1.00 95.00 293 ASN A C 1
ATOM 2330 O O . ASN A 1 293 ? 15.685 -9.445 -21.489 1.00 95.00 293 ASN A O 1
ATOM 2334 N N . LYS A 1 294 ? 17.227 -11.060 -21.215 1.00 95.25 294 LYS A N 1
ATOM 2335 C CA . LYS A 1 294 ? 16.484 -12.121 -21.901 1.00 95.25 294 LYS A CA 1
ATOM 2336 C C . LYS A 1 294 ? 15.165 -12.476 -21.207 1.00 95.25 294 LYS A C 1
ATOM 2338 O O . LYS A 1 294 ? 14.222 -12.846 -21.889 1.00 95.25 294 LYS A O 1
ATOM 2343 N N . GLU A 1 295 ? 15.078 -12.340 -19.886 1.00 94.81 295 GLU A N 1
ATOM 2344 C CA . GLU A 1 295 ? 13.845 -12.613 -19.131 1.00 94.81 295 GLU A CA 1
ATOM 2345 C C . GLU A 1 295 ? 12.765 -11.548 -19.367 1.00 94.81 295 GLU A C 1
ATOM 2347 O O . GLU A 1 295 ? 11.593 -11.793 -19.105 1.00 94.81 295 GLU A O 1
ATOM 2352 N N . LEU A 1 296 ? 13.150 -10.374 -19.881 1.00 96.06 296 LEU A N 1
ATOM 2353 C CA . LEU A 1 296 ? 12.231 -9.298 -20.260 1.00 96.06 296 LEU A CA 1
ATOM 2354 C C . LEU A 1 296 ? 11.725 -9.422 -21.702 1.00 96.06 296 LEU A C 1
ATOM 2356 O O . LEU A 1 296 ? 10.882 -8.622 -22.113 1.00 96.06 296 LEU A O 1
ATOM 2360 N N . GLN A 1 297 ? 12.279 -10.341 -22.491 1.00 95.81 297 GLN A N 1
ATOM 2361 C CA . GLN A 1 297 ? 11.947 -10.482 -23.902 1.00 95.81 297 GLN A CA 1
ATOM 2362 C C . GLN A 1 297 ? 10.714 -11.368 -24.084 1.00 95.81 297 GLN A C 1
ATOM 2364 O O . GLN A 1 297 ? 10.601 -12.420 -23.461 1.00 95.81 297 GLN A O 1
ATOM 2369 N N . ASP A 1 298 ? 9.821 -10.959 -24.980 1.00 93.06 298 ASP A N 1
ATOM 2370 C CA . ASP A 1 298 ? 8.758 -11.818 -25.490 1.00 93.06 298 ASP A CA 1
ATOM 2371 C C . ASP A 1 298 ? 9.302 -12.867 -26.479 1.00 93.06 298 ASP A C 1
ATOM 2373 O O . ASP A 1 298 ? 10.492 -12.901 -26.808 1.00 93.06 298 ASP A O 1
ATOM 2377 N N . GLU A 1 299 ? 8.418 -13.715 -27.005 1.00 91.00 299 GLU A N 1
ATOM 2378 C CA . GLU A 1 299 ? 8.771 -14.790 -27.945 1.00 91.00 299 GLU A CA 1
ATOM 2379 C C . GLU A 1 299 ? 9.456 -14.295 -29.233 1.00 91.00 299 GLU A C 1
ATOM 2381 O O . GLU A 1 299 ? 10.180 -15.047 -29.887 1.00 91.00 299 GLU A O 1
ATOM 2386 N N . LYS A 1 300 ? 9.264 -13.020 -29.596 1.00 93.81 300 LYS A N 1
ATOM 2387 C CA . LYS A 1 300 ? 9.874 -12.374 -30.770 1.00 93.81 300 LYS A CA 1
ATOM 2388 C C . LYS A 1 300 ? 11.148 -11.604 -30.408 1.00 93.81 300 LYS A C 1
ATOM 2390 O O . LYS A 1 300 ? 11.674 -10.855 -31.236 1.00 93.81 300 LYS A O 1
ATOM 2395 N N . GLY A 1 301 ? 11.645 -11.755 -29.181 1.00 94.38 301 GLY A N 1
ATOM 2396 C CA . GLY A 1 301 ? 12.821 -11.054 -28.683 1.00 94.38 301 GLY A CA 1
ATOM 2397 C C . GLY A 1 301 ? 12.581 -9.565 -28.422 1.00 94.38 301 GLY A C 1
ATOM 2398 O O . GLY A 1 301 ? 13.553 -8.808 -28.388 1.00 94.38 301 GLY A O 1
ATOM 2399 N N . ARG A 1 302 ? 11.324 -9.100 -28.326 1.00 96.06 302 ARG A N 1
ATOM 2400 C CA . ARG A 1 302 ? 10.988 -7.697 -28.020 1.00 96.06 302 ARG A CA 1
ATOM 2401 C C . ARG A 1 302 ? 10.891 -7.512 -26.512 1.00 96.06 302 ARG A C 1
ATOM 2403 O O . ARG A 1 302 ? 10.283 -8.325 -25.833 1.00 96.06 302 ARG A O 1
ATOM 2410 N N . ILE A 1 303 ? 11.405 -6.403 -25.995 1.00 97.88 303 ILE A N 1
ATOM 2411 C CA . ILE A 1 303 ? 11.109 -5.942 -24.634 1.00 97.88 303 ILE A CA 1
ATOM 2412 C C . ILE A 1 303 ? 10.050 -4.854 -24.746 1.00 97.88 303 ILE A C 1
ATOM 2414 O O . ILE A 1 303 ? 10.337 -3.747 -25.211 1.00 97.88 303 ILE A O 1
ATOM 2418 N N . VAL A 1 304 ? 8.824 -5.184 -24.350 1.00 98.25 304 VAL A N 1
ATOM 2419 C CA . VAL A 1 304 ? 7.674 -4.281 -24.420 1.00 98.25 304 VAL A CA 1
ATOM 2420 C C . VAL A 1 304 ? 7.425 -3.675 -23.044 1.00 98.25 304 VAL A C 1
ATOM 2422 O O . VAL A 1 304 ? 7.326 -4.386 -22.045 1.00 98.25 304 VAL A O 1
ATOM 2425 N N . GLN A 1 305 ? 7.306 -2.352 -22.993 1.00 98.31 305 GLN A N 1
ATOM 2426 C CA . GLN A 1 305 ? 6.959 -1.615 -21.785 1.00 98.31 305 GLN A CA 1
ATOM 2427 C C . GLN A 1 305 ? 5.631 -0.885 -21.974 1.00 98.31 305 GLN A C 1
ATOM 2429 O O . GLN A 1 305 ? 5.414 -0.259 -23.014 1.00 98.31 305 GLN A O 1
ATOM 2434 N N . GLN A 1 306 ? 4.776 -0.903 -20.954 1.00 97.81 306 GLN A N 1
ATOM 2435 C CA . GLN A 1 306 ? 3.531 -0.140 -20.918 1.00 97.81 306 GLN A CA 1
ATOM 2436 C C . GLN A 1 306 ? 3.557 0.868 -19.768 1.00 97.81 306 GLN A C 1
ATOM 2438 O O . GLN A 1 306 ? 3.764 0.511 -18.608 1.00 97.81 306 GLN A O 1
ATOM 2443 N N . VAL A 1 307 ? 3.337 2.140 -20.092 1.00 97.69 307 VAL A N 1
ATOM 2444 C CA . VAL A 1 307 ? 3.328 3.250 -19.137 1.00 97.69 307 VAL A CA 1
ATOM 2445 C C . VAL A 1 307 ? 1.926 3.837 -19.061 1.00 97.69 307 VAL A C 1
ATOM 2447 O O . VAL A 1 307 ? 1.406 4.355 -20.049 1.00 97.69 307 VAL A O 1
ATOM 2450 N N . PHE A 1 308 ? 1.335 3.769 -17.873 1.00 97.25 308 PHE A N 1
ATOM 2451 C CA . PHE A 1 308 ? 0.005 4.285 -17.577 1.00 97.25 308 PHE A CA 1
ATOM 2452 C C . PHE A 1 308 ? 0.099 5.727 -17.080 1.00 97.25 308 PHE A C 1
ATOM 2454 O O . PHE A 1 308 ? 0.650 5.967 -16.005 1.00 97.25 308 PHE A O 1
ATOM 2461 N N . PHE A 1 309 ? -0.455 6.665 -17.844 1.00 96.44 309 PHE A N 1
ATOM 2462 C CA . PHE A 1 309 ? -0.677 8.059 -17.450 1.00 96.44 309 PHE A CA 1
ATOM 2463 C C . PHE A 1 309 ? -2.168 8.344 -17.252 1.00 96.44 309 PHE A C 1
ATOM 2465 O O . PHE A 1 309 ? -3.018 7.671 -17.840 1.00 96.44 309 PHE A O 1
ATOM 2472 N N . TYR A 1 310 ? -2.471 9.375 -16.466 1.00 95.06 310 TYR A N 1
ATOM 2473 C CA . TYR A 1 310 ? -3.833 9.792 -16.129 1.00 95.06 310 TYR A CA 1
ATOM 2474 C C . TYR A 1 310 ? -4.069 11.248 -16.513 1.00 95.06 310 TYR A C 1
ATOM 2476 O O . TYR A 1 310 ? -3.134 12.033 -16.622 1.00 95.06 310 TYR A O 1
ATOM 2484 N N . GLY A 1 311 ? -5.319 11.594 -16.781 1.00 94.50 311 GLY A N 1
ATOM 2485 C CA . GLY A 1 311 ? -5.747 12.874 -17.333 1.00 94.50 311 GLY A CA 1
ATOM 2486 C C . GLY A 1 311 ? -5.791 14.049 -16.371 1.00 94.50 311 GLY A C 1
ATOM 2487 O O . GLY A 1 311 ? -6.284 15.115 -16.749 1.00 94.50 311 GLY A O 1
ATOM 2488 N N . ASP A 1 312 ? -5.352 13.855 -15.131 1.00 90.38 312 ASP A N 1
ATOM 2489 C CA . ASP A 1 312 ? -5.279 14.895 -14.113 1.00 90.38 312 ASP A CA 1
ATOM 2490 C C . ASP A 1 312 ? -4.114 15.870 -14.371 1.00 90.38 312 ASP A C 1
ATOM 2492 O O . ASP A 1 312 ? -3.344 15.752 -15.331 1.00 90.38 312 ASP A O 1
ATOM 2496 N N . GLU A 1 313 ? -4.011 16.900 -13.533 1.00 88.94 313 GLU A N 1
ATOM 2497 C CA . GLU A 1 313 ? -2.972 17.922 -13.685 1.00 88.94 313 GLU A CA 1
ATOM 2498 C C . GLU A 1 313 ? -1.558 17.352 -13.495 1.00 88.94 313 GLU A C 1
ATOM 2500 O O . GLU A 1 313 ? -0.627 17.808 -14.163 1.00 88.94 313 GLU A O 1
ATOM 2505 N N . ASP A 1 314 ? -1.389 16.320 -12.660 1.00 86.69 314 ASP A N 1
ATOM 2506 C CA . ASP A 1 314 ? -0.108 15.628 -12.472 1.00 86.69 314 ASP A CA 1
ATOM 2507 C C . ASP A 1 314 ? 0.326 14.930 -13.767 1.00 86.69 314 ASP A C 1
ATOM 2509 O O . ASP A 1 314 ? 1.412 15.198 -14.296 1.00 86.69 314 ASP A O 1
ATOM 2513 N N . GLY A 1 315 ? -0.550 14.113 -14.355 1.00 91.62 315 GLY A N 1
ATOM 2514 C CA . GLY A 1 315 ? -0.254 13.402 -15.590 1.00 91.62 315 GLY A CA 1
ATOM 2515 C C . GLY A 1 315 ? 0.035 14.344 -16.758 1.00 91.62 315 GLY A C 1
ATOM 2516 O O . GLY A 1 315 ? 1.022 14.142 -17.473 1.00 91.62 315 GLY A O 1
ATOM 2517 N N . LYS A 1 316 ? -0.737 15.429 -16.918 1.00 93.69 316 LYS A N 1
ATOM 2518 C CA . LYS A 1 316 ? -0.456 16.470 -17.928 1.00 93.69 316 LYS A CA 1
ATOM 2519 C C . LYS A 1 316 ? 0.894 17.152 -17.706 1.00 93.69 316 LYS A C 1
ATOM 2521 O O . LYS A 1 316 ? 1.612 17.403 -18.674 1.00 93.69 316 LYS A O 1
ATOM 2526 N N . THR A 1 317 ? 1.251 17.430 -16.453 1.00 91.81 317 THR A N 1
ATOM 2527 C CA . THR A 1 317 ? 2.506 18.104 -16.087 1.00 91.81 317 THR A CA 1
ATOM 2528 C C . THR A 1 317 ? 3.723 17.220 -16.355 1.00 91.81 317 THR A C 1
ATOM 2530 O O . THR A 1 317 ? 4.728 17.689 -16.895 1.00 91.81 317 THR A O 1
ATOM 2533 N N . PHE A 1 318 ? 3.648 15.929 -16.018 1.00 91.81 318 PHE A N 1
ATOM 2534 C CA . PHE A 1 318 ? 4.796 15.021 -16.086 1.00 91.81 318 PHE A CA 1
ATOM 2535 C C . PHE A 1 318 ? 4.929 14.248 -17.404 1.00 91.81 318 PHE A C 1
ATOM 2537 O O . PHE A 1 318 ? 6.004 13.699 -17.670 1.00 91.81 318 PHE A O 1
ATOM 2544 N N . PHE A 1 319 ? 3.910 14.242 -18.269 1.00 95.81 319 PHE A N 1
ATOM 2545 C CA . PHE A 1 319 ? 3.990 13.573 -19.570 1.00 95.81 319 PHE A CA 1
ATOM 2546 C C . PHE A 1 319 ? 5.035 14.191 -20.526 1.00 95.81 319 PHE A C 1
ATOM 2548 O O . PHE A 1 319 ? 5.856 13.438 -21.056 1.00 95.81 319 PHE A O 1
ATOM 2555 N N . PRO A 1 320 ? 5.125 15.525 -20.729 1.00 95.81 320 PRO A N 1
ATOM 2556 C CA . PRO A 1 320 ? 6.171 16.095 -21.586 1.00 95.81 320 PRO A CA 1
ATOM 2557 C C . PRO A 1 320 ? 7.602 15.838 -21.068 1.00 95.81 320 PRO A C 1
ATOM 2559 O O . PRO A 1 320 ? 8.441 15.390 -21.853 1.00 95.81 320 PRO A O 1
ATOM 2562 N N . PRO A 1 321 ? 7.918 16.028 -19.767 1.00 94.06 321 PRO A N 1
ATOM 2563 C CA . PRO A 1 321 ? 9.219 15.651 -19.215 1.00 94.06 321 PRO A CA 1
ATOM 2564 C C . PRO A 1 321 ? 9.571 14.170 -19.377 1.00 94.06 321 PRO A C 1
ATOM 2566 O O . PRO A 1 321 ? 10.758 13.868 -19.517 1.00 94.06 321 PRO A O 1
ATOM 2569 N N . PHE A 1 322 ? 8.575 13.276 -19.357 1.00 95.25 322 PHE A N 1
ATOM 2570 C CA . PHE A 1 322 ? 8.751 11.853 -19.648 1.00 95.25 322 PHE A CA 1
ATOM 2571 C C . PHE A 1 322 ? 9.154 11.621 -21.109 1.00 95.25 322 PHE A C 1
ATOM 2573 O O . PHE A 1 322 ? 10.132 10.922 -21.352 1.00 95.25 322 PHE A O 1
ATOM 2580 N N . LEU A 1 323 ? 8.494 12.256 -22.085 1.00 96.62 323 LEU A N 1
ATOM 2581 C CA . LEU A 1 323 ? 8.899 12.144 -23.497 1.00 96.62 323 LEU A CA 1
ATOM 2582 C C . LEU A 1 323 ? 10.323 12.665 -23.731 1.00 96.62 323 LEU A C 1
ATOM 2584 O O . LEU A 1 323 ? 11.097 12.060 -24.470 1.00 96.62 323 LEU A O 1
ATOM 2588 N N . ASN A 1 324 ? 10.701 13.741 -23.039 1.00 95.25 324 ASN A N 1
ATOM 2589 C CA . ASN A 1 324 ? 12.041 14.324 -23.125 1.00 95.25 324 ASN A CA 1
ATOM 2590 C C . ASN A 1 324 ? 13.152 13.407 -22.576 1.00 95.25 324 ASN A C 1
ATOM 2592 O O . ASN A 1 324 ? 14.331 13.688 -22.792 1.00 95.25 324 ASN A O 1
ATOM 2596 N N . SER A 1 325 ? 12.811 12.319 -21.878 1.00 95.00 325 SER A N 1
ATOM 2597 C CA . SER A 1 325 ? 13.775 11.299 -21.448 1.00 95.00 325 SER A CA 1
ATOM 2598 C C . SER A 1 325 ? 14.247 10.368 -22.569 1.00 95.00 325 SER A C 1
ATOM 2600 O O . SER A 1 325 ? 15.174 9.588 -22.352 1.00 95.00 325 SER A O 1
ATOM 2602 N N . PHE A 1 326 ? 13.646 10.448 -23.758 1.00 96.25 326 PHE A N 1
ATOM 2603 C CA . PHE A 1 326 ? 13.953 9.589 -24.899 1.00 96.25 326 PHE A CA 1
ATOM 2604 C C . PHE A 1 326 ? 14.638 10.402 -26.007 1.00 96.25 326 PHE A C 1
ATOM 2606 O O . PHE A 1 326 ? 13.974 10.915 -26.909 1.00 96.25 326 PHE A O 1
ATOM 2613 N N . PRO A 1 327 ? 15.972 10.578 -25.950 1.00 94.75 327 PRO A N 1
ATOM 2614 C CA . PRO A 1 327 ? 16.682 11.403 -26.919 1.00 94.75 327 PRO A CA 1
ATOM 2615 C C . PRO A 1 327 ? 16.646 10.776 -28.320 1.00 94.75 327 PRO A C 1
ATOM 2617 O O . PRO A 1 327 ? 16.897 9.582 -28.481 1.00 94.75 327 PRO A O 1
ATOM 2620 N N . ALA A 1 328 ? 16.435 11.609 -29.346 1.00 95.69 328 ALA A N 1
ATOM 2621 C CA . ALA A 1 328 ? 16.256 11.178 -30.740 1.00 95.69 328 ALA A CA 1
ATOM 2622 C C . ALA A 1 328 ? 17.422 10.347 -31.317 1.00 95.69 328 ALA A C 1
ATOM 2624 O O . ALA A 1 328 ? 17.235 9.577 -32.256 1.00 95.69 328 ALA A O 1
ATOM 2625 N N . LYS A 1 329 ? 18.633 10.482 -30.752 1.00 95.00 329 LYS A N 1
ATOM 2626 C CA . LYS A 1 329 ? 19.791 9.656 -31.135 1.00 95.00 329 LYS A CA 1
ATOM 2627 C C . LYS A 1 329 ? 19.564 8.162 -30.866 1.00 95.00 329 LYS A C 1
ATOM 2629 O O . LYS A 1 329 ? 20.002 7.331 -31.658 1.00 95.00 329 LYS A O 1
ATOM 2634 N N . ASP A 1 330 ? 18.839 7.837 -29.799 1.00 95.19 330 ASP A N 1
ATOM 2635 C CA . ASP A 1 330 ? 18.649 6.465 -29.323 1.00 95.19 330 ASP A CA 1
ATOM 2636 C C . ASP A 1 330 ? 17.217 5.970 -29.567 1.00 95.19 330 ASP A C 1
ATOM 2638 O O . ASP A 1 330 ? 17.000 4.762 -29.629 1.00 95.19 330 ASP A O 1
ATOM 2642 N N . TRP A 1 331 ? 16.252 6.882 -29.738 1.00 97.75 331 TRP A N 1
ATOM 2643 C CA . TRP A 1 331 ? 14.826 6.564 -29.803 1.00 97.75 331 TRP A CA 1
ATOM 2644 C C . TRP A 1 331 ? 14.100 7.291 -30.933 1.00 97.75 331 TRP A C 1
ATOM 2646 O O . TRP A 1 331 ? 14.390 8.444 -31.244 1.00 97.75 331 TRP A O 1
ATOM 2656 N N . THR A 1 332 ? 13.079 6.638 -31.477 1.00 98.31 332 THR A N 1
ATOM 2657 C CA . THR A 1 332 ? 12.090 7.223 -32.383 1.00 98.31 332 THR A CA 1
ATOM 2658 C C . THR A 1 332 ? 10.743 7.304 -31.668 1.00 98.31 332 THR A C 1
ATOM 2660 O O . THR A 1 332 ? 10.241 6.290 -31.185 1.00 98.31 332 THR A O 1
ATOM 2663 N N . ILE A 1 333 ? 10.144 8.499 -31.617 1.00 98.38 333 ILE A N 1
ATOM 2664 C CA . ILE A 1 333 ? 8.831 8.739 -30.998 1.00 98.38 333 ILE A CA 1
ATOM 2665 C C . ILE A 1 333 ? 7.774 8.917 -32.091 1.00 98.38 333 ILE A C 1
ATOM 2667 O O . ILE A 1 333 ? 7.880 9.808 -32.932 1.00 98.38 333 ILE A O 1
ATOM 2671 N N . ILE A 1 334 ? 6.724 8.099 -32.051 1.00 98.38 334 ILE A N 1
ATOM 2672 C CA . ILE A 1 334 ? 5.583 8.137 -32.968 1.00 98.38 334 ILE A CA 1
ATOM 2673 C C . ILE A 1 334 ? 4.344 8.535 -32.168 1.00 98.38 334 ILE A C 1
ATOM 2675 O O . ILE A 1 334 ? 3.869 7.787 -31.314 1.00 98.38 334 ILE A O 1
ATOM 2679 N N . SER A 1 335 ? 3.794 9.714 -32.455 1.00 97.69 335 SER A N 1
ATOM 2680 C CA . SER A 1 335 ? 2.568 10.186 -31.806 1.00 97.69 335 SER A CA 1
ATOM 2681 C C . SER A 1 335 ? 1.335 9.602 -32.496 1.00 97.69 335 SER A C 1
ATOM 2683 O O . SER A 1 335 ? 1.149 9.788 -33.699 1.00 97.69 335 SER A O 1
ATOM 2685 N N . LYS A 1 336 ? 0.479 8.909 -31.742 1.00 97.88 336 LYS A N 1
ATOM 2686 C CA . LYS A 1 336 ? -0.855 8.469 -32.178 1.00 97.88 336 LYS A CA 1
ATOM 2687 C C . LYS A 1 336 ? -1.924 9.368 -31.562 1.00 97.88 336 LYS A C 1
ATOM 2689 O O . LYS A 1 336 ?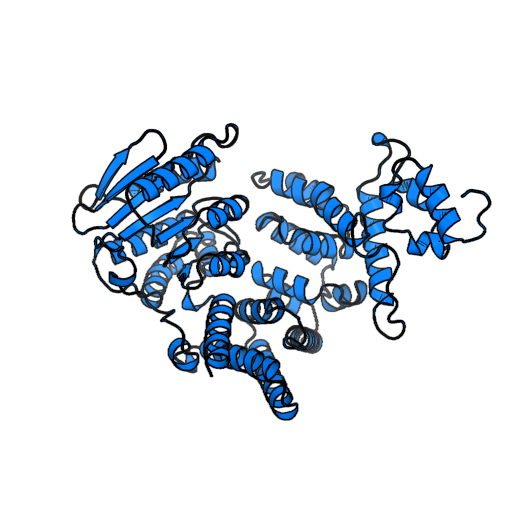 -1.615 10.299 -30.822 1.00 97.88 336 LYS A O 1
ATOM 2694 N N . LYS A 1 337 ? -3.198 9.115 -31.865 1.00 97.25 337 LYS A N 1
ATOM 2695 C CA . LYS A 1 337 ? -4.311 9.880 -31.281 1.00 97.25 337 LYS A CA 1
ATOM 2696 C C . LYS A 1 337 ? -4.321 9.767 -29.750 1.00 97.25 337 LYS A C 1
ATOM 2698 O O . LYS A 1 337 ? -4.346 10.789 -29.075 1.00 97.25 337 LYS A O 1
ATOM 2703 N N . GLU A 1 338 ? -4.229 8.545 -29.232 1.00 98.25 338 GLU A N 1
ATOM 2704 C CA . GLU A 1 338 ? -4.480 8.227 -27.816 1.00 98.25 338 GLU A CA 1
ATOM 2705 C C . GLU A 1 338 ? -3.230 7.784 -27.042 1.00 98.25 338 GLU A C 1
ATOM 2707 O O . GLU A 1 338 ? -3.217 7.822 -25.817 1.00 98.25 338 GLU A O 1
ATOM 2712 N N . TRP A 1 339 ? -2.142 7.437 -27.730 1.00 98.62 339 TRP A N 1
ATOM 2713 C CA . TRP A 1 339 ? -0.876 7.037 -27.111 1.00 98.62 339 TRP A CA 1
ATOM 2714 C C . TRP A 1 339 ? 0.327 7.533 -27.913 1.00 98.62 339 TRP A C 1
ATOM 2716 O O . TRP A 1 339 ? 0.196 8.149 -28.977 1.00 98.62 339 TRP A O 1
ATOM 2726 N N . VAL A 1 340 ? 1.517 7.277 -27.388 1.00 98.62 340 VAL A N 1
ATOM 2727 C CA . VAL A 1 340 ? 2.786 7.387 -28.103 1.00 98.62 340 VAL A CA 1
ATOM 2728 C C . VAL A 1 340 ? 3.457 6.020 -28.159 1.00 98.62 340 VAL A C 1
ATOM 2730 O O . VAL A 1 340 ? 3.365 5.234 -27.216 1.00 98.62 340 VAL A O 1
ATOM 2733 N N . GLU A 1 341 ? 4.130 5.741 -29.268 1.00 98.62 341 GLU A N 1
ATOM 2734 C CA . GLU A 1 341 ? 5.038 4.602 -29.400 1.00 98.62 341 GLU A CA 1
ATOM 2735 C C . GLU A 1 341 ? 6.465 5.140 -29.400 1.00 98.62 341 GLU A C 1
ATOM 2737 O O . GLU A 1 341 ? 6.794 6.017 -30.198 1.00 98.62 341 GLU A O 1
ATOM 2742 N N . ILE A 1 342 ? 7.315 4.626 -28.522 1.00 98.50 342 ILE A N 1
ATOM 2743 C CA . ILE A 1 342 ? 8.710 5.039 -28.404 1.00 98.50 342 ILE A CA 1
ATOM 2744 C C . ILE A 1 342 ? 9.567 3.803 -28.647 1.00 98.50 342 ILE A C 1
ATOM 2746 O O . ILE A 1 342 ? 9.574 2.870 -27.847 1.00 98.50 342 ILE A O 1
ATOM 2750 N N . LYS A 1 343 ? 10.250 3.759 -29.789 1.00 98.25 343 LYS A N 1
ATOM 2751 C CA . LYS A 1 343 ? 10.996 2.580 -30.244 1.00 98.25 343 LYS A CA 1
ATOM 2752 C C . LYS A 1 343 ? 12.481 2.874 -30.237 1.00 98.25 343 LYS A C 1
ATOM 2754 O O . LYS A 1 343 ? 12.899 3.923 -30.724 1.00 98.25 343 LYS A O 1
ATOM 2759 N N . ALA A 1 344 ? 13.268 1.959 -29.687 1.00 97.50 344 ALA A N 1
ATOM 2760 C CA . ALA A 1 344 ? 14.713 2.072 -29.735 1.00 97.50 344 ALA A CA 1
ATOM 2761 C C . ALA A 1 344 ? 15.209 2.018 -31.188 1.00 97.50 344 ALA A C 1
ATOM 2763 O O . ALA A 1 344 ? 14.767 1.185 -31.978 1.00 97.50 344 ALA A O 1
ATOM 2764 N N . ASN A 1 345 ? 16.159 2.885 -31.533 1.00 95.94 345 ASN A N 1
ATOM 2765 C CA . ASN A 1 345 ? 16.812 2.890 -32.845 1.00 95.94 345 ASN A CA 1
ATOM 2766 C C . ASN A 1 345 ? 17.774 1.698 -33.003 1.00 95.94 345 ASN A C 1
ATOM 2768 O O . ASN A 1 345 ? 18.120 1.315 -34.119 1.00 95.94 345 ASN A O 1
ATOM 2772 N N . LYS A 1 346 ? 18.240 1.135 -31.880 1.00 90.94 346 LYS A N 1
ATOM 2773 C CA . LYS A 1 346 ? 19.094 -0.056 -31.800 1.00 90.94 346 LYS A CA 1
ATOM 2774 C C . LYS A 1 346 ? 18.560 -0.992 -30.719 1.00 90.94 346 LYS A C 1
ATOM 2776 O O . LYS A 1 346 ? 18.208 -0.534 -29.639 1.00 90.94 346 LYS A O 1
ATOM 2781 N N . GLY A 1 347 ? 18.554 -2.294 -30.994 1.00 88.19 347 GLY A N 1
ATOM 2782 C CA . GLY A 1 347 ? 17.907 -3.279 -30.125 1.00 88.19 347 GLY A CA 1
ATOM 2783 C C . GLY A 1 347 ? 16.393 -3.331 -30.344 1.00 88.19 347 GLY A C 1
ATOM 2784 O O . GLY A 1 347 ? 15.864 -2.693 -31.250 1.00 88.19 347 GLY A O 1
ATOM 2785 N N . ASN A 1 348 ? 15.700 -4.124 -29.531 1.00 94.12 348 ASN A N 1
ATOM 2786 C CA . ASN A 1 348 ? 14.286 -4.440 -29.734 1.00 94.12 348 ASN A CA 1
ATOM 2787 C C . ASN A 1 348 ? 13.436 -4.024 -28.522 1.00 94.12 348 ASN A C 1
ATOM 2789 O O . ASN A 1 348 ? 12.736 -4.840 -27.933 1.00 94.12 348 ASN A O 1
ATOM 2793 N N . VAL A 1 349 ? 13.560 -2.758 -28.104 1.00 97.50 349 VAL A N 1
ATOM 2794 C CA . VAL A 1 349 ? 12.912 -2.213 -26.895 1.00 97.50 349 VAL A CA 1
ATOM 2795 C C . VAL A 1 349 ? 11.856 -1.188 -27.281 1.00 97.50 349 VAL A C 1
ATOM 2797 O O . VAL A 1 349 ? 12.177 -0.181 -27.923 1.00 97.50 349 VAL A O 1
ATOM 2800 N N . TRP A 1 350 ? 10.598 -1.450 -26.932 1.00 98.19 350 TRP A N 1
ATOM 2801 C CA . TRP A 1 350 ? 9.446 -0.638 -27.326 1.00 98.19 350 TRP A CA 1
ATOM 2802 C C . TRP A 1 350 ? 8.683 -0.182 -26.082 1.00 98.19 350 TRP A C 1
ATOM 2804 O O . TRP A 1 350 ? 8.294 -0.999 -25.253 1.00 98.19 350 TRP A O 1
ATOM 2814 N N . VAL A 1 351 ? 8.446 1.121 -25.958 1.00 98.50 351 VAL A N 1
ATOM 2815 C CA . VAL A 1 351 ? 7.674 1.719 -24.865 1.00 98.50 351 VAL A CA 1
ATOM 2816 C C . VAL A 1 351 ? 6.381 2.293 -25.423 1.00 98.50 351 VAL A C 1
ATOM 2818 O O . VAL A 1 351 ? 6.392 3.081 -26.370 1.00 98.50 351 VAL A O 1
ATOM 2821 N N . PHE A 1 352 ? 5.265 1.919 -24.815 1.00 98.62 352 PHE A N 1
ATOM 2822 C CA . PHE A 1 352 ? 3.943 2.426 -25.139 1.00 98.62 352 PHE A CA 1
ATOM 2823 C C . PHE A 1 352 ? 3.401 3.206 -23.952 1.00 98.62 352 PHE A C 1
ATOM 2825 O O . PHE A 1 352 ? 3.291 2.667 -22.854 1.00 98.62 352 PHE A O 1
ATOM 2832 N N . ALA A 1 353 ? 3.061 4.474 -24.167 1.00 98.44 353 ALA A N 1
ATOM 2833 C CA . ALA A 1 353 ? 2.495 5.322 -23.123 1.00 98.44 353 ALA A CA 1
ATOM 2834 C C . ALA A 1 353 ? 1.190 5.945 -23.611 1.00 98.44 353 ALA A C 1
ATOM 2836 O O . ALA A 1 353 ? 1.184 6.634 -24.636 1.00 98.44 353 ALA A O 1
ATOM 2837 N N . ASN A 1 354 ? 0.087 5.717 -22.896 1.00 98.38 354 ASN A N 1
ATOM 2838 C CA . ASN A 1 354 ? -1.155 6.424 -23.197 1.00 98.38 354 ASN A CA 1
ATOM 2839 C C . ASN A 1 354 ? -0.978 7.922 -22.904 1.00 98.38 354 ASN A C 1
ATOM 2841 O O . ASN A 1 354 ? -0.193 8.319 -22.042 1.00 98.38 354 ASN A O 1
ATOM 2845 N N . LYS A 1 355 ? -1.689 8.770 -23.644 1.00 98.12 355 LYS A N 1
ATOM 2846 C CA . LYS A 1 355 ? -1.693 10.210 -23.388 1.00 98.12 355 LYS A CA 1
ATOM 2847 C C . LYS A 1 355 ? -2.581 10.514 -22.171 1.00 98.12 355 LYS A C 1
ATOM 2849 O O . LYS A 1 355 ? -3.618 9.862 -22.023 1.00 98.12 355 LYS A O 1
ATOM 2854 N N . PRO A 1 356 ? -2.233 11.519 -21.347 1.00 96.81 356 PRO A N 1
ATOM 2855 C CA . PRO A 1 356 ? -3.075 12.001 -20.250 1.00 96.81 356 PRO A CA 1
ATOM 2856 C C . PRO A 1 356 ? -4.246 12.837 -20.804 1.00 96.81 356 PRO A C 1
ATOM 2858 O O . PRO A 1 356 ? -4.264 14.064 -20.700 1.00 96.81 356 PRO A O 1
ATOM 2861 N N . LEU A 1 357 ? -5.181 12.184 -21.502 1.00 96.62 357 LEU A N 1
ATOM 2862 C CA . LEU A 1 357 ? -6.391 12.817 -22.044 1.00 96.62 357 LEU A CA 1
ATOM 2863 C C . LEU A 1 357 ? -7.383 13.145 -20.920 1.00 96.62 357 LEU A C 1
ATOM 2865 O O . LEU A 1 357 ? -7.258 12.609 -19.837 1.00 96.62 357 LEU A O 1
ATOM 2869 N N . ASP A 1 358 ? -8.366 14.016 -21.156 1.00 93.25 358 ASP A N 1
ATOM 2870 C CA . ASP A 1 358 ? -9.265 14.519 -20.100 1.00 93.25 358 ASP A CA 1
ATOM 2871 C C . ASP A 1 358 ? -9.944 13.404 -19.274 1.00 93.25 358 ASP A C 1
ATOM 2873 O O . ASP A 1 358 ? -10.788 12.659 -19.788 1.00 93.25 358 ASP A O 1
ATOM 2877 N N . TYR A 1 359 ? -9.599 13.341 -17.983 1.00 87.88 359 TYR A N 1
ATOM 2878 C CA . TYR A 1 359 ? -10.126 12.346 -17.047 1.00 87.88 359 TYR A CA 1
ATOM 2879 C C . TYR A 1 359 ? -11.603 12.578 -16.698 1.00 87.88 359 TYR A C 1
ATOM 2881 O O . TYR A 1 359 ? -12.331 11.616 -16.472 1.00 87.88 359 TYR A O 1
ATOM 2889 N N . ASN A 1 360 ? -12.099 13.824 -16.717 1.00 87.50 360 ASN A N 1
ATOM 2890 C CA . ASN A 1 360 ? -13.512 14.112 -16.421 1.00 87.50 360 ASN A CA 1
ATOM 2891 C C . ASN A 1 360 ? -14.447 13.538 -17.493 1.00 87.50 360 ASN A C 1
ATOM 2893 O O . ASN A 1 360 ? -15.631 13.309 -17.249 1.00 87.50 360 ASN A O 1
ATOM 2897 N N . GLN A 1 361 ? -13.904 13.315 -18.689 1.00 92.75 361 GLN A N 1
ATOM 2898 C CA . GLN A 1 361 ? -14.582 12.693 -19.820 1.00 92.75 361 GLN A CA 1
ATOM 2899 C C . GLN A 1 361 ? -14.208 11.208 -19.987 1.00 92.75 361 GLN A C 1
ATOM 2901 O O . GLN A 1 361 ? -14.630 10.590 -20.962 1.00 92.75 361 GLN A O 1
ATOM 2906 N N . ASN A 1 362 ? -13.432 10.626 -19.059 1.00 91.12 362 ASN A N 1
ATOM 2907 C CA . ASN A 1 362 ? -12.900 9.255 -19.116 1.00 91.12 362 ASN A CA 1
ATOM 2908 C C . ASN A 1 362 ? -12.096 8.941 -20.398 1.00 91.12 362 ASN A C 1
ATOM 2910 O O . ASN A 1 362 ? -12.084 7.803 -20.885 1.00 91.12 362 ASN A O 1
ATOM 2914 N N . LEU A 1 363 ? -11.451 9.950 -20.996 1.00 95.69 363 LEU A N 1
ATOM 2915 C CA . LEU A 1 363 ? -10.724 9.777 -22.258 1.00 95.69 363 LEU A CA 1
ATOM 2916 C C . LEU A 1 363 ? -9.362 9.104 -22.062 1.00 95.69 363 LEU A C 1
ATOM 2918 O O . LEU A 1 363 ? -8.907 8.382 -22.947 1.00 95.69 363 LEU A O 1
ATOM 2922 N N . ASP A 1 364 ? -8.707 9.329 -20.926 1.00 94.25 364 ASP A N 1
ATOM 2923 C CA . ASP A 1 364 ? -7.483 8.629 -20.532 1.00 94.25 364 ASP A CA 1
ATOM 2924 C C . ASP A 1 364 ? -7.737 7.141 -20.270 1.00 94.25 364 ASP A C 1
ATOM 2926 O O . ASP A 1 364 ? -6.998 6.301 -20.780 1.00 94.25 364 ASP A O 1
ATOM 2930 N N . ASP A 1 365 ? -8.809 6.808 -19.551 1.00 93.81 365 ASP A N 1
ATOM 2931 C CA . ASP A 1 365 ? -9.218 5.429 -19.280 1.00 93.81 365 ASP A CA 1
ATOM 2932 C C . ASP A 1 365 ? -9.502 4.671 -20.585 1.00 93.81 365 ASP A C 1
ATOM 2934 O O . ASP A 1 365 ? -8.962 3.588 -20.826 1.00 93.81 365 ASP A O 1
ATOM 2938 N N . SER A 1 366 ? -10.255 5.306 -21.491 1.00 96.12 366 SER A N 1
ATOM 2939 C CA . SER A 1 366 ? -10.517 4.777 -22.834 1.00 96.12 366 SER A CA 1
ATOM 2940 C C . SER A 1 366 ? -9.218 4.557 -23.619 1.00 96.12 366 SER A C 1
ATOM 2942 O O . SER A 1 366 ? -9.033 3.503 -24.227 1.00 96.12 366 SER A O 1
ATOM 2944 N N . ALA A 1 367 ? -8.276 5.505 -23.561 1.00 97.50 367 ALA A N 1
ATOM 2945 C CA . ALA A 1 367 ? -6.972 5.378 -24.210 1.00 97.50 367 ALA A CA 1
ATOM 2946 C C . ALA A 1 367 ? -6.136 4.215 -23.647 1.00 97.50 367 ALA A C 1
ATOM 2948 O O . ALA A 1 367 ? -5.454 3.532 -24.412 1.00 97.50 367 ALA A O 1
ATOM 2949 N N . GLN A 1 368 ? -6.190 3.963 -22.335 1.00 96.56 368 GLN A N 1
ATOM 2950 C CA . GLN A 1 368 ? -5.523 2.815 -21.710 1.00 96.56 368 GLN A CA 1
ATOM 2951 C C . GLN A 1 368 ? -6.112 1.488 -22.206 1.00 96.56 368 GLN A C 1
ATOM 2953 O O . GLN A 1 368 ? -5.356 0.581 -22.556 1.00 96.56 368 GLN A O 1
ATOM 2958 N N . VAL A 1 369 ? -7.444 1.383 -22.285 1.00 96.06 369 VAL A N 1
ATOM 2959 C CA . VAL A 1 369 ? -8.140 0.188 -22.795 1.00 96.06 369 VAL A CA 1
ATOM 2960 C C . VAL A 1 369 ? -7.821 -0.047 -24.271 1.00 96.06 369 VAL A C 1
ATOM 2962 O O . VAL A 1 369 ? -7.460 -1.157 -24.659 1.00 96.06 369 VAL A O 1
ATOM 2965 N N . HIS A 1 370 ? -7.897 0.992 -25.104 1.00 97.94 370 HIS A N 1
ATOM 2966 C CA . HIS A 1 370 ? -7.575 0.874 -26.526 1.00 97.94 370 HIS A CA 1
ATOM 2967 C C . HIS A 1 370 ? -6.113 0.488 -26.757 1.00 97.94 370 HIS A C 1
ATOM 2969 O O . HIS A 1 370 ? -5.830 -0.323 -27.639 1.00 97.94 370 HIS A O 1
ATOM 2975 N N . LEU A 1 371 ? -5.189 1.026 -25.954 1.00 97.94 371 LEU A N 1
ATOM 2976 C CA . LEU A 1 371 ? -3.785 0.643 -26.023 1.00 97.94 371 LEU A CA 1
ATOM 2977 C C . LEU A 1 371 ? -3.582 -0.825 -25.627 1.00 97.94 371 LEU A C 1
ATOM 2979 O O . LEU A 1 371 ? -2.874 -1.531 -26.337 1.00 97.94 371 LEU A O 1
ATOM 2983 N N . ALA A 1 372 ? -4.215 -1.303 -24.553 1.00 95.62 372 ALA A N 1
ATOM 2984 C CA . ALA A 1 372 ? -4.134 -2.710 -24.155 1.00 95.62 372 ALA A CA 1
ATOM 2985 C C . ALA A 1 372 ? -4.618 -3.644 -25.279 1.00 95.62 372 ALA A C 1
ATOM 2987 O O . ALA A 1 372 ? -3.890 -4.551 -25.678 1.00 95.62 372 ALA A O 1
ATOM 2988 N N . ASN A 1 373 ? -5.775 -3.343 -25.881 1.00 96.75 373 ASN A N 1
ATOM 2989 C CA . ASN A 1 373 ? -6.305 -4.105 -27.016 1.00 96.75 373 ASN A CA 1
ATOM 2990 C C . ASN A 1 373 ? -5.360 -4.069 -28.228 1.00 96.75 373 ASN A C 1
ATOM 2992 O O . ASN A 1 373 ? -5.176 -5.070 -28.915 1.00 96.75 373 ASN A O 1
ATOM 2996 N N . TYR A 1 374 ? -4.748 -2.916 -28.515 1.00 97.88 374 TYR A N 1
ATOM 2997 C CA . TYR A 1 374 ? -3.767 -2.799 -29.592 1.00 97.88 374 TYR A CA 1
ATOM 2998 C C . TYR A 1 374 ? -2.531 -3.669 -29.339 1.00 97.88 374 TYR A C 1
ATOM 3000 O O . TYR A 1 374 ? -2.037 -4.303 -30.271 1.00 97.88 374 TYR A O 1
ATOM 3008 N N . LEU A 1 375 ? -2.031 -3.708 -28.102 1.00 96.62 375 LEU A N 1
ATOM 3009 C CA . LEU A 1 375 ? -0.894 -4.546 -27.731 1.00 96.62 375 LEU A CA 1
ATOM 3010 C C . LEU A 1 375 ? -1.227 -6.031 -27.912 1.00 96.62 375 LEU A C 1
ATOM 3012 O O . LEU A 1 375 ? -0.484 -6.731 -28.598 1.00 96.62 375 LEU A O 1
ATOM 3016 N N . GLU A 1 376 ? -2.382 -6.469 -27.414 1.00 94.88 376 GLU A N 1
ATOM 3017 C CA . GLU A 1 376 ? -2.870 -7.845 -27.551 1.00 94.88 376 GLU A CA 1
ATOM 3018 C C . GLU A 1 376 ? -3.031 -8.265 -29.021 1.00 94.88 376 GLU A C 1
ATOM 3020 O O . GLU A 1 376 ? -2.469 -9.275 -29.441 1.00 94.88 376 GLU A O 1
ATOM 3025 N N . LEU A 1 377 ? -3.696 -7.447 -29.847 1.00 96.81 377 LEU A N 1
ATOM 3026 C CA . LEU A 1 377 ? -3.900 -7.725 -31.279 1.00 96.81 377 LEU A CA 1
ATOM 3027 C C . LEU A 1 377 ? -2.595 -7.825 -32.084 1.00 96.81 377 LEU A C 1
ATOM 3029 O O . LEU A 1 377 ? -2.588 -8.378 -33.182 1.00 96.81 377 LEU A O 1
ATOM 3033 N N . ASN A 1 378 ? -1.500 -7.266 -31.568 1.00 96.06 378 ASN A N 1
ATOM 3034 C CA . ASN A 1 378 ? -0.175 -7.317 -32.189 1.00 96.06 378 ASN A CA 1
ATOM 3035 C C . ASN A 1 378 ? 0.779 -8.284 -31.461 1.00 96.06 378 ASN A C 1
ATOM 3037 O O . ASN A 1 378 ? 1.999 -8.246 -31.693 1.00 96.06 378 ASN A O 1
ATOM 3041 N N . GLU A 1 379 ? 0.226 -9.134 -30.587 1.00 95.19 379 GLU A N 1
ATOM 3042 C CA . GLU A 1 379 ? 0.937 -10.136 -29.789 1.00 95.19 379 GLU A CA 1
ATOM 3043 C C . GLU A 1 379 ? 2.082 -9.509 -28.983 1.00 95.19 379 GLU A C 1
ATOM 3045 O O . GLU A 1 379 ? 3.166 -10.072 -28.880 1.00 95.19 379 GLU A O 1
ATOM 3050 N N . MET A 1 380 ? 1.912 -8.272 -28.517 1.00 95.31 380 MET A N 1
ATOM 3051 C CA . MET A 1 380 ? 2.890 -7.552 -27.707 1.00 95.31 380 MET A CA 1
ATOM 3052 C C . MET A 1 380 ? 2.527 -7.704 -26.237 1.00 95.31 380 MET A C 1
ATOM 3054 O O . MET A 1 380 ? 1.538 -7.133 -25.790 1.00 95.31 380 MET A O 1
ATOM 3058 N N . HIS A 1 381 ? 3.356 -8.426 -25.487 1.00 92.31 381 HIS A N 1
ATOM 3059 C CA . HIS A 1 381 ? 3.140 -8.704 -24.068 1.00 92.31 381 HIS A CA 1
ATOM 3060 C C . HIS A 1 381 ? 4.073 -7.827 -23.219 1.00 92.31 381 HIS A C 1
ATOM 3062 O O . HIS A 1 381 ? 5.290 -8.025 -23.263 1.00 92.31 381 HIS A O 1
ATOM 3068 N N . PRO A 1 382 ? 3.558 -6.808 -22.501 1.00 96.44 382 PRO A N 1
ATOM 3069 C CA . PRO A 1 382 ? 4.403 -5.929 -21.701 1.00 96.44 382 PRO A CA 1
ATOM 3070 C C . PRO A 1 382 ? 5.071 -6.670 -20.540 1.00 96.44 382 PRO A C 1
ATOM 3072 O O . PRO A 1 382 ? 4.415 -7.069 -19.584 1.00 96.44 382 PRO A O 1
ATOM 3075 N N . SER A 1 383 ? 6.397 -6.783 -20.574 1.00 97.06 383 SER A N 1
ATOM 3076 C CA . SER A 1 383 ? 7.184 -7.328 -19.461 1.00 97.06 383 SER A CA 1
ATOM 3077 C C . SER A 1 383 ? 7.539 -6.263 -18.421 1.00 97.06 383 SER A C 1
ATOM 3079 O O . SER A 1 383 ? 7.894 -6.594 -17.287 1.00 97.06 383 SER A O 1
ATOM 3081 N N . VAL A 1 384 ? 7.418 -4.980 -18.779 1.00 97.94 384 VAL A N 1
ATOM 3082 C CA . VAL A 1 384 ? 7.624 -3.839 -17.879 1.00 97.94 384 VAL A CA 1
ATOM 3083 C C . VAL A 1 384 ? 6.360 -2.988 -17.820 1.00 97.94 384 VAL A C 1
ATOM 3085 O O . VAL A 1 384 ? 5.870 -2.507 -18.842 1.00 97.94 384 VAL A O 1
ATOM 3088 N N . VAL A 1 385 ? 5.863 -2.747 -16.613 1.00 97.81 385 VAL A N 1
ATOM 3089 C CA . VAL A 1 385 ? 4.689 -1.914 -16.347 1.00 97.81 385 VAL A CA 1
ATOM 3090 C C . VAL A 1 385 ? 5.098 -0.730 -15.487 1.00 97.81 385 VAL A C 1
ATOM 3092 O O . VAL A 1 385 ? 5.765 -0.886 -14.466 1.00 97.81 385 VAL A O 1
ATOM 3095 N N . VAL A 1 386 ? 4.681 0.472 -15.874 1.00 97.25 386 VAL A N 1
ATOM 3096 C CA . VAL A 1 386 ? 4.964 1.696 -15.122 1.00 97.25 386 VAL A CA 1
ATOM 3097 C C . VAL A 1 386 ? 3.663 2.425 -14.823 1.00 97.25 386 VAL A C 1
ATOM 3099 O O . VAL A 1 386 ? 2.925 2.799 -15.730 1.00 97.25 386 VAL A O 1
ATOM 3102 N N . HIS A 1 387 ? 3.416 2.689 -13.545 1.00 95.38 387 HIS A N 1
ATOM 3103 C CA . HIS A 1 387 ? 2.318 3.525 -13.082 1.00 95.38 387 HIS A CA 1
ATOM 3104 C C . HIS A 1 387 ? 2.800 4.972 -12.868 1.00 95.38 387 HIS A C 1
ATOM 3106 O O . HIS A 1 387 ? 3.615 5.242 -11.978 1.00 95.38 387 HIS A O 1
ATOM 3112 N N . ARG A 1 388 ? 2.297 5.910 -13.683 1.00 92.00 388 ARG A N 1
ATOM 3113 C CA . ARG A 1 388 ? 2.527 7.364 -13.593 1.00 92.00 388 ARG A CA 1
ATOM 3114 C C . ARG A 1 388 ? 1.213 8.093 -13.295 1.00 92.00 388 ARG A C 1
ATOM 3116 O O . ARG A 1 388 ? 0.679 8.804 -14.141 1.00 92.00 388 ARG A O 1
ATOM 3123 N N . GLY A 1 389 ? 0.708 7.905 -12.081 1.00 88.00 389 GLY A N 1
ATOM 3124 C CA . GLY A 1 389 ? -0.450 8.627 -11.564 1.00 88.00 389 GLY A CA 1
ATOM 3125 C C . GLY A 1 389 ? -0.426 8.735 -10.045 1.00 88.00 389 GLY A C 1
ATOM 3126 O O . GLY A 1 389 ? 0.506 8.274 -9.382 1.00 88.00 389 GLY A O 1
ATOM 3127 N N . HIS A 1 390 ? -1.462 9.350 -9.487 1.00 85.44 390 HIS A N 1
ATOM 3128 C CA . HIS A 1 390 ? -1.731 9.316 -8.056 1.00 85.44 390 HIS A CA 1
ATOM 3129 C C . HIS A 1 390 ? -2.161 7.927 -7.562 1.00 85.44 390 HIS A C 1
ATOM 3131 O O . HIS A 1 390 ? -2.659 7.091 -8.312 1.00 85.44 390 HIS A O 1
ATOM 3137 N N . SER A 1 391 ? -2.021 7.703 -6.252 1.00 82.25 391 SER A N 1
ATOM 3138 C CA . SER A 1 391 ? -2.306 6.419 -5.596 1.00 82.25 391 SER A CA 1
ATOM 3139 C C . SER A 1 391 ? -3.729 5.908 -5.829 1.00 82.25 391 SER A C 1
ATOM 3141 O O . SER A 1 391 ? -3.941 4.705 -5.906 1.00 82.25 391 SER A O 1
ATOM 3143 N N . TYR A 1 392 ? -4.703 6.807 -5.978 1.00 80.94 392 TYR A N 1
ATOM 3144 C CA . TYR A 1 392 ? -6.099 6.442 -6.220 1.00 80.94 392 TYR A CA 1
ATOM 3145 C C . TYR A 1 392 ? -6.363 5.891 -7.628 1.00 80.94 392 TYR A C 1
ATOM 3147 O O . TYR A 1 392 ? -7.381 5.242 -7.846 1.00 80.94 392 TYR A O 1
ATOM 3155 N N . TRP A 1 393 ? -5.436 6.081 -8.569 1.00 88.25 393 TRP A N 1
ATOM 3156 C CA . TRP A 1 393 ? -5.497 5.475 -9.898 1.00 88.25 393 TRP A CA 1
ATOM 3157 C C . TRP A 1 393 ? -4.876 4.075 -9.960 1.00 88.25 393 TRP A C 1
ATOM 3159 O O . TRP A 1 393 ? -5.126 3.313 -10.898 1.00 88.25 393 TRP A O 1
ATOM 3169 N N . LEU A 1 394 ? -4.051 3.719 -8.972 1.00 88.62 394 LEU A N 1
ATOM 3170 C CA . LEU A 1 394 ? -3.302 2.466 -8.953 1.00 88.62 394 LEU A CA 1
ATOM 3171 C C . LEU A 1 394 ? -4.192 1.212 -9.073 1.00 88.62 394 LEU A C 1
ATOM 3173 O O . LEU A 1 394 ? -3.837 0.352 -9.882 1.00 88.62 394 LEU A O 1
ATOM 3177 N N . PRO A 1 395 ? -5.368 1.108 -8.414 1.00 88.25 395 PRO A N 1
ATOM 3178 C CA . PRO A 1 395 ? -6.259 -0.042 -8.601 1.00 88.25 395 PRO A CA 1
ATOM 3179 C C . PRO A 1 395 ? -6.658 -0.279 -10.067 1.00 88.25 395 PRO A C 1
ATOM 3181 O O . PRO A 1 395 ? -6.726 -1.420 -10.522 1.00 88.25 395 PRO A O 1
ATOM 3184 N N . GLY A 1 396 ? -6.859 0.795 -10.841 1.00 90.00 396 GLY A N 1
ATOM 3185 C CA . GLY A 1 396 ? -7.143 0.707 -12.276 1.00 90.00 396 GLY A CA 1
ATOM 3186 C C . GLY A 1 396 ? -5.963 0.159 -13.082 1.00 90.00 396 GLY A C 1
ATOM 3187 O O . GLY A 1 396 ? -6.164 -0.628 -14.005 1.00 90.00 396 GLY A O 1
ATOM 3188 N N . THR A 1 397 ? -4.728 0.504 -12.698 1.00 93.31 397 THR A N 1
ATOM 3189 C CA . THR A 1 397 ? -3.511 -0.064 -13.313 1.00 93.31 397 THR A CA 1
ATOM 3190 C C . THR A 1 397 ? -3.363 -1.543 -12.995 1.00 93.31 397 THR A C 1
ATOM 3192 O O . THR A 1 397 ? -3.123 -2.328 -13.904 1.00 93.31 397 THR A O 1
ATOM 3195 N N . ILE A 1 398 ? -3.543 -1.934 -11.729 1.00 92.00 398 ILE A N 1
ATOM 3196 C CA . ILE A 1 398 ? -3.420 -3.332 -11.287 1.00 92.00 398 ILE A CA 1
ATOM 3197 C C . ILE A 1 398 ? -4.435 -4.219 -12.017 1.00 92.00 398 ILE A C 1
ATOM 3199 O O . ILE A 1 398 ? -4.109 -5.318 -12.443 1.00 92.00 398 ILE A O 1
ATOM 3203 N N . LYS A 1 399 ? -5.653 -3.725 -12.260 1.00 91.75 399 LYS A N 1
ATOM 3204 C CA . LYS A 1 399 ? -6.661 -4.470 -13.030 1.00 91.75 399 LYS A CA 1
ATOM 3205 C C . LYS A 1 399 ? -6.276 -4.690 -14.504 1.00 91.75 399 LYS A C 1
ATOM 3207 O O . LYS A 1 399 ? -6.830 -5.576 -15.148 1.00 91.75 399 LYS A O 1
ATOM 3212 N N . ARG A 1 400 ? -5.393 -3.853 -15.056 1.00 91.25 400 ARG A N 1
ATOM 3213 C CA . ARG A 1 400 ? -5.030 -3.824 -16.485 1.00 91.25 400 ARG A CA 1
ATOM 3214 C C . ARG A 1 400 ? -3.639 -4.366 -16.779 1.00 91.25 400 ARG A C 1
ATOM 3216 O O . ARG A 1 400 ? -3.309 -4.534 -17.949 1.00 91.25 400 ARG A O 1
ATOM 3223 N N . MET A 1 401 ? -2.808 -4.565 -15.760 1.00 91.62 401 MET A N 1
ATOM 3224 C CA . MET A 1 401 ? -1.456 -5.067 -15.967 1.00 91.62 401 MET A CA 1
ATOM 3225 C C . MET A 1 401 ? -1.493 -6.543 -16.397 1.00 91.62 401 MET A C 1
ATOM 3227 O O . MET A 1 401 ? -2.351 -7.293 -15.927 1.00 91.62 401 MET A O 1
ATOM 3231 N N . PRO A 1 402 ? -0.585 -6.970 -17.289 1.00 91.56 402 PRO A N 1
ATOM 3232 C CA . PRO A 1 402 ? -0.494 -8.364 -17.699 1.00 91.56 402 PRO A CA 1
ATOM 3233 C C . PRO A 1 402 ? -0.010 -9.235 -16.537 1.00 91.56 402 PRO A C 1
ATOM 3235 O O . PRO A 1 402 ? 0.801 -8.794 -15.725 1.00 91.56 402 PRO A O 1
ATOM 3238 N N . SER A 1 403 ? -0.482 -10.481 -16.475 1.00 90.75 403 SER A N 1
ATOM 3239 C CA . SER A 1 403 ? -0.157 -11.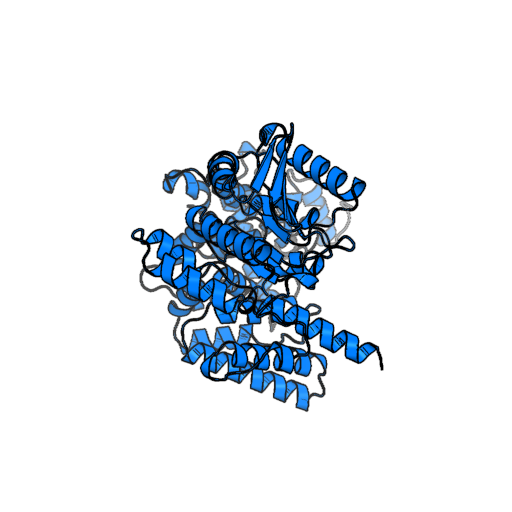407 -15.384 1.00 90.75 403 SER A CA 1
ATOM 3240 C C . SER A 1 403 ? 1.305 -11.855 -15.372 1.00 90.75 403 SER A C 1
ATOM 3242 O O . SER A 1 403 ? 1.832 -12.245 -14.337 1.00 90.75 403 SER A O 1
ATOM 3244 N N . ASP A 1 404 ? 1.999 -11.771 -16.501 1.00 89.81 404 ASP A N 1
ATOM 3245 C CA . ASP A 1 404 ? 3.396 -12.171 -16.666 1.00 89.81 404 ASP A CA 1
ATOM 3246 C C . ASP A 1 404 ? 4.386 -10.992 -16.618 1.00 89.81 404 ASP A C 1
ATOM 3248 O O . ASP A 1 404 ? 5.570 -11.173 -16.927 1.00 89.81 404 ASP A O 1
ATOM 3252 N N . ALA A 1 405 ? 3.940 -9.807 -16.172 1.00 95.12 405 ALA A N 1
ATOM 3253 C CA . ALA A 1 405 ? 4.813 -8.658 -15.955 1.00 95.12 405 ALA A CA 1
ATOM 3254 C C . ALA A 1 405 ? 6.007 -9.028 -15.057 1.00 95.12 405 ALA A C 1
ATOM 3256 O O . ALA A 1 405 ? 5.861 -9.592 -13.970 1.00 95.12 405 ALA A O 1
ATOM 3257 N N . LYS A 1 406 ? 7.212 -8.666 -15.500 1.00 95.50 406 LYS A N 1
ATOM 3258 C CA . LYS A 1 406 ? 8.471 -8.972 -14.808 1.00 95.50 406 LYS A CA 1
ATOM 3259 C C . LYS A 1 406 ? 8.981 -7.807 -13.979 1.00 95.50 406 LYS A C 1
ATOM 3261 O O . LYS A 1 406 ? 9.578 -8.022 -12.930 1.00 95.50 406 LYS A O 1
ATOM 3266 N N . VAL A 1 407 ? 8.734 -6.574 -14.416 1.00 97.06 407 VAL A N 1
ATOM 3267 C CA . VAL A 1 407 ? 9.103 -5.356 -13.685 1.00 97.06 407 VAL A CA 1
ATOM 3268 C C . VAL A 1 407 ? 7.889 -4.450 -13.567 1.00 97.06 407 VAL A C 1
ATOM 3270 O O . VAL A 1 407 ? 7.262 -4.114 -14.566 1.00 97.06 407 VAL A O 1
ATOM 3273 N N . VAL A 1 408 ? 7.591 -4.009 -12.349 1.00 96.62 408 VAL A N 1
ATOM 3274 C CA . VAL A 1 408 ? 6.510 -3.066 -12.060 1.00 96.62 408 VAL A CA 1
ATOM 3275 C C . VAL A 1 408 ? 7.092 -1.862 -11.330 1.00 96.62 408 VAL A C 1
ATOM 3277 O O . VAL A 1 408 ? 7.701 -2.001 -10.272 1.00 96.62 408 VAL A O 1
ATOM 3280 N N . VAL A 1 409 ? 6.913 -0.665 -11.884 1.00 95.69 409 VAL A N 1
ATOM 3281 C CA . VAL A 1 409 ? 7.375 0.590 -11.277 1.00 95.69 409 VAL A CA 1
ATOM 3282 C C . VAL A 1 409 ? 6.173 1.415 -10.844 1.00 95.69 409 VAL A C 1
ATOM 3284 O O . VAL A 1 409 ? 5.431 1.939 -11.675 1.00 95.69 409 VAL A O 1
ATOM 3287 N N . LEU A 1 410 ? 5.995 1.558 -9.535 1.00 92.31 410 LEU A N 1
ATOM 3288 C CA . LEU A 1 410 ? 4.922 2.337 -8.929 1.00 92.31 410 LEU A CA 1
ATOM 3289 C C . LEU A 1 410 ? 5.445 3.718 -8.553 1.00 92.31 410 LEU A C 1
ATOM 3291 O O . LEU A 1 410 ? 6.037 3.906 -7.492 1.00 92.31 410 LEU A O 1
ATOM 3295 N N . GLY A 1 411 ? 5.224 4.692 -9.436 1.00 80.31 411 GLY A N 1
ATOM 3296 C CA . GLY A 1 411 ? 5.653 6.067 -9.201 1.00 80.31 411 GLY A CA 1
ATOM 3297 C C . GLY A 1 411 ? 4.682 6.913 -8.380 1.00 80.31 411 GLY A C 1
ATOM 3298 O O . GLY A 1 411 ? 4.960 8.095 -8.171 1.00 80.31 411 GLY A O 1
ATOM 3299 N N . SER A 1 412 ? 3.559 6.334 -7.946 1.00 82.06 412 SER A N 1
ATOM 3300 C CA . SER A 1 412 ? 2.555 6.970 -7.091 1.00 82.06 412 SER A CA 1
ATOM 3301 C C . SER A 1 412 ? 2.972 6.959 -5.627 1.00 82.06 412 SER A C 1
ATOM 3303 O O . SER A 1 412 ? 3.733 6.093 -5.200 1.00 82.06 412 SER A O 1
ATOM 3305 N N . CYS A 1 413 ? 2.397 7.864 -4.835 1.00 80.56 413 CYS A N 1
ATOM 3306 C CA . CYS A 1 413 ? 2.413 7.788 -3.374 1.00 80.56 413 CYS A CA 1
ATOM 3307 C C . CYS A 1 413 ? 1.893 6.429 -2.872 1.00 80.56 413 CYS A C 1
ATOM 3309 O O . CYS A 1 413 ? 0.956 5.884 -3.452 1.00 80.56 413 CYS A O 1
ATOM 3311 N N . GLY A 1 414 ? 2.467 5.893 -1.793 1.00 72.50 414 GLY A N 1
ATOM 3312 C CA . GLY A 1 414 ? 1.934 4.702 -1.116 1.00 72.50 414 GLY A CA 1
ATOM 3313 C C . GLY A 1 414 ? 1.842 3.435 -1.973 1.00 72.50 414 GLY A C 1
ATOM 3314 O O . GLY A 1 414 ? 1.114 2.516 -1.604 1.00 72.50 414 GLY A O 1
ATOM 3315 N N . GLY A 1 415 ? 2.558 3.353 -3.104 1.00 75.44 415 GLY A N 1
ATOM 3316 C CA . GLY A 1 415 ? 2.534 2.175 -3.981 1.00 75.44 415 GLY A CA 1
ATOM 3317 C C . GLY A 1 415 ? 2.866 0.871 -3.243 1.00 75.44 415 GLY A C 1
ATOM 3318 O O . GLY A 1 415 ? 2.322 -0.179 -3.573 1.00 75.44 415 GLY A O 1
ATOM 3319 N N . TYR A 1 416 ? 3.677 0.956 -2.183 1.00 76.69 416 TYR A N 1
ATOM 3320 C CA . TYR A 1 416 ? 4.035 -0.158 -1.300 1.00 76.69 416 TYR A CA 1
ATOM 3321 C C . TYR A 1 416 ? 2.818 -0.878 -0.690 1.00 76.69 416 TYR A C 1
ATOM 3323 O O . TYR A 1 416 ? 2.851 -2.069 -0.411 1.00 76.69 416 TYR A O 1
ATOM 3331 N N . GLN A 1 417 ? 1.701 -0.179 -0.509 1.00 76.38 417 GLN A N 1
ATOM 3332 C CA . GLN A 1 417 ? 0.509 -0.735 0.143 1.00 76.38 417 GLN A CA 1
ATOM 3333 C C . GLN A 1 417 ? -0.232 -1.750 -0.729 1.00 76.38 417 GLN A C 1
ATOM 3335 O O . GLN A 1 417 ? -1.095 -2.472 -0.240 1.00 76.38 417 GLN A O 1
ATOM 3340 N N . ASN A 1 418 ? 0.110 -1.813 -2.017 1.00 79.81 418 ASN A N 1
ATOM 3341 C CA . ASN A 1 418 ? -0.564 -2.643 -3.008 1.00 79.81 418 ASN A CA 1
ATOM 3342 C C . ASN A 1 418 ? 0.325 -3.790 -3.508 1.00 79.81 418 ASN A C 1
ATOM 3344 O O . ASN A 1 418 ? -0.008 -4.427 -4.504 1.00 79.81 418 ASN A O 1
ATOM 3348 N N . LEU A 1 419 ? 1.448 -4.072 -2.831 1.00 82.88 419 LEU A N 1
ATOM 3349 C CA . LEU A 1 419 ? 2.363 -5.149 -3.224 1.00 82.88 419 LEU A CA 1
ATOM 3350 C C . LEU A 1 419 ? 1.644 -6.501 -3.318 1.00 82.88 419 LEU A C 1
ATOM 3352 O O . LEU A 1 419 ? 1.829 -7.203 -4.306 1.00 82.88 419 LEU A O 1
ATOM 3356 N N . ASN A 1 420 ? 0.773 -6.827 -2.358 1.00 79.12 420 ASN A N 1
ATOM 3357 C CA . ASN A 1 420 ? 0.026 -8.091 -2.360 1.00 79.12 420 ASN A CA 1
ATOM 3358 C C . ASN A 1 420 ? -0.879 -8.214 -3.589 1.00 79.12 420 ASN A C 1
ATOM 3360 O O . ASN A 1 420 ? -0.820 -9.216 -4.287 1.00 79.12 420 ASN A O 1
ATOM 3364 N N . GLN A 1 421 ? -1.645 -7.166 -3.902 1.00 83.25 421 GLN A N 1
ATOM 3365 C CA . GLN A 1 421 ? -2.540 -7.157 -5.064 1.00 83.25 421 GLN A CA 1
ATOM 3366 C C . GLN A 1 421 ? -1.766 -7.270 -6.383 1.00 83.25 421 GLN A C 1
ATOM 3368 O O . GLN A 1 421 ? -2.214 -7.924 -7.317 1.00 83.25 421 GLN A O 1
ATOM 3373 N N . ILE A 1 422 ? -0.582 -6.656 -6.464 1.00 88.25 422 ILE A N 1
ATOM 3374 C CA . ILE A 1 422 ? 0.279 -6.772 -7.646 1.00 88.25 422 ILE A CA 1
ATOM 3375 C C . ILE A 1 422 ? 0.818 -8.193 -7.782 1.00 88.25 422 ILE A C 1
ATOM 3377 O O . ILE A 1 422 ? 0.861 -8.706 -8.892 1.00 88.25 422 ILE A O 1
ATOM 3381 N N . LEU A 1 423 ? 1.211 -8.837 -6.683 1.00 85.88 423 LEU A N 1
ATOM 3382 C CA . LEU A 1 423 ? 1.711 -10.212 -6.705 1.00 85.88 423 LEU A CA 1
ATOM 3383 C C . LEU A 1 423 ? 0.616 -11.250 -6.955 1.00 85.88 423 LEU A C 1
ATOM 3385 O O . LEU A 1 423 ? 0.914 -12.300 -7.510 1.00 85.88 423 LEU A O 1
ATOM 3389 N N . GLU A 1 424 ? -0.636 -10.963 -6.598 1.00 84.88 424 GLU A N 1
ATOM 3390 C CA . GLU A 1 424 ? -1.785 -11.786 -6.997 1.00 84.88 424 GLU A CA 1
ATOM 3391 C C . GLU A 1 424 ? -1.979 -11.788 -8.521 1.00 84.88 424 GLU A C 1
ATOM 3393 O O . GLU A 1 424 ? -2.376 -12.805 -9.086 1.00 84.88 424 GLU A O 1
ATOM 3398 N N . VAL A 1 425 ? -1.675 -10.671 -9.194 1.00 89.81 425 VAL A N 1
ATOM 3399 C CA . VAL A 1 425 ? -1.742 -10.564 -10.661 1.00 89.81 425 VAL A CA 1
ATOM 3400 C C . VAL A 1 425 ? -0.462 -11.087 -11.319 1.00 89.81 425 VAL A C 1
ATOM 3402 O O . VAL A 1 425 ? -0.536 -11.863 -12.268 1.00 89.81 425 VAL A O 1
ATOM 3405 N N . SER A 1 426 ? 0.705 -10.694 -10.804 1.00 90.50 426 SER A N 1
ATOM 3406 C CA . SER A 1 426 ? 2.036 -11.054 -11.308 1.00 90.50 426 SER A CA 1
ATOM 3407 C C . SER A 1 426 ? 2.964 -11.534 -10.189 1.00 90.50 426 SER A C 1
ATOM 3409 O O . SER A 1 426 ? 3.768 -10.749 -9.671 1.00 90.50 426 SER A O 1
ATOM 3411 N N . PRO A 1 427 ? 2.921 -12.835 -9.846 1.00 85.50 427 PRO A N 1
ATOM 3412 C CA . PRO A 1 427 ? 3.680 -13.404 -8.728 1.00 85.50 427 PRO A CA 1
ATOM 3413 C C . PRO A 1 427 ? 5.197 -13.223 -8.842 1.00 85.50 427 PRO A C 1
ATOM 3415 O O . PRO A 1 427 ? 5.894 -13.065 -7.841 1.00 85.50 427 PRO A O 1
ATOM 3418 N N . ASP A 1 428 ? 5.724 -13.181 -10.065 1.00 85.81 428 ASP A N 1
ATOM 3419 C CA . ASP A 1 428 ? 7.161 -13.060 -10.315 1.00 85.81 428 ASP A CA 1
ATOM 3420 C C . ASP A 1 428 ? 7.644 -11.613 -10.454 1.00 85.81 428 ASP A C 1
ATOM 3422 O O . ASP A 1 428 ? 8.850 -11.382 -10.529 1.00 85.81 428 ASP A O 1
ATOM 3426 N N . ALA A 1 429 ? 6.755 -10.618 -10.389 1.00 92.12 429 ALA A N 1
ATOM 3427 C CA . ALA A 1 429 ? 7.122 -9.226 -10.619 1.00 92.12 429 ALA A CA 1
ATOM 3428 C C . ALA A 1 429 ? 8.191 -8.718 -9.634 1.00 92.12 429 ALA A C 1
ATOM 3430 O O . ALA A 1 429 ? 8.118 -8.916 -8.415 1.00 92.12 429 ALA A O 1
ATOM 3431 N N . HIS A 1 430 ? 9.182 -8.009 -10.164 1.00 94.00 430 HIS A N 1
ATOM 3432 C CA . HIS A 1 430 ? 10.089 -7.156 -9.411 1.00 94.00 430 HIS A CA 1
ATOM 3433 C C . HIS A 1 430 ? 9.453 -5.780 -9.279 1.00 94.00 430 HIS A C 1
ATOM 3435 O O . HIS A 1 430 ? 9.225 -5.101 -10.279 1.00 94.00 430 HIS A O 1
ATOM 3441 N N . ILE A 1 431 ? 9.171 -5.362 -8.047 1.00 93.69 431 ILE A N 1
ATOM 3442 C CA . ILE A 1 431 ? 8.385 -4.153 -7.805 1.00 93.69 431 ILE A CA 1
ATOM 3443 C C . ILE A 1 431 ? 9.280 -3.043 -7.249 1.00 93.69 431 ILE A C 1
ATOM 3445 O O . ILE A 1 431 ? 9.890 -3.197 -6.193 1.00 93.69 431 ILE A O 1
ATOM 3449 N N . ILE A 1 432 ? 9.344 -1.909 -7.942 1.00 94.56 432 ILE A N 1
ATOM 3450 C CA . ILE A 1 432 ? 9.812 -0.642 -7.373 1.00 94.56 432 ILE A CA 1
ATOM 3451 C C . ILE A 1 432 ? 8.584 0.090 -6.846 1.00 94.56 432 ILE A C 1
ATOM 3453 O O . ILE A 1 432 ? 7.634 0.311 -7.597 1.00 94.56 432 ILE A O 1
ATOM 3457 N N . SER A 1 433 ? 8.593 0.473 -5.573 1.00 90.31 433 SER A N 1
ATOM 3458 C CA . SER A 1 433 ? 7.447 1.133 -4.943 1.00 90.31 433 SER A CA 1
ATOM 3459 C C . SER A 1 433 ? 7.859 2.302 -4.055 1.00 90.31 433 SER A C 1
ATOM 3461 O O . SER A 1 433 ? 9.043 2.495 -3.783 1.00 90.31 433 SER A O 1
ATOM 3463 N N . THR A 1 434 ? 6.882 3.094 -3.609 1.00 86.88 434 THR A N 1
ATOM 3464 C CA . THR A 1 434 ? 7.092 4.151 -2.610 1.00 86.88 434 THR A CA 1
ATOM 3465 C C . THR A 1 434 ? 6.246 3.894 -1.367 1.00 86.88 434 THR A C 1
ATOM 3467 O O . THR A 1 434 ? 5.092 3.467 -1.479 1.00 86.88 434 THR A O 1
ATOM 3470 N N . LYS A 1 435 ? 6.801 4.162 -0.180 1.00 78.31 435 LYS A N 1
ATOM 3471 C CA . LYS A 1 435 ? 6.055 4.117 1.088 1.00 78.31 435 LYS A CA 1
ATOM 3472 C C . LYS A 1 435 ? 5.180 5.352 1.270 1.00 78.31 435 LYS A C 1
ATOM 3474 O O . LYS A 1 435 ? 3.980 5.236 1.494 1.00 78.31 435 LYS A O 1
ATOM 3479 N N . GLU A 1 436 ? 5.760 6.544 1.138 1.00 75.81 436 GLU A N 1
ATOM 3480 C CA . GLU A 1 436 ? 5.017 7.791 1.310 1.00 75.81 436 GLU A CA 1
ATOM 3481 C C . GLU A 1 436 ? 4.815 8.535 -0.018 1.00 75.81 436 GLU A C 1
ATOM 3483 O O . GLU A 1 436 ? 3.718 8.470 -0.579 1.00 75.81 436 GLU A O 1
ATOM 3488 N N . ILE A 1 437 ? 5.816 9.278 -0.508 1.00 76.00 437 ILE A N 1
ATOM 3489 C CA . ILE A 1 437 ? 5.625 10.243 -1.603 1.00 76.00 437 ILE A CA 1
ATOM 3490 C C . ILE A 1 437 ? 6.333 9.803 -2.887 1.00 76.00 437 ILE A C 1
ATOM 3492 O O . ILE A 1 437 ? 7.557 9.755 -2.968 1.00 76.00 437 ILE A O 1
ATOM 3496 N N . GLY A 1 438 ? 5.549 9.599 -3.946 1.00 75.12 438 GLY A N 1
ATOM 3497 C CA . GLY A 1 438 ? 6.068 9.529 -5.305 1.00 75.12 438 GLY A CA 1
ATOM 3498 C C . GLY A 1 438 ? 6.342 10.930 -5.852 1.00 75.12 438 GLY A C 1
ATOM 3499 O O . GLY A 1 438 ? 5.412 11.688 -6.102 1.00 75.12 438 GLY A O 1
ATOM 3500 N N . LYS A 1 439 ? 7.615 11.290 -6.046 1.00 80.50 439 LYS A N 1
ATOM 3501 C CA . LYS A 1 439 ? 8.025 12.547 -6.705 1.00 80.50 439 LYS A CA 1
ATOM 3502 C C . LYS A 1 439 ? 8.436 12.335 -8.159 1.00 80.50 439 LYS A C 1
ATOM 3504 O O . LYS A 1 439 ? 9.235 11.445 -8.454 1.00 80.50 439 LYS A O 1
ATOM 3509 N N . GLY A 1 440 ? 7.929 13.163 -9.076 1.00 77.75 440 GLY A N 1
ATOM 3510 C CA . GLY A 1 440 ? 8.299 13.122 -10.498 1.00 77.75 440 GLY A CA 1
ATOM 3511 C C . GLY A 1 440 ? 9.809 13.248 -10.734 1.00 77.75 440 GLY A C 1
ATOM 3512 O O . GLY A 1 440 ? 10.369 12.495 -11.532 1.00 77.75 440 GLY A O 1
ATOM 3513 N N . ASP A 1 441 ? 10.475 14.102 -9.953 1.00 83.50 441 ASP A N 1
ATOM 3514 C CA . ASP A 1 441 ? 11.925 14.341 -10.021 1.00 83.50 441 ASP A CA 1
ATOM 3515 C C . ASP A 1 441 ? 12.777 13.131 -9.611 1.00 83.50 441 ASP A C 1
ATOM 3517 O O . ASP A 1 441 ? 13.942 13.052 -9.986 1.00 83.50 441 ASP A O 1
ATOM 3521 N N . ILE A 1 442 ? 12.194 12.161 -8.899 1.00 89.38 442 ILE A N 1
ATOM 3522 C CA . ILE A 1 442 ? 12.852 10.896 -8.534 1.00 89.38 442 ILE A CA 1
ATOM 3523 C C . ILE A 1 442 ? 12.469 9.783 -9.510 1.00 89.38 442 ILE A C 1
ATOM 3525 O O . ILE A 1 442 ? 13.316 9.028 -9.993 1.00 89.38 442 ILE A O 1
ATOM 3529 N N . ASN A 1 443 ? 11.186 9.721 -9.862 1.00 90.62 443 ASN A N 1
ATOM 3530 C CA . ASN A 1 443 ? 10.666 8.753 -10.817 1.00 90.62 443 ASN A CA 1
ATOM 3531 C C . ASN A 1 443 ? 11.354 8.851 -12.181 1.00 90.62 443 ASN A C 1
ATOM 3533 O O . ASN A 1 443 ? 11.665 7.833 -12.795 1.00 90.62 443 ASN A O 1
ATOM 3537 N N . LYS A 1 444 ? 11.624 10.068 -12.664 1.00 91.12 444 LYS A N 1
ATOM 3538 C CA . LYS A 1 444 ? 12.276 10.265 -13.960 1.00 91.12 444 LYS A CA 1
ATOM 3539 C C . LYS A 1 444 ? 13.691 9.656 -13.999 1.00 91.12 444 LYS A C 1
ATOM 3541 O O . LYS A 1 444 ? 13.935 8.858 -14.902 1.00 91.12 444 LYS A O 1
ATOM 3546 N N . PRO A 1 445 ? 14.619 9.944 -13.064 1.00 93.88 445 PRO A N 1
ATOM 3547 C CA . PRO A 1 445 ? 15.916 9.263 -13.022 1.00 93.88 445 PRO A CA 1
ATOM 3548 C C . PRO A 1 445 ? 15.832 7.735 -12.898 1.00 93.88 445 PRO A C 1
ATOM 3550 O O . PRO A 1 445 ? 16.603 7.052 -13.570 1.00 93.88 445 PRO A O 1
ATOM 3553 N N . ILE A 1 446 ? 14.883 7.196 -12.118 1.00 95.00 446 ILE A N 1
ATOM 3554 C CA . ILE A 1 446 ? 14.632 5.743 -12.023 1.00 95.00 446 ILE A CA 1
ATOM 3555 C C . ILE A 1 446 ? 14.312 5.166 -13.406 1.00 95.00 446 ILE A C 1
ATOM 3557 O O . ILE A 1 446 ? 14.973 4.229 -13.856 1.00 95.00 446 ILE A O 1
ATOM 3561 N N . LEU A 1 447 ? 13.331 5.747 -14.102 1.00 95.69 447 LEU A N 1
ATOM 3562 C CA . LEU A 1 447 ? 12.909 5.283 -15.426 1.00 95.69 447 LEU A CA 1
ATOM 3563 C C . LEU A 1 447 ? 14.008 5.463 -16.474 1.00 95.69 447 LEU A C 1
ATOM 3565 O O . LEU A 1 447 ? 14.184 4.608 -17.338 1.00 95.69 447 LEU A O 1
ATOM 3569 N N . ASN A 1 448 ? 14.787 6.540 -16.384 1.00 94.69 448 ASN A N 1
ATOM 3570 C CA . ASN A 1 448 ? 15.919 6.767 -17.276 1.00 94.69 448 ASN A CA 1
ATOM 3571 C C . ASN A 1 448 ? 16.989 5.690 -17.094 1.00 94.69 448 ASN A C 1
ATOM 3573 O O . ASN A 1 448 ? 17.454 5.128 -18.083 1.00 94.69 448 ASN A O 1
ATOM 3577 N N . TYR A 1 449 ? 17.358 5.378 -15.849 1.00 95.69 449 TYR A N 1
ATOM 3578 C CA . TYR A 1 449 ? 18.327 4.324 -15.558 1.00 95.69 449 TYR A CA 1
ATOM 3579 C C . TYR A 1 449 ? 17.828 2.963 -16.053 1.00 95.69 449 TYR A C 1
ATOM 3581 O O . TYR A 1 449 ? 18.573 2.232 -16.711 1.00 95.69 449 TYR A O 1
ATOM 3589 N N . LEU A 1 450 ? 16.557 2.647 -15.780 1.00 95.38 450 LEU A N 1
ATOM 3590 C CA . LEU A 1 450 ? 15.915 1.409 -16.212 1.00 95.38 450 LEU A CA 1
ATOM 3591 C C . LEU A 1 450 ? 15.963 1.265 -17.739 1.00 95.38 450 LEU A C 1
ATOM 3593 O O . LEU A 1 450 ? 16.476 0.273 -18.250 1.00 95.38 450 LEU A O 1
ATOM 3597 N N . ASN A 1 451 ? 15.514 2.288 -18.471 1.00 94.56 451 ASN A N 1
ATOM 3598 C CA . ASN A 1 451 ? 15.498 2.280 -19.933 1.00 94.56 451 ASN A CA 1
ATOM 3599 C C . ASN A 1 451 ? 16.897 2.156 -20.539 1.00 94.56 451 ASN A C 1
ATOM 3601 O O . ASN A 1 451 ? 17.075 1.411 -21.498 1.00 94.56 451 ASN A O 1
ATOM 3605 N N . GLN A 1 452 ? 17.897 2.841 -19.979 1.00 93.00 452 GLN A N 1
ATOM 3606 C CA . GLN A 1 452 ? 19.281 2.738 -20.452 1.00 93.00 452 GLN A CA 1
ATOM 3607 C C . GLN A 1 452 ? 19.878 1.350 -20.186 1.00 93.00 452 GLN A C 1
ATOM 3609 O O . GLN A 1 452 ? 20.547 0.789 -21.052 1.00 93.00 452 GLN A O 1
ATOM 3614 N N . SER A 1 453 ? 19.586 0.761 -19.024 1.00 93.69 453 SER A N 1
ATOM 3615 C CA . SER A 1 453 ? 20.031 -0.596 -18.686 1.00 93.69 453 SER A CA 1
ATOM 3616 C C . SER A 1 453 ? 19.414 -1.629 -19.630 1.00 93.69 453 SER A C 1
ATOM 3618 O O . SER A 1 453 ? 20.142 -2.423 -20.224 1.00 93.69 453 SER A O 1
ATOM 3620 N N . ILE A 1 454 ? 18.098 -1.552 -19.858 1.00 94.38 454 ILE A N 1
ATOM 3621 C CA . ILE A 1 454 ? 17.377 -2.426 -20.795 1.00 94.38 454 ILE A CA 1
ATOM 3622 C C . ILE A 1 454 ? 17.917 -2.264 -22.223 1.00 94.38 454 ILE A C 1
ATOM 3624 O O . ILE A 1 454 ? 18.184 -3.260 -22.894 1.00 94.38 454 ILE A O 1
ATOM 3628 N N . LEU A 1 455 ? 18.128 -1.024 -22.678 1.00 93.69 455 LEU A N 1
ATOM 3629 C CA . LEU A 1 455 ? 18.650 -0.728 -24.014 1.00 93.69 455 LEU A CA 1
ATOM 3630 C C . LEU A 1 455 ? 20.070 -1.273 -24.224 1.00 93.69 455 LEU A C 1
ATOM 3632 O O . LEU A 1 455 ? 20.406 -1.705 -25.324 1.00 93.69 455 LEU A O 1
ATOM 3636 N N . SER A 1 456 ? 20.897 -1.279 -23.175 1.00 92.50 456 SER A N 1
ATOM 3637 C CA . SER A 1 456 ? 22.270 -1.790 -23.245 1.00 92.50 456 SER A CA 1
ATOM 3638 C C . SER A 1 456 ? 22.365 -3.312 -23.418 1.00 92.50 456 SER A C 1
ATOM 3640 O O . SER A 1 456 ? 23.434 -3.813 -23.754 1.00 92.50 456 SER A O 1
ATOM 3642 N N . GLY A 1 457 ? 21.271 -4.050 -23.187 1.00 92.38 457 GLY A N 1
ATOM 3643 C CA . GLY A 1 457 ? 21.249 -5.515 -23.235 1.00 92.38 457 GLY A CA 1
ATOM 3644 C C . GLY A 1 457 ? 21.851 -6.202 -22.003 1.00 92.38 457 GLY A C 1
ATOM 3645 O O . GLY A 1 457 ? 21.848 -7.429 -21.930 1.00 92.38 457 GLY A O 1
ATOM 3646 N N . ASN A 1 458 ? 22.350 -5.435 -21.031 1.00 90.56 458 ASN A N 1
ATOM 3647 C CA . ASN A 1 458 ? 22.952 -5.966 -19.812 1.00 90.56 458 ASN A CA 1
ATOM 3648 C C . ASN A 1 458 ? 21.896 -6.491 -18.828 1.00 90.56 458 ASN A C 1
ATOM 3650 O O . ASN A 1 458 ? 20.735 -6.076 -18.849 1.00 90.56 458 ASN A O 1
ATOM 3654 N N . THR A 1 459 ? 22.325 -7.375 -17.924 1.00 94.12 459 THR A N 1
ATOM 3655 C CA . THR A 1 459 ? 21.549 -7.747 -16.735 1.00 94.12 459 THR A CA 1
ATOM 3656 C C . THR A 1 459 ? 21.282 -6.506 -15.887 1.00 94.12 459 THR A C 1
ATOM 3658 O O . THR A 1 459 ? 22.193 -5.733 -15.586 1.00 94.12 459 THR A O 1
ATOM 3661 N N . LEU A 1 460 ? 20.025 -6.311 -15.497 1.00 95.44 460 LEU A N 1
ATOM 3662 C CA . LEU A 1 460 ? 19.621 -5.210 -14.637 1.00 95.44 460 LEU A CA 1
ATOM 3663 C C . LEU A 1 460 ? 19.852 -5.601 -13.177 1.00 95.44 460 LEU A C 1
ATOM 3665 O O . LEU A 1 460 ? 19.114 -6.416 -12.634 1.00 95.44 460 LEU A O 1
ATOM 3669 N N . SER A 1 461 ? 20.854 -4.995 -12.543 1.00 95.69 461 SER A N 1
ATOM 3670 C CA . SER A 1 461 ? 21.149 -5.157 -11.114 1.00 95.69 461 SER A CA 1
ATOM 3671 C C . SER A 1 461 ? 20.445 -4.074 -10.298 1.00 95.69 461 SER A C 1
ATOM 3673 O O . SER A 1 461 ? 20.754 -2.883 -10.406 1.00 95.69 461 SER A O 1
ATOM 3675 N N . TRP A 1 462 ? 19.511 -4.477 -9.432 1.00 95.69 462 TRP A N 1
ATOM 3676 C CA . TRP A 1 462 ? 18.775 -3.544 -8.574 1.00 95.69 462 TRP A CA 1
ATOM 3677 C C . TRP A 1 462 ? 19.692 -2.863 -7.561 1.00 95.69 462 TRP A C 1
ATOM 3679 O O . TRP A 1 462 ? 19.489 -1.695 -7.238 1.00 95.69 462 TRP A O 1
ATOM 3689 N N . ARG A 1 463 ? 20.720 -3.572 -7.074 1.00 92.56 463 ARG A N 1
ATOM 3690 C CA . ARG A 1 463 ? 21.695 -3.025 -6.119 1.00 92.56 463 ARG A CA 1
ATOM 3691 C C . ARG A 1 463 ? 22.560 -1.943 -6.763 1.00 92.56 463 ARG A C 1
ATOM 3693 O O . ARG A 1 463 ? 22.766 -0.895 -6.150 1.00 92.56 463 ARG A O 1
ATOM 3700 N N . ASP A 1 464 ? 23.024 -2.163 -7.991 1.00 95.06 464 ASP A N 1
ATOM 3701 C CA . ASP A 1 464 ? 23.843 -1.178 -8.709 1.00 95.06 464 ASP A CA 1
ATOM 3702 C C . ASP A 1 464 ? 23.019 0.034 -9.137 1.00 95.06 464 ASP A C 1
ATOM 3704 O O . ASP A 1 464 ? 23.480 1.173 -9.002 1.00 95.06 464 ASP A O 1
ATOM 3708 N N . MET A 1 465 ? 21.773 -0.198 -9.560 1.00 96.00 465 MET A N 1
ATOM 3709 C CA . MET A 1 465 ? 20.805 0.861 -9.820 1.00 96.00 465 MET A CA 1
ATOM 3710 C C . MET A 1 465 ? 20.588 1.726 -8.575 1.00 96.00 465 MET A C 1
ATOM 3712 O O . MET A 1 465 ? 20.777 2.942 -8.642 1.00 96.00 465 MET A O 1
ATOM 3716 N N . TRP A 1 466 ? 20.268 1.124 -7.423 1.00 95.94 466 TRP A N 1
ATOM 3717 C CA . TRP A 1 466 ? 20.025 1.880 -6.189 1.00 95.94 466 TRP A CA 1
ATOM 3718 C C . TRP A 1 466 ? 21.260 2.614 -5.688 1.00 95.94 466 TRP A C 1
ATOM 3720 O O . TRP A 1 466 ? 21.154 3.757 -5.258 1.00 95.94 466 TRP A O 1
ATOM 3730 N N . LYS A 1 467 ? 22.443 2.000 -5.780 1.00 95.00 467 LYS A N 1
ATOM 3731 C CA . LYS A 1 467 ? 23.704 2.659 -5.423 1.00 95.00 467 LYS A CA 1
ATOM 3732 C C . LYS A 1 467 ? 23.978 3.864 -6.324 1.00 95.00 467 LYS A C 1
ATOM 3734 O O . LYS A 1 467 ? 24.418 4.906 -5.844 1.00 95.00 467 LYS A O 1
ATOM 3739 N N . SER A 1 468 ? 23.736 3.735 -7.627 1.00 95.19 468 SER A N 1
ATOM 3740 C CA . SER A 1 468 ? 23.953 4.821 -8.589 1.00 95.19 468 SER A CA 1
ATOM 3741 C C . SER A 1 468 ? 22.991 5.981 -8.341 1.00 95.19 468 SER A C 1
ATOM 3743 O O . SER A 1 468 ? 23.427 7.125 -8.244 1.00 95.19 468 SER A O 1
ATOM 3745 N N . LEU A 1 469 ? 21.700 5.681 -8.179 1.00 95.62 469 LEU A N 1
ATOM 3746 C CA . LEU A 1 469 ? 20.664 6.673 -7.891 1.00 95.62 469 LEU A CA 1
ATOM 3747 C C . LEU A 1 469 ? 20.847 7.318 -6.512 1.00 95.62 469 LEU A C 1
ATOM 3749 O O . LEU A 1 469 ? 20.738 8.535 -6.403 1.00 95.62 469 LEU A O 1
ATOM 3753 N N . GLY A 1 470 ? 21.216 6.546 -5.487 1.00 94.19 470 GLY A N 1
ATOM 3754 C CA . GLY A 1 470 ? 21.494 7.061 -4.143 1.00 94.19 470 GLY A CA 1
ATOM 3755 C C . GLY A 1 470 ? 22.593 8.122 -4.145 1.00 94.19 470 GLY A C 1
ATOM 3756 O O . GLY A 1 470 ? 22.387 9.215 -3.635 1.00 94.19 470 GLY A O 1
ATOM 3757 N N . ASN A 1 471 ? 23.706 7.880 -4.848 1.00 93.88 471 ASN A N 1
ATOM 3758 C CA . ASN A 1 471 ? 24.774 8.880 -4.989 1.00 93.88 471 ASN A CA 1
ATOM 3759 C C . ASN A 1 471 ? 24.316 10.188 -5.663 1.00 93.88 471 ASN A C 1
ATOM 3761 O O . ASN A 1 471 ? 24.926 11.235 -5.434 1.00 93.88 471 ASN A O 1
ATOM 3765 N N . ILE A 1 472 ? 23.295 10.127 -6.525 1.00 92.75 472 ILE A N 1
ATOM 3766 C CA . ILE A 1 472 ? 22.704 11.302 -7.175 1.00 92.75 472 ILE A CA 1
ATOM 3767 C C . ILE A 1 472 ? 21.814 12.035 -6.172 1.00 92.75 472 ILE A C 1
ATOM 3769 O O . ILE A 1 472 ? 22.022 13.222 -5.926 1.00 92.75 472 ILE A O 1
ATOM 3773 N N . PHE A 1 473 ? 20.854 11.330 -5.573 1.00 93.44 473 PHE A N 1
ATOM 3774 C CA . PHE A 1 473 ? 19.835 11.947 -4.731 1.00 93.44 473 PHE A CA 1
ATOM 3775 C C . PHE A 1 473 ? 20.367 12.410 -3.380 1.00 93.44 473 PHE A C 1
ATOM 3777 O O . PHE A 1 473 ? 19.980 13.480 -2.936 1.00 93.44 473 PHE A O 1
ATOM 3784 N N . GLU A 1 474 ? 21.321 11.713 -2.763 1.00 89.25 474 GLU A N 1
ATOM 3785 C CA . GLU A 1 474 ? 21.968 12.170 -1.521 1.00 89.25 474 GLU A CA 1
ATOM 3786 C C . GLU A 1 474 ? 22.650 13.542 -1.682 1.00 89.25 474 GLU A C 1
ATOM 3788 O O . GLU A 1 474 ? 22.810 14.283 -0.711 1.00 89.25 474 GLU A O 1
ATOM 3793 N N . ARG A 1 475 ? 23.036 13.897 -2.915 1.00 89.94 475 ARG A N 1
ATOM 3794 C CA . ARG A 1 475 ? 23.693 15.165 -3.267 1.00 89.94 475 ARG A CA 1
ATOM 3795 C C . ARG A 1 475 ? 22.748 16.187 -3.895 1.00 89.94 475 ARG A C 1
ATOM 3797 O O . ARG A 1 475 ? 23.207 17.272 -4.255 1.00 89.94 475 ARG A O 1
ATOM 3804 N N . ASP A 1 476 ? 21.465 15.862 -4.046 1.00 91.31 476 ASP A N 1
ATOM 3805 C CA . ASP A 1 476 ? 20.483 16.785 -4.610 1.00 91.31 476 ASP A CA 1
ATOM 3806 C C . ASP A 1 476 ? 20.399 18.039 -3.728 1.00 91.31 476 ASP A C 1
ATOM 3808 O O . ASP A 1 476 ? 20.363 17.899 -2.505 1.00 91.31 476 ASP A O 1
ATOM 3812 N N . PRO A 1 477 ? 20.393 19.266 -4.277 1.00 90.62 477 PRO A N 1
ATOM 3813 C CA . PRO A 1 477 ? 20.324 20.479 -3.466 1.00 90.62 477 PRO A CA 1
ATOM 3814 C C . PRO A 1 477 ? 19.004 20.613 -2.691 1.00 90.62 477 PRO A C 1
ATOM 3816 O O . PRO A 1 477 ? 19.006 21.208 -1.610 1.00 90.62 477 PRO A O 1
ATOM 3819 N N . ASN A 1 478 ? 17.897 20.042 -3.180 1.00 89.12 478 ASN A N 1
ATOM 3820 C CA . ASN A 1 478 ? 16.582 20.134 -2.555 1.00 89.12 478 ASN A CA 1
ATOM 3821 C C . ASN A 1 478 ? 16.433 19.111 -1.406 1.00 89.12 478 ASN A C 1
ATOM 3823 O O . ASN A 1 478 ? 16.369 17.907 -1.667 1.00 89.12 478 ASN A O 1
ATOM 3827 N N . PRO A 1 479 ? 16.313 19.553 -0.136 1.00 85.81 479 PRO A N 1
ATOM 3828 C CA . PRO A 1 479 ? 16.137 18.651 1.003 1.00 85.81 479 PRO A CA 1
ATOM 3829 C C . PRO A 1 479 ? 14.949 17.704 0.859 1.00 85.81 479 PRO A C 1
ATOM 3831 O O . PRO A 1 479 ? 15.061 16.533 1.204 1.00 85.81 479 PRO A O 1
ATOM 3834 N N . GLU A 1 480 ? 13.843 18.170 0.281 1.00 83.19 480 GLU A N 1
ATOM 3835 C CA . GLU A 1 480 ? 12.654 17.337 0.145 1.00 83.19 480 GLU A CA 1
ATOM 3836 C C . GLU A 1 480 ? 12.840 16.197 -0.863 1.00 83.19 480 GLU A C 1
ATOM 3838 O O . GLU A 1 480 ? 12.139 15.191 -0.782 1.00 83.19 480 GLU A O 1
ATOM 3843 N N . VAL A 1 481 ? 13.722 16.358 -1.858 1.00 85.94 481 VAL A N 1
ATOM 3844 C CA . VAL A 1 481 ? 14.064 15.280 -2.801 1.00 85.94 481 VAL A CA 1
ATOM 3845 C C . VAL A 1 481 ? 14.884 14.222 -2.076 1.00 85.94 481 VAL A C 1
ATOM 3847 O O . VAL A 1 481 ? 14.576 13.039 -2.195 1.00 85.94 481 VAL A O 1
ATOM 3850 N N . ARG A 1 482 ? 15.863 14.649 -1.266 1.00 87.00 482 ARG A N 1
ATOM 3851 C CA . ARG A 1 482 ? 16.675 13.740 -0.444 1.00 87.00 482 ARG A CA 1
ATOM 3852 C C . ARG A 1 482 ? 15.804 12.922 0.503 1.00 87.00 482 ARG A C 1
ATOM 3854 O O . ARG A 1 482 ? 15.924 11.708 0.548 1.00 87.00 482 ARG A O 1
ATOM 3861 N N . GLU A 1 483 ? 14.885 13.582 1.202 1.00 83.75 483 GLU A N 1
ATOM 3862 C CA . GLU A 1 483 ? 13.954 12.918 2.118 1.00 83.75 483 GLU A CA 1
ATOM 3863 C C . GLU A 1 483 ? 12.997 11.971 1.382 1.00 83.75 483 GLU A C 1
ATOM 3865 O O . GLU A 1 483 ? 12.800 10.844 1.822 1.00 83.75 483 GLU A O 1
ATOM 3870 N N . SER A 1 484 ? 12.451 12.383 0.231 1.00 85.94 484 SER A N 1
ATOM 3871 C CA . SER A 1 484 ? 11.522 11.535 -0.534 1.00 85.94 484 SER A CA 1
ATOM 3872 C C . SER A 1 484 ? 12.206 10.318 -1.162 1.00 85.94 484 SER A C 1
ATOM 3874 O O . SER A 1 484 ? 11.533 9.335 -1.448 1.00 85.94 484 SER A O 1
ATOM 3876 N N . TRP A 1 485 ? 13.520 10.356 -1.416 1.00 90.81 485 TRP A N 1
ATOM 3877 C CA . TRP A 1 485 ? 14.260 9.205 -1.947 1.00 90.81 485 TRP A CA 1
ATOM 3878 C C . TRP A 1 485 ? 14.276 8.028 -0.968 1.00 90.81 485 TRP A C 1
ATOM 3880 O O . TRP A 1 485 ? 14.131 6.884 -1.395 1.00 90.81 485 TRP A O 1
ATOM 3890 N N . GLU A 1 486 ? 14.353 8.302 0.335 1.00 85.31 486 GLU A N 1
ATOM 3891 C CA . GLU A 1 486 ? 14.311 7.269 1.378 1.00 85.31 486 GLU A CA 1
ATOM 3892 C C . GLU A 1 486 ? 12.977 6.498 1.398 1.00 85.31 486 GLU A C 1
ATOM 3894 O O . GLU A 1 486 ? 12.920 5.362 1.871 1.00 85.31 486 GLU A O 1
ATOM 3899 N N . ASP A 1 487 ? 11.906 7.072 0.836 1.00 85.62 487 ASP A N 1
ATOM 3900 C CA . ASP A 1 487 ? 10.612 6.401 0.706 1.00 85.62 487 ASP A CA 1
ATOM 3901 C C . ASP A 1 487 ? 10.566 5.380 -0.442 1.00 85.62 487 ASP A C 1
ATOM 3903 O O . ASP A 1 487 ? 9.629 4.576 -0.486 1.00 85.62 487 ASP A O 1
ATOM 3907 N N . TYR A 1 488 ? 11.522 5.405 -1.381 1.00 90.06 488 TYR A N 1
ATOM 3908 C CA . TYR A 1 488 ? 11.555 4.480 -2.515 1.00 90.06 488 TYR A CA 1
ATOM 3909 C C . TYR A 1 488 ? 12.178 3.147 -2.118 1.00 90.06 488 TYR A C 1
ATOM 3911 O O . TYR A 1 488 ? 13.332 3.059 -1.689 1.00 90.06 488 TYR A O 1
ATOM 3919 N N . ILE A 1 489 ? 11.423 2.076 -2.344 1.00 89.25 489 ILE A N 1
ATOM 3920 C CA . ILE A 1 489 ? 11.807 0.722 -1.974 1.00 89.25 489 ILE A CA 1
ATOM 3921 C C . ILE A 1 489 ? 12.143 -0.086 -3.237 1.00 89.25 489 ILE A C 1
ATOM 3923 O O . ILE A 1 489 ? 11.287 -0.238 -4.118 1.00 89.25 489 ILE A O 1
ATOM 3927 N N . PRO A 1 490 ? 13.381 -0.605 -3.352 1.00 92.75 490 PRO A N 1
ATOM 3928 C CA . PRO A 1 490 ? 13.762 -1.501 -4.435 1.00 92.75 490 PRO A CA 1
ATOM 3929 C C . PRO A 1 490 ? 13.178 -2.905 -4.246 1.00 92.75 490 PRO A C 1
ATOM 3931 O O . PRO A 1 490 ? 12.897 -3.298 -3.111 1.00 92.75 490 PRO A O 1
ATOM 3934 N N . PRO A 1 491 ? 13.138 -3.730 -5.312 1.00 91.88 491 PRO A N 1
ATOM 3935 C CA . PRO A 1 491 ? 12.595 -5.089 -5.255 1.00 91.88 491 PRO A CA 1
ATOM 3936 C C . PRO A 1 491 ? 13.152 -5.944 -4.109 1.00 91.88 491 PRO A C 1
ATOM 3938 O O . PRO A 1 491 ? 12.392 -6.569 -3.375 1.00 91.88 491 PRO A O 1
ATOM 3941 N N . TYR A 1 492 ? 14.470 -5.906 -3.886 1.00 88.75 492 TYR A N 1
ATOM 3942 C CA . TYR A 1 492 ? 15.140 -6.695 -2.845 1.00 88.75 492 TYR A CA 1
ATOM 3943 C C . TYR A 1 492 ? 14.899 -6.209 -1.404 1.00 88.75 492 TYR A C 1
ATOM 3945 O O . TYR A 1 492 ? 15.413 -6.820 -0.469 1.00 88.75 492 TYR A O 1
ATOM 3953 N N . ARG A 1 493 ? 14.170 -5.102 -1.208 1.00 88.19 493 ARG A N 1
ATOM 3954 C CA . ARG A 1 493 ? 13.772 -4.581 0.111 1.00 88.19 493 ARG A CA 1
ATOM 3955 C C . ARG A 1 493 ? 12.267 -4.699 0.382 1.00 88.19 493 ARG A C 1
ATOM 3957 O O . ARG A 1 493 ? 11.843 -4.348 1.478 1.00 88.19 493 ARG A O 1
ATOM 3964 N N . ASN A 1 494 ? 11.473 -5.218 -0.556 1.00 87.44 494 ASN A N 1
ATOM 3965 C CA . ASN A 1 494 ? 10.050 -5.492 -0.337 1.00 87.44 494 ASN A CA 1
ATOM 3966 C C . ASN A 1 494 ? 9.884 -6.810 0.439 1.00 87.44 494 ASN A C 1
ATOM 3968 O O . ASN A 1 494 ? 9.659 -7.868 -0.150 1.00 87.44 494 ASN A O 1
ATOM 3972 N N . LEU A 1 495 ? 10.056 -6.769 1.760 1.00 87.50 495 LEU A N 1
ATOM 3973 C CA . LEU A 1 495 ? 10.151 -7.978 2.588 1.00 87.50 495 LEU A CA 1
ATOM 3974 C C . LEU A 1 495 ? 8.872 -8.832 2.565 1.00 87.50 495 LEU A C 1
ATOM 3976 O O . LEU A 1 495 ? 8.974 -10.055 2.491 1.00 87.50 495 LEU A O 1
ATOM 3980 N N . GLY A 1 496 ? 7.688 -8.221 2.552 1.00 85.50 496 GLY A N 1
ATOM 3981 C CA . GLY A 1 496 ? 6.405 -8.911 2.421 1.00 85.50 496 GLY A CA 1
ATOM 3982 C C . GLY A 1 496 ? 6.219 -9.567 1.056 1.00 85.50 496 GLY A C 1
ATOM 3983 O O . GLY A 1 496 ? 5.807 -10.723 0.979 1.00 85.50 496 GLY A O 1
ATOM 3984 N N . ALA A 1 497 ? 6.641 -8.897 -0.021 1.00 84.25 497 ALA A N 1
ATOM 3985 C CA . ALA A 1 497 ? 6.645 -9.485 -1.360 1.00 84.25 497 ALA A CA 1
ATOM 3986 C C . ALA A 1 497 ? 7.531 -10.737 -1.425 1.00 84.25 497 ALA A C 1
ATOM 3988 O O . ALA A 1 497 ? 7.142 -11.764 -1.979 1.00 84.25 497 ALA A O 1
ATOM 3989 N N . ILE A 1 498 ? 8.718 -10.665 -0.820 1.00 88.44 498 ILE A N 1
ATOM 3990 C CA . ILE A 1 498 ? 9.640 -11.798 -0.755 1.00 88.44 498 ILE A CA 1
ATOM 3991 C C . ILE A 1 498 ? 9.054 -12.930 0.099 1.00 88.44 498 ILE A C 1
ATOM 3993 O O . ILE A 1 498 ? 9.164 -14.094 -0.282 1.00 88.44 498 ILE A O 1
ATOM 3997 N N . PHE A 1 499 ? 8.393 -12.598 1.213 1.00 89.62 499 PHE A N 1
ATOM 3998 C CA . PHE A 1 499 ? 7.703 -13.572 2.057 1.00 89.62 499 PHE A CA 1
ATOM 3999 C C . PHE A 1 499 ? 6.633 -14.344 1.279 1.00 89.62 499 PHE A C 1
ATOM 4001 O O . PHE A 1 499 ? 6.635 -15.571 1.320 1.00 89.62 499 PHE A O 1
ATOM 4008 N N . ILE A 1 500 ? 5.770 -13.649 0.530 1.00 86.88 500 ILE A N 1
ATOM 4009 C CA . ILE A 1 500 ? 4.710 -14.268 -0.282 1.00 86.88 500 ILE A CA 1
ATOM 4010 C C . ILE A 1 500 ? 5.308 -15.233 -1.308 1.00 86.88 500 ILE A C 1
ATOM 4012 O O . ILE A 1 500 ? 4.919 -16.401 -1.349 1.00 86.88 500 ILE A O 1
ATOM 4016 N N . LYS A 1 501 ? 6.303 -14.781 -2.086 1.00 87.00 501 LYS A N 1
ATOM 4017 C CA . LYS A 1 501 ? 6.970 -15.626 -3.091 1.00 87.00 501 LYS A CA 1
ATOM 4018 C C . LYS A 1 501 ? 7.600 -16.870 -2.462 1.00 87.00 501 LYS A C 1
ATOM 4020 O O . LYS A 1 501 ? 7.441 -17.974 -2.975 1.00 87.00 501 LYS A O 1
ATOM 4025 N N . ALA A 1 502 ? 8.301 -16.697 -1.341 1.00 89.62 502 ALA A N 1
ATOM 4026 C CA . ALA A 1 502 ? 8.957 -17.795 -0.639 1.00 89.62 502 ALA A CA 1
ATOM 4027 C C . ALA A 1 502 ? 7.949 -18.793 -0.056 1.00 89.62 502 ALA A C 1
ATOM 4029 O O . ALA A 1 502 ? 8.163 -20.001 -0.143 1.00 89.62 502 ALA A O 1
ATOM 4030 N N . TYR A 1 503 ? 6.841 -18.299 0.499 1.00 89.56 503 TYR A N 1
ATOM 4031 C CA . TYR A 1 503 ? 5.787 -19.141 1.046 1.00 89.56 503 TYR A CA 1
ATOM 4032 C C . TYR A 1 503 ? 5.146 -20.007 -0.040 1.00 89.56 503 TYR A C 1
ATOM 4034 O O . TYR A 1 503 ? 5.140 -21.229 0.100 1.00 89.56 503 TYR A O 1
ATOM 4042 N N . HIS A 1 504 ? 4.691 -19.400 -1.144 1.00 86.81 504 HIS A N 1
ATOM 4043 C CA . HIS A 1 504 ? 4.074 -20.136 -2.254 1.00 86.81 504 HIS A CA 1
ATOM 4044 C C . HIS A 1 504 ? 5.005 -21.204 -2.822 1.00 86.81 504 HIS A C 1
ATOM 4046 O O . HIS A 1 504 ? 4.600 -22.353 -2.999 1.00 86.81 504 HIS A O 1
ATOM 4052 N N . LYS A 1 505 ? 6.285 -20.866 -3.005 1.00 86.62 505 LYS A N 1
ATOM 4053 C CA . LYS A 1 505 ? 7.277 -21.813 -3.509 1.00 86.62 505 LYS A CA 1
ATOM 4054 C C . LYS A 1 505 ? 7.436 -23.045 -2.611 1.00 86.62 505 LYS A C 1
ATOM 4056 O O . LYS A 1 505 ? 7.549 -24.169 -3.106 1.00 86.62 505 LYS A O 1
ATOM 4061 N N . GLN A 1 506 ? 7.456 -22.851 -1.292 1.00 85.62 506 GLN A N 1
ATOM 4062 C CA . GLN A 1 506 ? 7.614 -23.952 -0.337 1.00 85.62 506 GLN A CA 1
ATOM 4063 C C . GLN A 1 506 ? 6.343 -24.799 -0.207 1.00 85.62 506 GLN A C 1
ATOM 4065 O O . GLN A 1 506 ? 6.440 -26.016 -0.041 1.00 85.62 506 GLN A O 1
ATOM 4070 N N . THR A 1 507 ? 5.158 -24.202 -0.354 1.00 84.31 507 THR A N 1
ATOM 4071 C CA . THR A 1 507 ? 3.896 -24.956 -0.350 1.00 84.31 507 THR A CA 1
ATOM 4072 C C . THR A 1 507 ? 3.686 -25.757 -1.634 1.00 84.31 507 THR A C 1
ATOM 4074 O O . THR A 1 507 ? 3.329 -26.927 -1.545 1.00 84.31 507 THR A O 1
ATOM 4077 N N . GLU A 1 508 ? 4.011 -25.204 -2.809 1.00 79.94 508 GLU A N 1
ATOM 4078 C CA . GLU A 1 508 ? 3.958 -25.933 -4.092 1.00 79.94 508 GLU A CA 1
ATOM 4079 C C . GLU A 1 508 ? 4.854 -27.178 -4.085 1.00 79.94 508 GLU A C 1
ATOM 4081 O O . GLU A 1 508 ? 4.487 -28.235 -4.590 1.00 79.94 508 GLU A O 1
ATOM 4086 N N . THR A 1 509 ? 6.033 -27.070 -3.467 1.00 60.75 509 THR A N 1
ATOM 4087 C CA . THR A 1 509 ? 6.983 -28.188 -3.356 1.00 60.75 509 THR A CA 1
ATOM 4088 C C . THR A 1 509 ? 6.472 -29.290 -2.415 1.00 60.75 509 THR A C 1
ATOM 4090 O O . THR A 1 509 ? 6.868 -30.444 -2.552 1.00 60.75 509 THR A O 1
ATOM 4093 N N . THR A 1 510 ? 5.588 -28.952 -1.471 1.00 55.84 510 THR A N 1
ATOM 4094 C CA . THR A 1 510 ? 5.057 -29.886 -0.463 1.00 55.84 510 THR A CA 1
ATOM 4095 C C . THR A 1 510 ? 3.809 -30.630 -0.953 1.00 55.84 510 THR A C 1
ATOM 4097 O O . THR A 1 510 ? 3.599 -31.768 -0.554 1.00 55.84 510 THR A O 1
ATOM 4100 N N . GLU A 1 511 ? 3.000 -30.031 -1.834 1.00 47.88 511 GLU A N 1
ATOM 4101 C CA . GLU A 1 511 ? 1.821 -30.683 -2.439 1.00 47.88 511 GLU A CA 1
ATOM 4102 C C . GLU A 1 511 ? 2.167 -31.594 -3.633 1.00 47.88 511 GLU A C 1
ATOM 4104 O O . GLU A 1 511 ? 1.329 -32.368 -4.091 1.00 47.88 511 GLU A O 1
ATOM 4109 N N . GLY A 1 512 ? 3.401 -31.514 -4.142 1.00 41.28 512 GLY A N 1
ATOM 4110 C CA . GLY A 1 512 ? 3.911 -32.337 -5.245 1.00 41.28 512 GLY A CA 1
ATOM 4111 C C . GLY A 1 512 ? 4.567 -33.666 -4.839 1.00 41.28 512 GLY A C 1
ATOM 4112 O O . GLY A 1 512 ? 5.182 -34.305 -5.696 1.00 41.28 512 GLY A O 1
ATOM 4113 N N . ILE A 1 513 ? 4.475 -34.063 -3.563 1.00 35.44 513 ILE A N 1
ATOM 4114 C CA . ILE A 1 513 ? 4.959 -35.337 -2.991 1.00 35.44 513 ILE A CA 1
ATOM 4115 C C . ILE A 1 513 ? 3.754 -36.091 -2.435 1.00 35.44 513 ILE A C 1
ATOM 4117 O O . ILE A 1 513 ? 3.675 -37.319 -2.671 1.00 35.44 513 ILE A O 1
#

pLDDT: mean 91.19, std 7.44, range [35.44, 98.75]